Protein AF-A0A954NHC8-F1 (afdb_monomer_lite)

Secondary structure (DSSP, 8-state):
-------SSSSTTTSHHHHHHHHHHHHHHHHHHHHHHHHHHHHHHHHHHS------STTTTSBS-TT---GGG--EEEEEEEETTTTEEEEEEEEE-TTS-EEEGGGTTEEP--HHHHHHHHHHHTT-B--SEEE--GGGHHHHT-B-TTT--TT-SSBPEEEEEE-GGG-EEEEEEEEEEPP--BTB---GGGGGEEEEEETT---EEEEE--------GGGTS--BSS---GGGEEEEEEEEEEEETTTTEEEEEEEEEEEE-TTTT-EEETT---TTEEE-HHHHHHHHHHHHTPBP-EEEEPPTTB-TTS-B-TTT--SHHHHHHHHHHHHHHTEEEEE-SSSSSEEEEESEEEEEEEETTSEEEEEEEEEEEEE-HHHHHT---SS------------------------S---PPPPEEEEEEEEEEEE-GGGG-SPPPPPPPPPPPGGGS-TT--S---PPPSSS----HHHHHHHHHHHHHHHHHHHHHHHHHHHHHHHHHHHHHHHHHHHHHHHTTEEEEEEHHHHHHH---TTTTEEE----TTS---PPPPPS-PPPPPS---PPPPPPPPPPPPPPP---------PPP--PPPP-

Foldseek 3Di:
DDDDDDPPDPPPVPPVVVVVVVVVVVVVVVVVVVVVVVVVVVVVVVVVPPDPPPPPQPQAFHAQFPPLADLVQFFKKKKWDQDLVVLDIFIWMWGQDPVRFIATVLFVRHTFPVVVQSVVQSVQRHRWGFHHWDDQDLVCQLVQLQADSVPDDSPGHRDWMWMWTAGPPRHTRAIKTWTDQDDDDPPPPPDVQSRQWTWMDGPPGSIIGITGGDHDDDSAPPNGHPFQLPQDDLQFFFKKWWWFWAAPPVVRDTPDTDIWIWGADPPPRAIATPPPPDPQKDFPRVLVSLLSVLNRRFTFLAKDWQDQQAFLQRFGDCVQPVDPVSVVVNQVVCVVLQKHFDDDPVDPGTDIAGNGTWMWTQTLLQKIKIKHWHDKDWDPSSCQHRNDPPDDPPPPDDDDDDDDDDDDDDDDDDDPDDPDDDIFMKIKIAMHMDGHLVSNPDQQDQFDQDDQDVLQVDPPDDQDDQDDDPPDDGDGPVNVSVVSVVVNVVSRVVNVVSNVVNVVSVVSSVVSVVVNVVVCVNRVTIITMTGPVSVVSNSDDPPVRMDGDDDDPPDPPPDDPDDPDDDDDDPPDDDDDDDDDDDDDDDDDDDDDDDDDDDDDDDDDDDD

Radius of gyration: 46.98 Å; chains: 1; bounding box: 116×118×175 Å

Structure (mmCIF, N/CA/C/O backbone):
data_AF-A0A954NHC8-F1
#
_entry.id   AF-A0A954NHC8-F1
#
loop_
_atom_site.group_PDB
_atom_site.id
_atom_site.type_symbol
_atom_site.label_atom_id
_atom_site.label_alt_id
_atom_site.label_comp_id
_atom_site.label_asym_id
_atom_site.label_entity_id
_atom_site.label_seq_id
_atom_site.pdbx_PDB_ins_code
_atom_site.Cartn_x
_atom_site.Cartn_y
_atom_site.Cartn_z
_atom_site.occupancy
_atom_site.B_iso_or_equiv
_atom_site.auth_seq_id
_atom_site.auth_comp_id
_atom_site.auth_asym_id
_atom_site.auth_atom_id
_atom_site.pdbx_PDB_model_num
ATOM 1 N N . MET A 1 1 ? -84.389 74.158 99.800 1.00 37.34 1 MET A N 1
ATOM 2 C CA . MET A 1 1 ? -84.888 72.803 100.110 1.00 37.34 1 MET A CA 1
ATOM 3 C C . MET A 1 1 ? -84.805 71.976 98.839 1.00 37.34 1 MET A C 1
ATOM 5 O O . MET A 1 1 ? -85.291 72.443 97.824 1.00 37.34 1 MET A O 1
ATOM 9 N N . SER A 1 2 ? -84.111 70.839 98.935 1.00 38.06 2 SER A N 1
ATOM 10 C CA . SER A 1 2 ? -84.146 69.634 98.082 1.00 38.06 2 SER A CA 1
ATOM 11 C C . SER A 1 2 ? -84.071 69.815 96.558 1.00 38.06 2 SER A C 1
ATOM 13 O O . SER A 1 2 ? -85.005 70.286 95.930 1.00 38.06 2 SER A O 1
ATOM 15 N N . SER A 1 3 ? -82.925 69.607 95.908 1.00 37.69 3 SER A N 1
ATOM 16 C CA . SER A 1 3 ? -82.269 68.322 95.597 1.00 37.69 3 SER A CA 1
ATOM 17 C C . SER A 1 3 ? -83.050 67.397 94.650 1.00 37.69 3 SER A C 1
ATOM 19 O O . SER A 1 3 ? -84.182 67.004 94.896 1.00 37.69 3 SER A O 1
ATOM 21 N N . SER A 1 4 ? -82.309 66.966 93.626 1.00 45.09 4 SER A N 1
ATOM 22 C CA . SER A 1 4 ? -82.499 65.769 92.806 1.00 45.09 4 SER A CA 1
ATOM 23 C C . SER A 1 4 ? -83.543 65.806 91.687 1.00 45.09 4 SER A C 1
ATOM 25 O O . SER A 1 4 ? -84.743 65.847 91.923 1.00 45.09 4 SER A O 1
ATOM 27 N N . THR A 1 5 ? -83.034 65.655 90.458 1.00 46.38 5 THR A N 1
ATOM 28 C CA . THR A 1 5 ? -83.561 64.857 89.325 1.00 46.38 5 THR A CA 1
ATOM 29 C C . THR A 1 5 ? -83.423 65.605 88.000 1.00 46.38 5 THR A C 1
ATOM 31 O O . THR A 1 5 ? -84.383 66.114 87.442 1.00 46.38 5 THR A O 1
ATOM 34 N N . SER A 1 6 ? -82.209 65.631 87.453 1.00 43.56 6 SER A N 1
ATOM 35 C CA . SER A 1 6 ? -82.028 65.352 86.019 1.00 43.56 6 SER A CA 1
ATOM 36 C C . SER A 1 6 ? -80.585 64.927 85.743 1.00 43.56 6 SER A C 1
ATOM 38 O O . SER A 1 6 ? -79.893 65.401 84.847 1.00 43.56 6 SER A O 1
ATOM 40 N N . SER A 1 7 ? -80.131 63.989 86.570 1.00 52.59 7 SER A N 1
ATOM 41 C CA . SER A 1 7 ? -78.902 63.210 86.451 1.00 52.59 7 SER A CA 1
ATOM 42 C C . SER A 1 7 ? -79.085 61.988 85.537 1.00 52.59 7 SER A C 1
ATOM 44 O O . SER A 1 7 ? -78.497 60.946 85.800 1.00 52.59 7 SER A O 1
ATOM 46 N N . HIS A 1 8 ? -79.927 62.047 84.492 1.00 52.38 8 HIS A N 1
ATOM 47 C CA . HIS A 1 8 ? -80.319 60.808 83.798 1.00 52.38 8 HIS A CA 1
ATOM 48 C C . HIS A 1 8 ? -80.282 60.769 82.270 1.00 52.38 8 HIS A C 1
ATOM 50 O O . HIS A 1 8 ? -80.492 59.691 81.715 1.00 52.38 8 HIS A O 1
ATOM 56 N N . ILE A 1 9 ? -79.925 61.850 81.565 1.00 51.41 9 ILE A N 1
ATOM 57 C CA . ILE A 1 9 ? -79.969 61.826 80.084 1.00 51.41 9 ILE A CA 1
ATOM 58 C C . ILE A 1 9 ? -78.600 62.024 79.407 1.00 51.41 9 ILE A C 1
ATOM 60 O O . ILE A 1 9 ? -78.417 61.583 78.272 1.00 51.41 9 ILE A O 1
ATOM 64 N N . ARG A 1 10 ? -77.577 62.559 80.093 1.00 49.06 10 ARG A N 1
ATOM 65 C CA . ARG A 1 10 ? -76.245 62.772 79.479 1.00 49.06 10 ARG A CA 1
ATOM 66 C C . ARG A 1 10 ? -75.204 61.666 79.700 1.00 49.06 10 ARG A C 1
ATOM 68 O O . ARG A 1 10 ? -74.264 61.594 78.918 1.00 49.06 10 ARG A O 1
ATOM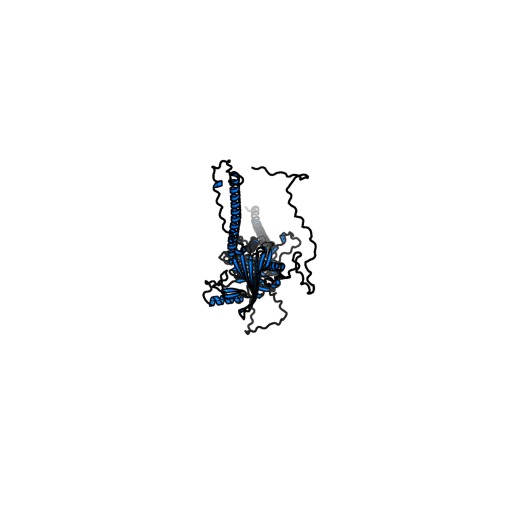 75 N N . GLU A 1 11 ? -75.400 60.727 80.628 1.00 50.69 11 GLU A N 1
ATOM 76 C CA . GLU A 1 11 ? -74.432 59.629 80.854 1.00 50.69 11 GLU A CA 1
ATOM 77 C C . GLU A 1 11 ? -74.728 58.320 80.100 1.00 50.69 11 GLU A C 1
ATOM 79 O O . GLU A 1 11 ? -73.858 57.453 79.989 1.00 50.69 11 GLU A O 1
ATOM 84 N N . ARG A 1 12 ? -75.915 58.156 79.496 1.00 50.16 12 ARG A N 1
ATOM 85 C CA . ARG A 1 12 ? -76.247 56.917 78.759 1.00 50.16 12 ARG A CA 1
ATOM 86 C C . ARG A 1 12 ? -75.692 56.843 77.332 1.00 50.16 12 ARG A C 1
ATOM 88 O O . ARG A 1 12 ? -75.663 55.752 76.772 1.00 50.16 12 ARG A O 1
ATOM 95 N N . ARG A 1 13 ? -75.193 57.941 76.747 1.00 49.06 13 ARG A N 1
ATOM 96 C CA . ARG A 1 13 ? -74.625 57.935 75.379 1.00 49.06 13 ARG A CA 1
ATOM 97 C C . ARG A 1 13 ? -73.119 57.653 75.295 1.00 49.06 13 ARG A C 1
ATOM 99 O O . ARG A 1 13 ? -72.638 57.353 74.209 1.00 49.06 13 ARG A O 1
ATOM 106 N N . GLN A 1 14 ? -72.375 57.679 76.404 1.00 51.34 14 GLN A N 1
ATOM 107 C CA . GLN A 1 14 ? -70.928 57.397 76.382 1.00 51.34 14 GLN A CA 1
ATOM 108 C C . GLN A 1 14 ? -70.548 55.966 76.802 1.00 51.34 14 GLN A C 1
ATOM 110 O O . GLN A 1 14 ? -69.460 55.505 76.458 1.00 51.34 14 GLN A O 1
ATOM 115 N N . ARG A 1 15 ? -71.436 55.206 77.461 1.00 49.47 15 ARG A N 1
ATOM 116 C CA . ARG A 1 15 ? -71.139 53.811 77.857 1.00 49.47 15 ARG A CA 1
ATOM 117 C C . ARG A 1 15 ? -71.433 52.756 76.782 1.00 49.47 15 ARG A C 1
ATOM 119 O O . ARG A 1 15 ? -70.833 51.685 76.826 1.00 49.47 15 ARG A O 1
ATOM 126 N N . THR A 1 16 ? -72.260 53.044 75.777 1.00 48.34 16 THR A N 1
ATOM 127 C CA . THR A 1 16 ? -72.585 52.083 74.701 1.00 48.34 16 THR A CA 1
ATOM 128 C C . THR A 1 16 ? -71.582 52.062 73.543 1.00 48.34 16 THR A C 1
ATOM 130 O O . THR A 1 16 ? -71.514 51.063 72.834 1.00 48.34 16 THR A O 1
ATOM 133 N N . ARG A 1 17 ? -70.712 53.073 73.389 1.00 48.38 17 ARG A N 1
ATOM 134 C CA . ARG A 1 17 ? -69.646 53.048 72.362 1.00 48.38 17 ARG A CA 1
ATOM 135 C C . ARG A 1 17 ? -68.405 52.233 72.752 1.00 48.38 17 ARG A C 1
ATOM 137 O O . ARG A 1 17 ? -67.728 51.716 71.873 1.00 48.38 17 ARG A O 1
ATOM 144 N N . ARG A 1 18 ? -68.111 52.052 74.047 1.00 49.41 18 ARG A N 1
ATOM 145 C CA . ARG A 1 18 ? -66.900 51.325 74.495 1.00 49.41 18 ARG A CA 1
ATOM 146 C C . ARG A 1 18 ? -67.056 49.801 74.608 1.00 49.41 18 ARG A C 1
ATOM 148 O O . ARG A 1 18 ? -66.046 49.107 74.566 1.00 49.41 18 ARG A O 1
ATOM 155 N N . ARG A 1 19 ? -68.279 49.259 74.708 1.00 48.56 19 ARG A N 1
ATOM 156 C CA . ARG A 1 19 ? -68.509 47.794 74.726 1.00 48.56 19 ARG A CA 1
ATOM 157 C C . ARG A 1 19 ? -68.685 47.174 73.332 1.00 48.56 19 ARG A C 1
ATOM 159 O O . ARG A 1 19 ? -68.250 46.047 73.137 1.00 48.56 19 ARG A O 1
ATOM 166 N N . SER A 1 20 ? -69.212 47.922 72.358 1.00 51.16 20 SER A N 1
ATOM 167 C CA . SER A 1 20 ? -69.320 47.467 70.959 1.00 51.16 20 SER A CA 1
ATOM 168 C C . SER A 1 20 ? -67.970 47.418 70.235 1.00 51.16 20 SER A C 1
ATOM 170 O O . SER A 1 20 ? -67.785 46.564 69.378 1.00 51.16 20 SER A O 1
ATOM 172 N N . GLY A 1 21 ? -67.016 48.286 70.595 1.00 50.78 21 GLY A N 1
ATOM 173 C CA . GLY A 1 21 ? -65.701 48.332 69.948 1.00 50.78 21 GLY A CA 1
ATOM 174 C C . GLY A 1 21 ? -64.816 47.125 70.261 1.00 50.78 21 GLY A C 1
ATOM 175 O O . GLY A 1 21 ? -64.111 46.662 69.379 1.00 50.78 21 GLY A O 1
ATOM 176 N N . ARG A 1 22 ? -64.878 46.574 71.484 1.00 53.69 22 ARG A N 1
ATOM 177 C CA . ARG A 1 22 ? -64.059 45.413 71.872 1.00 53.69 22 ARG A CA 1
ATOM 178 C C . ARG A 1 22 ? -64.551 44.107 71.250 1.00 53.69 22 ARG A C 1
ATOM 180 O O . ARG A 1 22 ? -63.720 43.376 70.743 1.00 53.69 22 ARG A O 1
ATOM 187 N N . GLN A 1 23 ? -65.861 43.843 71.219 1.00 54.53 23 GLN A N 1
ATOM 188 C CA . GLN A 1 23 ? -66.373 42.629 70.566 1.00 54.53 23 GLN A CA 1
ATOM 189 C C . GLN A 1 23 ? -66.317 42.702 69.036 1.00 54.53 23 GLN A C 1
ATOM 191 O O . GLN A 1 23 ? -66.002 41.696 68.410 1.00 54.53 23 GLN A O 1
ATOM 196 N N . ALA A 1 24 ? -66.514 43.885 68.438 1.00 55.59 24 ALA A N 1
ATOM 197 C CA . ALA A 1 24 ? -66.270 44.067 67.009 1.00 55.59 24 ALA A CA 1
ATOM 198 C C . ALA A 1 24 ? -64.783 43.875 66.663 1.00 55.59 24 ALA A C 1
ATOM 200 O O . ALA A 1 24 ? -64.489 43.163 65.714 1.00 55.59 24 ALA A O 1
ATOM 201 N N . LEU A 1 25 ? -63.841 44.402 67.464 1.00 57.31 25 LEU A N 1
ATOM 202 C CA . LEU A 1 25 ? -62.409 44.158 67.234 1.00 57.31 25 LEU A CA 1
ATOM 203 C C . LEU A 1 25 ? -62.047 42.674 67.347 1.00 57.31 25 LEU A C 1
ATOM 205 O O . LEU A 1 25 ? -61.279 42.187 66.529 1.00 57.31 25 LEU A O 1
ATOM 209 N N . THR A 1 26 ? -62.580 41.947 68.335 1.00 60.59 26 THR A N 1
ATOM 210 C CA . THR A 1 26 ? -62.260 40.520 68.501 1.00 60.59 26 THR A CA 1
ATOM 211 C C . THR A 1 26 ? -62.792 39.686 67.336 1.00 60.59 26 THR A C 1
ATOM 213 O O . THR A 1 26 ? -62.069 38.833 66.837 1.00 60.59 26 THR A O 1
ATOM 216 N N . VAL A 1 27 ? -64.004 39.965 66.843 1.00 63.25 27 VAL A N 1
ATOM 217 C CA . VAL A 1 27 ? -64.567 39.259 65.677 1.00 63.25 27 VAL A CA 1
ATOM 218 C C . VAL A 1 27 ? -63.807 39.610 64.394 1.00 63.25 27 VAL A C 1
ATOM 220 O O . VAL A 1 27 ? -63.484 38.712 63.622 1.00 63.25 27 VAL A O 1
ATOM 223 N N . THR A 1 28 ? -63.437 40.877 64.186 1.00 66.50 28 THR A N 1
ATOM 224 C CA . THR A 1 28 ? -62.644 41.285 63.014 1.00 66.50 28 THR A CA 1
ATOM 225 C C . THR A 1 28 ? -61.232 40.695 63.039 1.00 66.50 28 THR A C 1
ATOM 227 O O . THR A 1 28 ? -60.740 40.270 61.999 1.00 66.50 28 THR A O 1
ATOM 230 N N . VAL A 1 29 ? -60.590 40.601 64.210 1.00 67.81 29 VAL A N 1
ATOM 231 C CA . VAL A 1 29 ? -59.265 39.970 64.352 1.00 67.81 29 VAL A CA 1
ATOM 232 C C . VAL A 1 29 ? -59.347 38.461 64.122 1.00 67.81 29 VAL A C 1
ATOM 234 O O . VAL A 1 29 ? -58.509 37.920 63.409 1.00 67.81 29 VAL A O 1
ATOM 237 N N . VAL A 1 30 ? -60.369 37.779 64.649 1.00 71.12 30 VAL A N 1
ATOM 238 C CA . VAL A 1 30 ? -60.559 36.338 64.408 1.00 71.12 30 VAL A CA 1
ATOM 239 C C . VAL A 1 30 ? -60.823 36.060 62.926 1.00 71.12 30 VAL A C 1
ATOM 241 O O . VAL A 1 30 ? -60.196 35.169 62.363 1.00 71.12 30 VAL A O 1
ATOM 244 N N . MET A 1 31 ? -61.667 36.853 62.260 1.00 70.94 31 MET A N 1
ATOM 245 C CA . MET A 1 31 ? -61.917 36.700 60.821 1.00 70.94 31 MET A CA 1
ATOM 246 C C . MET A 1 31 ? -60.678 37.020 59.974 1.00 70.94 31 MET A C 1
ATOM 248 O O . MET A 1 31 ? -60.440 36.345 58.977 1.00 70.94 31 MET A O 1
ATOM 252 N N . ALA A 1 32 ? -59.853 37.990 60.382 1.00 67.50 32 ALA A N 1
ATOM 253 C CA . ALA A 1 32 ? -58.586 38.284 59.712 1.00 67.50 32 ALA A CA 1
ATOM 254 C C . ALA A 1 32 ? -57.576 37.134 59.861 1.00 67.50 32 ALA A C 1
ATOM 256 O O . ALA A 1 32 ? -56.933 36.761 58.886 1.00 67.50 32 ALA A O 1
ATOM 257 N N . VAL A 1 33 ? -57.474 36.523 61.047 1.00 73.25 33 VAL A N 1
ATOM 258 C CA . VAL A 1 33 ? -56.610 35.351 61.269 1.00 73.25 33 VAL A CA 1
ATOM 259 C C . VAL A 1 33 ? -57.101 34.153 60.458 1.00 73.25 33 VAL A C 1
ATOM 261 O O . VAL A 1 33 ? -56.300 33.510 59.791 1.00 73.25 33 VAL A O 1
ATOM 264 N N . VAL A 1 34 ? -58.411 33.891 60.435 1.00 76.81 34 VAL A N 1
ATOM 265 C CA . VAL A 1 34 ? -58.991 32.814 59.615 1.00 76.81 34 VAL A CA 1
ATOM 266 C C . VAL A 1 34 ? -58.748 33.062 58.126 1.00 76.81 34 VAL A C 1
ATOM 268 O O . VAL A 1 34 ? -58.402 32.124 57.416 1.00 76.81 34 VAL A O 1
ATOM 271 N N . ALA A 1 35 ? -58.854 34.306 57.651 1.00 72.75 35 ALA A N 1
ATOM 272 C CA . ALA A 1 35 ? -58.548 34.651 56.265 1.00 72.75 35 ALA A CA 1
ATOM 273 C C . ALA A 1 35 ? -57.062 34.443 55.929 1.00 72.75 35 ALA A C 1
ATOM 275 O O . ALA A 1 35 ? -56.751 33.905 54.872 1.00 72.75 35 ALA A O 1
ATOM 276 N N . VAL A 1 36 ? -56.142 34.798 56.832 1.00 77.19 36 VAL A N 1
ATOM 277 C CA . VAL A 1 36 ? -54.700 34.554 56.647 1.00 77.19 36 VAL A CA 1
ATOM 278 C C . VAL A 1 36 ? -54.381 33.059 56.681 1.00 77.19 36 VAL A C 1
ATOM 280 O O . VAL A 1 36 ? -53.604 32.587 55.856 1.00 77.19 36 VAL A O 1
ATOM 283 N N . CYS A 1 37 ? -55.010 32.288 57.570 1.00 76.81 37 CYS A N 1
ATOM 284 C CA . CYS A 1 37 ? -54.866 30.834 57.595 1.00 76.81 37 CYS A CA 1
ATOM 285 C C . CYS A 1 37 ? -55.443 30.188 56.332 1.00 76.81 37 CYS A C 1
ATOM 287 O O . CYS A 1 37 ? -54.809 29.305 55.769 1.00 76.81 37 CYS A O 1
ATOM 289 N N . ALA A 1 38 ? -56.599 30.647 55.849 1.00 73.81 38 ALA A N 1
ATOM 290 C CA . ALA A 1 38 ? -57.187 30.165 54.604 1.00 73.81 38 ALA A CA 1
ATOM 291 C C . ALA A 1 38 ? -56.290 30.489 53.403 1.00 73.81 38 ALA A C 1
ATOM 293 O O . ALA A 1 38 ? -56.047 29.602 52.593 1.00 73.81 38 ALA A O 1
ATOM 294 N N . LEU A 1 39 ? -55.725 31.702 53.340 1.00 78.81 39 LEU A N 1
ATOM 295 C CA . LEU A 1 39 ? -54.758 32.095 52.311 1.00 78.81 39 LEU A CA 1
ATOM 296 C C . LEU A 1 39 ? -53.461 31.282 52.391 1.00 78.81 39 LEU A C 1
ATOM 298 O O . LEU A 1 39 ? -52.928 30.879 51.361 1.00 78.81 39 LEU A O 1
ATOM 302 N N . GLY A 1 40 ? -52.977 30.995 53.602 1.00 77.19 40 GLY A N 1
ATOM 303 C CA . GLY A 1 40 ? -51.812 30.142 53.831 1.00 77.19 40 GLY A CA 1
ATOM 304 C C . GLY A 1 40 ? -52.057 28.693 53.413 1.00 77.19 40 GLY A C 1
ATOM 305 O O . GLY A 1 40 ? -51.195 28.089 52.784 1.00 77.19 40 GLY A O 1
ATOM 306 N N . ILE A 1 41 ? -53.248 28.153 53.686 1.00 79.19 41 ILE A N 1
ATOM 307 C CA . ILE A 1 41 ? -53.651 26.809 53.254 1.00 79.19 41 ILE A CA 1
ATOM 308 C C . ILE A 1 41 ? -53.815 26.768 51.734 1.00 79.19 41 ILE A C 1
ATOM 310 O O . ILE A 1 41 ? -53.324 25.835 51.111 1.00 79.19 41 ILE A O 1
ATOM 314 N N . THR A 1 42 ? -54.432 27.775 51.107 1.00 71.88 42 THR A N 1
ATOM 315 C CA . THR A 1 42 ? -54.515 27.833 49.640 1.00 71.88 42 THR A CA 1
ATOM 316 C C . THR A 1 42 ? -53.143 27.991 49.004 1.00 71.88 42 THR A C 1
ATOM 318 O O . THR A 1 42 ? -52.879 27.314 48.026 1.00 71.88 42 THR A O 1
ATOM 321 N N . ALA A 1 43 ? -52.241 28.794 49.576 1.00 75.19 43 ALA A N 1
ATOM 322 C CA . ALA A 1 43 ? -50.874 28.923 49.079 1.00 75.19 43 ALA A CA 1
ATOM 323 C C . ALA A 1 43 ? -50.089 27.615 49.240 1.00 75.19 43 ALA A C 1
ATOM 325 O O . ALA A 1 43 ? -49.389 27.216 48.319 1.00 75.19 43 ALA A O 1
ATOM 326 N N . ALA A 1 44 ? -50.241 26.913 50.366 1.00 76.94 44 ALA A N 1
ATOM 327 C CA . ALA A 1 44 ? -49.623 25.608 50.587 1.00 76.94 44 ALA A CA 1
ATOM 328 C C . ALA A 1 44 ? -50.189 24.533 49.646 1.00 76.94 44 ALA A C 1
ATOM 330 O O . ALA A 1 44 ? -49.436 23.705 49.144 1.00 76.94 44 ALA A O 1
ATOM 331 N N . ILE A 1 45 ? -51.495 24.564 49.363 1.00 79.94 45 ILE A N 1
ATOM 332 C CA . ILE A 1 45 ? -52.130 23.688 48.374 1.00 79.94 45 ILE A CA 1
ATOM 333 C C . ILE A 1 45 ? -51.652 24.043 46.962 1.00 79.94 45 ILE A C 1
ATOM 335 O O . ILE A 1 45 ? -51.368 23.131 46.202 1.00 79.94 45 ILE A O 1
ATOM 339 N N . GLU A 1 46 ? -51.513 25.323 46.614 1.00 71.62 46 GLU A N 1
ATOM 340 C CA . GLU A 1 46 ? -51.002 25.775 45.312 1.00 71.62 46 GLU A CA 1
ATOM 341 C C . GLU A 1 46 ? -49.534 25.360 45.124 1.00 71.62 46 GLU A C 1
ATOM 343 O O . GLU A 1 46 ? -49.183 24.781 44.103 1.00 71.62 46 GLU A O 1
ATOM 348 N N . LEU A 1 47 ? -48.691 25.558 46.144 1.00 70.12 47 LEU A N 1
ATOM 349 C CA . LEU A 1 47 ? -47.292 25.114 46.171 1.00 70.12 47 LEU A CA 1
ATOM 350 C C . LEU A 1 47 ? -47.170 23.585 46.124 1.00 70.12 47 LEU A C 1
ATOM 352 O O . LEU A 1 47 ? -46.275 23.068 45.470 1.00 70.12 47 LEU A O 1
ATOM 356 N N . SER A 1 48 ? -48.081 22.855 46.771 1.00 70.88 48 SER A N 1
ATOM 357 C CA . SER A 1 48 ? -48.098 21.386 46.753 1.00 70.88 48 SER A CA 1
ATOM 358 C C . SER A 1 48 ? -48.762 20.797 45.500 1.00 70.88 48 SER A C 1
ATOM 360 O O . SER A 1 48 ? -48.615 19.601 45.253 1.00 70.88 48 SER A O 1
ATOM 362 N N . ARG A 1 49 ? -49.516 21.599 44.735 1.00 63.69 49 ARG A N 1
ATOM 363 C CA . ARG A 1 49 ? -50.160 21.230 43.460 1.00 63.69 49 ARG A CA 1
ATOM 364 C C . ARG A 1 49 ? -49.416 21.747 42.238 1.00 63.69 49 ARG A C 1
ATOM 366 O O . ARG A 1 49 ? -49.835 21.432 41.126 1.00 63.69 49 ARG A O 1
ATOM 373 N N . GLN A 1 50 ? -48.318 22.482 42.415 1.00 56.88 50 GLN A N 1
ATOM 374 C CA . GLN A 1 50 ? -47.316 22.596 41.366 1.00 56.88 50 GLN A CA 1
ATOM 375 C C . GLN A 1 50 ? -46.799 21.181 41.109 1.00 56.88 50 GLN A C 1
ATOM 377 O O . GLN A 1 50 ? -45.924 20.679 41.810 1.00 56.88 50 GLN A O 1
ATOM 382 N N . THR A 1 51 ? -47.405 20.512 40.124 1.00 50.28 51 THR A N 1
ATOM 383 C CA . THR A 1 51 ? -46.828 19.345 39.461 1.00 50.28 51 THR A CA 1
ATOM 384 C C . THR A 1 51 ? -45.350 19.642 39.260 1.00 50.28 51 THR A C 1
ATOM 386 O O . THR A 1 51 ? -45.062 20.747 38.775 1.00 50.28 51 THR A O 1
ATOM 389 N N . PRO A 1 52 ? -44.424 18.735 39.632 1.00 49.31 52 PRO A N 1
ATOM 390 C CA . PRO A 1 52 ? -43.028 18.926 39.279 1.00 49.31 52 PRO A CA 1
ATOM 391 C C . PRO A 1 52 ? -43.022 19.266 37.793 1.00 49.31 52 PRO A C 1
ATOM 393 O O . PRO A 1 52 ? -43.618 18.537 36.995 1.00 49.31 52 PRO A O 1
ATOM 396 N N . LYS A 1 53 ? -42.489 20.445 37.444 1.00 46.97 53 LYS A N 1
ATOM 397 C CA . LYS A 1 53 ? -42.245 20.779 36.043 1.00 46.97 53 LYS A CA 1
ATOM 398 C C . LYS A 1 53 ? -41.529 19.557 35.491 1.00 46.97 53 LYS A C 1
ATOM 400 O O . LYS A 1 53 ? -40.492 19.194 36.036 1.00 46.97 53 LYS A O 1
ATOM 405 N N . ILE A 1 54 ? -42.139 18.886 34.515 1.00 49.50 54 ILE A N 1
ATOM 406 C CA . ILE A 1 54 ? -41.470 17.835 33.758 1.00 49.50 54 ILE A CA 1
ATOM 407 C C . ILE A 1 54 ? -40.192 18.515 33.284 1.00 49.50 54 ILE A C 1
ATOM 409 O O . ILE A 1 54 ? -40.286 19.487 32.530 1.00 49.50 54 ILE A O 1
ATOM 413 N N . GLU A 1 55 ? -39.047 18.121 33.847 1.00 46.78 55 GLU A N 1
ATOM 414 C CA . GLU A 1 55 ? -37.763 18.622 33.384 1.00 46.78 55 GLU A CA 1
ATOM 415 C C . GLU A 1 55 ? -37.757 18.433 31.874 1.00 46.78 55 GLU A C 1
ATOM 417 O O . GLU A 1 55 ? -38.108 17.365 31.362 1.00 46.78 55 GLU A O 1
ATOM 422 N N . GLU A 1 56 ? -37.536 19.561 31.209 1.00 47.34 56 GLU A N 1
ATOM 423 C CA . GLU A 1 56 ? -37.605 19.776 29.775 1.00 47.34 56 GLU A CA 1
ATOM 424 C C . GLU A 1 56 ? -37.148 18.547 28.998 1.00 47.34 56 GLU A C 1
ATOM 426 O O . GLU A 1 56 ? -36.112 17.989 29.335 1.00 47.34 56 GLU A O 1
ATOM 431 N N . PHE A 1 57 ? -37.908 18.170 27.961 1.00 55.00 57 PHE A N 1
ATOM 432 C CA . PHE A 1 57 ? -37.514 17.308 26.837 1.00 55.00 57 PHE A CA 1
ATOM 433 C C . PHE A 1 57 ? -35.987 17.131 26.753 1.00 55.00 57 PHE A C 1
ATOM 435 O O . PHE A 1 57 ? -35.310 17.970 26.157 1.00 55.00 57 PHE A O 1
ATOM 442 N N . GLY A 1 58 ? -35.453 16.116 27.446 1.00 62.28 58 GLY A N 1
ATOM 443 C CA . GLY A 1 58 ? -34.056 16.126 27.888 1.00 62.28 58 GLY A CA 1
ATOM 444 C C . GLY A 1 58 ? -33.114 16.418 26.737 1.00 62.28 58 GLY A C 1
ATOM 445 O O . GLY A 1 58 ? -33.238 15.782 25.713 1.00 62.28 58 GLY A O 1
ATOM 446 N N . ARG A 1 59 ? -32.285 17.460 26.860 1.00 79.56 59 ARG A N 1
ATOM 447 C CA . ARG A 1 59 ? -31.241 17.919 25.913 1.00 79.56 59 ARG A CA 1
ATOM 448 C C . ARG A 1 59 ? -31.556 17.838 24.398 1.00 79.56 59 ARG A C 1
ATOM 450 O O . ARG A 1 59 ? -30.635 17.972 23.595 1.00 79.56 59 ARG A O 1
ATOM 457 N N . VAL A 1 60 ? -32.819 17.696 23.992 1.00 84.25 60 VAL A N 1
ATOM 458 C CA . VAL A 1 60 ? -33.245 17.557 22.597 1.00 84.25 60 VAL A CA 1
ATOM 459 C C . VAL A 1 60 ? -32.914 18.854 21.865 1.00 84.25 60 VAL A C 1
ATOM 461 O O . VAL A 1 60 ? -33.143 19.950 22.376 1.00 84.25 60 VAL A O 1
ATOM 464 N N . GLY A 1 61 ? -32.343 18.731 20.673 1.00 82.81 61 GLY A N 1
ATOM 465 C CA . GLY A 1 61 ? -31.861 19.838 19.855 1.00 82.81 61 GLY A CA 1
ATOM 466 C C . GLY A 1 61 ? -30.497 20.395 20.271 1.00 82.81 61 GLY A C 1
ATOM 467 O O . GLY A 1 61 ? -29.993 21.280 19.586 1.00 82.81 61 GLY A O 1
ATOM 468 N N . LYS A 1 62 ? -29.880 19.902 21.357 1.00 89.75 62 LYS A N 1
ATOM 469 C CA . LYS A 1 62 ? -28.503 20.266 21.734 1.00 89.75 62 LYS A CA 1
ATOM 470 C C . LYS A 1 62 ? -27.490 19.343 21.063 1.00 89.75 62 LYS A C 1
ATOM 472 O O . LYS A 1 62 ? -27.774 18.170 20.829 1.00 89.75 62 LYS A O 1
ATOM 477 N N . GLU A 1 63 ? -26.291 19.849 20.814 1.00 90.69 63 GLU A N 1
ATOM 478 C CA . GLU A 1 63 ? -25.177 19.062 20.278 1.00 90.69 63 GLU A CA 1
ATOM 479 C C . GLU A 1 63 ? -24.671 18.039 21.290 1.00 90.69 63 GLU A C 1
ATOM 481 O O . GLU A 1 63 ? -24.554 18.354 22.477 1.00 90.69 63 GLU A O 1
ATOM 486 N N . PHE A 1 64 ? -24.363 16.825 20.830 1.00 89.12 64 PHE A N 1
ATOM 487 C CA . PHE A 1 64 ? -23.773 15.765 21.644 1.00 89.12 64 PHE A CA 1
ATOM 488 C C . PHE A 1 64 ? -22.483 16.228 22.329 1.00 89.12 64 PHE A C 1
ATOM 490 O O . PHE A 1 64 ? -22.372 16.056 23.545 1.00 89.12 64 PHE A O 1
ATOM 497 N N . PHE A 1 65 ? -21.602 16.891 21.572 1.00 91.06 65 PHE A N 1
ATOM 498 C CA . PHE A 1 65 ? -20.270 17.334 21.992 1.00 91.06 65 PHE A CA 1
ATOM 499 C C . PHE A 1 65 ? -20.038 18.808 21.605 1.00 91.06 65 PHE A C 1
ATOM 501 O O . PHE A 1 65 ? -19.397 19.080 20.593 1.00 91.06 65 PHE A O 1
ATOM 508 N N . PRO A 1 66 ? -20.560 19.776 22.381 1.00 88.50 66 PRO A N 1
ATOM 509 C CA . PRO A 1 66 ? -20.470 21.202 22.041 1.00 88.50 66 PRO A CA 1
ATOM 510 C C . PRO A 1 66 ? -19.036 21.759 22.082 1.00 88.50 66 PRO A C 1
ATOM 512 O O . PRO A 1 66 ? -18.751 22.784 21.468 1.00 88.50 66 PRO A O 1
ATOM 515 N N . ASP A 1 67 ? -18.130 21.095 22.803 1.00 86.06 67 ASP A N 1
ATOM 516 C CA . ASP A 1 67 ? -16.727 21.506 22.922 1.00 86.06 67 ASP A CA 1
ATOM 517 C C . ASP A 1 67 ? -15.880 21.063 21.708 1.00 86.06 67 ASP A C 1
ATOM 519 O O . ASP A 1 67 ? -14.803 21.616 21.447 1.00 86.06 67 ASP A O 1
ATOM 523 N N . PHE A 1 68 ? -16.384 20.110 20.912 1.00 85.88 68 PHE A N 1
ATOM 524 C CA . PHE A 1 68 ? -15.715 19.583 19.725 1.00 85.88 68 PHE A CA 1
ATOM 525 C C . PHE A 1 68 ? -16.172 20.308 18.449 1.00 85.88 68 PHE A C 1
ATOM 527 O O . PHE A 1 68 ? -17.059 19.865 17.723 1.00 85.88 68 PHE A O 1
ATOM 534 N N . VAL A 1 69 ? -15.543 21.456 18.183 1.00 84.06 69 VAL A N 1
ATOM 535 C CA . VAL A 1 69 ? -15.880 22.344 17.047 1.00 84.06 69 VAL A CA 1
ATOM 536 C C . VAL A 1 69 ? -14.880 22.234 15.885 1.00 84.06 69 VAL A C 1
ATOM 538 O O . VAL A 1 69 ? -15.173 22.653 14.768 1.00 84.06 69 VAL A O 1
ATOM 541 N N . ASP A 1 70 ? -13.689 21.682 16.132 1.00 83.12 70 ASP A N 1
ATOM 542 C CA . ASP A 1 70 ? -12.583 21.646 15.168 1.00 83.12 70 ASP A CA 1
ATOM 543 C C . ASP A 1 70 ? -12.105 20.201 14.935 1.00 83.12 70 ASP A C 1
ATOM 545 O O . ASP A 1 70 ? -11.526 19.609 15.854 1.00 83.12 70 ASP A O 1
ATOM 549 N N . PRO A 1 71 ? -12.290 19.638 13.722 1.00 80.81 71 PRO A N 1
ATOM 550 C CA . PRO A 1 71 ? -11.897 18.262 13.416 1.00 80.81 71 PRO A CA 1
ATOM 551 C C . PRO A 1 71 ? -10.384 18.059 13.468 1.00 80.81 71 PRO A C 1
ATOM 553 O O . PRO A 1 71 ? -9.926 16.946 13.701 1.00 80.81 71 PRO A O 1
ATOM 556 N N . THR A 1 72 ? -9.595 19.120 13.275 1.00 83.69 72 THR A N 1
ATOM 557 C CA . THR A 1 72 ? -8.128 19.029 13.229 1.00 83.69 72 THR A CA 1
ATOM 558 C C . THR A 1 72 ? -7.500 18.815 14.604 1.00 83.69 72 THR A C 1
ATOM 560 O O . THR A 1 72 ? -6.320 18.482 14.697 1.00 83.69 72 THR A O 1
ATOM 563 N N . LYS A 1 73 ? -8.283 18.975 15.680 1.00 86.88 73 LYS A N 1
ATOM 564 C CA . LYS A 1 73 ? -7.842 18.663 17.043 1.00 86.88 73 LYS A CA 1
ATOM 565 C C . LYS A 1 73 ? -7.771 17.165 17.313 1.00 86.88 73 LYS A C 1
ATOM 567 O O . LYS A 1 73 ? -7.063 16.776 18.237 1.00 86.88 73 LYS A O 1
ATOM 572 N N . ALA A 1 74 ? -8.497 16.350 16.546 1.00 87.62 74 ALA A N 1
ATOM 573 C CA . ALA A 1 74 ? -8.462 14.905 16.695 1.00 87.62 74 ALA A CA 1
ATOM 574 C C . ALA A 1 74 ? -7.124 14.359 16.178 1.00 87.62 74 ALA A C 1
ATOM 576 O O . ALA A 1 74 ? -6.752 14.580 15.026 1.00 87.62 74 ALA A O 1
ATOM 577 N N . SER A 1 75 ? -6.420 13.627 17.037 1.00 90.75 75 SER A N 1
ATOM 578 C CA . SER A 1 75 ? -5.175 12.923 16.716 1.00 90.75 75 SER A CA 1
ATOM 579 C C . SER A 1 75 ? -5.284 11.412 16.898 1.00 90.75 75 SER A C 1
ATOM 581 O O . SER A 1 75 ? -4.322 10.708 16.616 1.00 90.75 75 SER A O 1
ATOM 583 N N . ALA A 1 76 ? -6.429 10.893 17.339 1.00 92.25 76 ALA A N 1
ATOM 584 C CA . ALA A 1 76 ? -6.719 9.467 17.321 1.00 92.25 76 ALA A CA 1
ATOM 585 C C . ALA A 1 76 ? -8.210 9.199 17.078 1.00 92.25 76 ALA A C 1
ATOM 587 O O . ALA A 1 76 ? -9.071 9.980 17.492 1.00 92.25 76 ALA A O 1
ATOM 588 N N . LEU A 1 77 ? -8.498 8.083 16.413 1.00 92.19 77 LEU A N 1
ATOM 589 C CA . LEU A 1 77 ? -9.832 7.523 16.228 1.00 92.19 77 LEU A CA 1
ATOM 590 C C . LEU A 1 77 ? -9.787 6.049 16.627 1.00 92.19 77 LEU A C 1
ATOM 592 O O . LEU A 1 77 ? -9.012 5.280 16.064 1.00 92.19 77 LEU A O 1
ATOM 596 N N . LYS A 1 78 ? -10.658 5.668 17.557 1.00 93.75 78 LYS A N 1
ATOM 597 C CA . LYS A 1 78 ? -10.869 4.294 18.005 1.00 93.75 78 LYS A CA 1
ATOM 598 C C . LYS A 1 78 ? -12.291 3.869 17.657 1.00 93.75 78 LYS A C 1
ATOM 600 O O . LYS A 1 78 ? -13.243 4.614 17.897 1.00 93.75 78 LYS A O 1
ATOM 605 N N . VAL A 1 79 ? -12.429 2.681 17.086 1.00 93.12 79 VAL A N 1
ATOM 606 C CA . VAL A 1 79 ? -13.706 2.061 16.735 1.00 93.12 79 VAL A CA 1
ATOM 607 C C . VAL A 1 79 ? -13.775 0.700 17.413 1.00 93.12 79 VAL A C 1
ATOM 609 O O . VAL A 1 79 ? -12.880 -0.127 17.248 1.00 93.12 79 VAL A O 1
ATOM 612 N N . GLU A 1 80 ? -14.845 0.467 18.165 1.00 93.31 80 GLU A N 1
ATOM 613 C CA . GLU A 1 80 ? -15.113 -0.813 18.819 1.00 93.31 80 GLU A CA 1
ATOM 614 C C . GLU A 1 80 ? -16.433 -1.376 18.304 1.00 93.31 80 GLU A C 1
ATOM 616 O O . GLU A 1 80 ? -17.474 -0.711 18.332 1.00 93.31 80 GLU A O 1
ATOM 621 N N . VAL A 1 81 ? -16.380 -2.611 17.818 1.00 91.00 81 VAL A N 1
ATOM 622 C CA . VAL A 1 81 ? -17.527 -3.336 17.278 1.00 91.00 81 VAL A CA 1
ATOM 623 C C . VAL A 1 81 ? -17.546 -4.720 17.901 1.00 91.00 81 VAL A C 1
ATOM 625 O O . VAL A 1 81 ? -16.507 -5.364 18.034 1.00 91.00 81 VAL A O 1
ATOM 628 N N . TYR A 1 82 ? -18.731 -5.178 18.281 1.00 89.06 82 TYR A N 1
ATOM 629 C CA . TYR A 1 82 ? -18.946 -6.556 18.690 1.00 89.06 82 TYR A CA 1
ATOM 630 C C . TYR A 1 82 ? -19.623 -7.319 17.554 1.00 89.06 82 TYR A C 1
ATOM 632 O O . TYR A 1 82 ? -20.673 -6.900 17.063 1.00 89.06 82 TYR A O 1
ATOM 640 N N . ASP A 1 83 ? -19.013 -8.415 17.117 1.00 83.31 83 ASP A N 1
ATOM 641 C CA . ASP A 1 83 ? -19.602 -9.312 16.131 1.00 83.31 83 ASP A CA 1
ATOM 642 C C . ASP A 1 83 ? -20.457 -10.359 16.860 1.00 83.31 83 ASP A C 1
ATOM 644 O O . ASP A 1 83 ? -19.926 -11.298 17.451 1.00 83.31 83 ASP A O 1
ATOM 648 N N . GLU A 1 84 ? -21.786 -10.194 16.823 1.00 76.75 84 GLU A N 1
ATOM 649 C CA . GLU A 1 84 ? -22.747 -11.118 17.451 1.00 76.75 84 GLU A CA 1
ATOM 650 C C . GLU A 1 84 ? -22.695 -12.536 16.846 1.00 76.75 84 GLU A C 1
ATOM 652 O O . GLU A 1 84 ? -23.064 -13.496 17.517 1.00 76.75 84 GLU A O 1
ATOM 657 N N . GLN A 1 85 ? -22.231 -12.695 15.598 1.00 76.50 85 GLN A N 1
ATOM 658 C CA . GLN A 1 85 ? -22.134 -14.008 14.947 1.00 76.50 85 GLN A CA 1
ATOM 659 C C . GLN A 1 85 ? -20.882 -14.758 15.390 1.00 76.50 85 GLN A C 1
ATOM 661 O O . GLN A 1 85 ? -20.925 -15.966 15.605 1.00 76.50 85 GLN A O 1
ATOM 666 N N . ARG A 1 86 ? -19.765 -14.038 15.526 1.00 76.19 86 ARG A N 1
ATOM 667 C CA . ARG A 1 86 ? -18.475 -14.608 15.944 1.00 76.19 86 ARG A CA 1
ATOM 668 C C . ARG A 1 86 ? -18.252 -14.564 17.454 1.00 76.19 86 ARG A C 1
ATOM 670 O O . ARG A 1 86 ? -17.246 -15.086 17.924 1.00 76.19 86 ARG A O 1
ATOM 677 N N . LEU A 1 87 ? -19.147 -13.906 18.195 1.00 82.00 87 LEU A N 1
ATOM 678 C CA . LEU A 1 87 ? -19.014 -13.596 19.621 1.00 82.00 87 LEU A CA 1
ATOM 679 C C . LEU A 1 87 ? -17.660 -12.939 19.966 1.00 82.00 87 LEU A C 1
ATOM 681 O O . LEU A 1 87 ? -17.123 -13.125 21.060 1.00 82.00 87 LEU A O 1
ATOM 685 N N . LYS A 1 88 ? -17.101 -12.163 19.025 1.00 82.62 88 LYS A N 1
ATOM 686 C CA . LYS A 1 88 ? -15.751 -11.580 19.097 1.00 82.62 88 LYS A CA 1
ATOM 687 C C . LYS A 1 88 ? -15.837 -10.057 19.136 1.00 82.62 88 LYS A C 1
ATOM 689 O O . LYS A 1 88 ? -16.559 -9.437 18.355 1.00 82.62 88 LYS A O 1
ATOM 694 N N . LYS A 1 89 ? -15.066 -9.451 20.038 1.00 86.25 89 LYS A N 1
ATOM 695 C CA . LYS A 1 89 ? -14.886 -7.999 20.106 1.00 86.25 89 LYS A CA 1
ATOM 696 C C . LYS A 1 89 ? -13.745 -7.583 19.177 1.00 86.25 89 LYS A C 1
ATOM 698 O O . LYS A 1 89 ? -12.626 -8.070 19.321 1.00 86.25 89 LYS A O 1
ATOM 703 N N . SER A 1 90 ? -14.020 -6.655 18.270 1.00 87.25 90 SER A N 1
ATOM 704 C CA . SER A 1 90 ? -13.039 -6.048 17.372 1.00 87.25 90 SER A CA 1
ATOM 705 C C . SER A 1 90 ? -12.787 -4.605 17.789 1.00 87.25 90 SER A C 1
ATOM 707 O O . SER A 1 90 ? -13.712 -3.796 17.868 1.00 87.25 90 SER A O 1
ATOM 709 N N . VAL A 1 91 ? -11.523 -4.284 18.051 1.00 91.06 91 VAL A N 1
ATOM 710 C CA . VAL A 1 91 ? -11.064 -2.934 18.387 1.00 91.06 91 VAL A CA 1
ATOM 711 C C . VAL A 1 91 ? -10.078 -2.505 17.314 1.00 91.06 91 VAL A C 1
ATOM 713 O O . VAL A 1 91 ? -9.109 -3.212 17.055 1.00 91.06 91 VAL A O 1
ATOM 716 N N . PHE A 1 92 ? -10.329 -1.357 16.695 1.00 92.25 92 PHE A N 1
ATOM 717 C CA . PHE A 1 92 ? -9.454 -0.791 15.678 1.00 92.25 92 PHE A CA 1
ATOM 718 C C . PHE A 1 92 ? -9.127 0.658 16.020 1.00 92.25 92 PHE A C 1
ATOM 720 O O . PHE A 1 92 ? -10.020 1.437 16.354 1.00 92.25 92 PHE A O 1
ATOM 727 N N . GLU A 1 93 ? -7.851 1.023 15.940 1.00 93.00 93 GLU A N 1
ATOM 728 C CA . GLU A 1 93 ? -7.368 2.351 16.306 1.00 93.00 93 GLU A CA 1
ATOM 729 C C . GLU A 1 93 ? -6.445 2.913 15.225 1.00 93.00 93 GLU A C 1
ATOM 731 O O . GLU A 1 93 ? -5.567 2.222 14.710 1.00 93.00 93 GLU A O 1
ATOM 736 N N . VAL A 1 94 ? -6.617 4.197 14.918 1.00 93.56 94 VAL A N 1
ATOM 737 C CA . VAL A 1 94 ? -5.671 4.991 14.132 1.00 93.56 94 VAL A CA 1
ATOM 738 C C . VAL A 1 94 ? -5.213 6.182 14.955 1.00 93.56 94 VAL A C 1
ATOM 740 O O . VAL A 1 94 ? -6.033 6.897 15.529 1.00 93.56 94 VAL A O 1
ATOM 743 N N . LYS A 1 95 ? -3.900 6.415 15.004 1.00 93.44 95 LYS A N 1
ATOM 744 C CA . LYS A 1 95 ? -3.282 7.461 15.828 1.00 93.44 95 LYS A CA 1
ATOM 745 C C . LYS A 1 95 ? -2.261 8.259 15.029 1.00 93.44 95 LYS A C 1
ATOM 747 O O . LYS A 1 95 ? -1.504 7.708 14.234 1.00 93.44 95 LYS A O 1
ATOM 752 N N . GLN A 1 96 ? -2.231 9.568 15.238 1.00 92.56 96 GLN A N 1
ATOM 753 C CA . GLN A 1 96 ? -1.236 10.465 14.673 1.00 92.56 96 GLN A CA 1
ATOM 754 C C . GLN A 1 96 ? 0.011 10.483 15.562 1.00 92.56 96 GLN A C 1
ATOM 756 O O . GLN A 1 96 ? -0.065 10.752 16.759 1.00 92.56 96 GLN A O 1
ATOM 761 N N . GLN A 1 97 ? 1.168 10.205 14.971 1.00 90.19 97 GLN A N 1
ATOM 762 C CA . GLN A 1 97 ? 2.470 10.302 15.625 1.00 90.19 97 GLN A CA 1
ATOM 763 C C . GLN A 1 97 ? 2.973 11.753 15.683 1.00 90.19 97 GLN A C 1
ATOM 765 O O . GLN A 1 97 ? 2.506 12.625 14.949 1.00 90.19 97 GLN A O 1
ATOM 770 N N . ASP A 1 98 ? 4.010 11.999 16.488 1.00 86.25 98 ASP A N 1
ATOM 771 C CA . ASP A 1 98 ? 4.636 13.323 16.655 1.00 86.25 98 ASP A CA 1
ATOM 772 C C . ASP A 1 98 ? 5.173 13.927 15.345 1.00 86.25 98 ASP A C 1
ATOM 774 O O . ASP A 1 98 ? 5.260 15.144 15.190 1.00 86.25 98 ASP A O 1
ATOM 778 N N . ASN A 1 99 ? 5.523 13.075 14.378 1.00 85.12 99 ASN A N 1
ATOM 779 C CA . ASN A 1 99 ? 5.960 13.470 13.036 1.00 85.12 99 ASN A CA 1
ATOM 780 C C . ASN A 1 99 ? 4.791 13.880 12.108 1.00 85.12 99 ASN A C 1
ATOM 782 O O . ASN A 1 99 ? 5.026 14.191 10.941 1.00 85.12 99 ASN A O 1
ATOM 786 N N . GLY A 1 100 ? 3.547 13.852 12.601 1.00 85.56 100 GLY A N 1
ATOM 787 C CA . GLY A 1 100 ? 2.323 14.158 11.861 1.00 85.56 100 GLY A CA 1
ATOM 788 C C . GLY A 1 100 ? 1.745 12.994 11.044 1.00 85.56 100 GLY A C 1
ATOM 789 O O . GLY A 1 100 ? 0.690 13.166 10.431 1.00 85.56 100 GLY A O 1
ATOM 790 N N . ARG A 1 101 ? 2.395 11.821 11.026 1.00 89.12 101 ARG A N 1
ATOM 791 C CA . ARG A 1 101 ? 1.961 10.630 10.279 1.00 89.12 101 ARG A CA 1
ATOM 792 C C . ARG A 1 101 ? 0.882 9.869 11.042 1.00 89.12 101 ARG A C 1
ATOM 794 O O . ARG A 1 101 ? 1.044 9.589 12.224 1.00 89.12 101 ARG A O 1
ATOM 801 N N . TRP A 1 102 ? -0.182 9.490 10.345 1.00 92.31 102 TRP A N 1
ATOM 802 C CA . TRP A 1 102 ? -1.204 8.587 10.868 1.00 92.31 102 TRP A CA 1
ATOM 803 C C . TRP A 1 102 ? -0.749 7.140 10.726 1.00 92.31 102 TRP A C 1
ATOM 805 O O . TRP A 1 102 ? -0.269 6.747 9.663 1.00 92.31 102 TRP A O 1
ATOM 815 N N . VAL A 1 103 ? -0.882 6.370 11.800 1.00 94.00 103 VAL A N 1
ATOM 816 C CA . VAL A 1 103 ? -0.478 4.966 11.868 1.00 94.00 103 VAL A CA 1
ATOM 817 C C . VAL A 1 103 ? -1.560 4.118 12.522 1.00 94.00 103 VAL A C 1
ATOM 819 O O . VAL A 1 103 ? -2.404 4.640 13.251 1.00 94.00 103 VAL A O 1
ATOM 822 N N . ILE A 1 104 ? -1.499 2.814 12.277 1.00 94.31 104 ILE A N 1
ATOM 823 C CA . ILE A 1 104 ? -2.363 1.796 12.874 1.00 94.31 104 ILE A CA 1
ATOM 824 C C . ILE A 1 104 ? -1.546 1.064 13.952 1.00 94.31 104 ILE A C 1
ATOM 826 O O . ILE A 1 104 ? -0.694 0.239 13.605 1.00 94.31 104 ILE A O 1
ATOM 830 N N . PRO A 1 105 ? -1.727 1.365 15.255 1.00 93.00 105 PRO A N 1
ATOM 831 C CA . PRO A 1 105 ? -0.899 0.785 16.313 1.00 93.00 105 PRO A CA 1
ATOM 832 C C . PRO A 1 105 ? -0.985 -0.742 16.387 1.00 93.00 105 PRO A C 1
ATOM 834 O O . PRO A 1 105 ? 0.039 -1.393 16.587 1.00 93.00 105 PRO A O 1
ATOM 837 N N . SER A 1 106 ? -2.171 -1.313 16.148 1.00 91.25 106 SER A N 1
ATOM 838 C CA . SER A 1 106 ? -2.391 -2.766 16.117 1.00 91.25 106 SER A CA 1
ATOM 839 C C . SER A 1 106 ? -1.606 -3.478 15.012 1.00 91.25 106 SER A C 1
ATOM 841 O O . SER A 1 106 ? -1.318 -4.661 15.144 1.00 91.25 106 SER A O 1
ATOM 843 N N . HIS A 1 107 ? -1.196 -2.760 13.963 1.00 93.25 107 HIS A N 1
ATOM 844 C CA . HIS A 1 107 ? -0.494 -3.302 12.796 1.00 93.25 107 HIS A CA 1
ATOM 845 C C . HIS A 1 107 ? 0.933 -2.759 12.732 1.00 93.25 107 HIS A C 1
ATOM 847 O O . HIS A 1 107 ? 1.374 -2.230 11.717 1.00 93.25 107 HIS A O 1
ATOM 853 N N . TYR A 1 108 ? 1.662 -2.838 13.848 1.00 92.00 108 TYR A N 1
ATOM 854 C CA . TYR A 1 108 ? 3.066 -2.412 13.953 1.00 92.00 108 TYR A CA 1
ATOM 855 C C . TYR A 1 108 ? 3.318 -0.937 13.603 1.00 92.00 108 TYR A C 1
ATOM 857 O O . TYR A 1 108 ? 4.420 -0.573 13.187 1.00 92.00 108 TYR A O 1
ATOM 865 N N . ASN A 1 109 ? 2.320 -0.071 13.795 1.00 92.69 109 ASN A N 1
ATOM 866 C CA . ASN A 1 109 ? 2.337 1.319 13.336 1.00 92.69 109 ASN A CA 1
ATOM 867 C C . ASN A 1 109 ? 2.430 1.460 11.803 1.00 92.69 109 ASN A C 1
ATOM 869 O O . ASN A 1 109 ? 3.087 2.382 11.306 1.00 92.69 109 ASN A O 1
ATOM 873 N N . TYR A 1 110 ? 1.774 0.570 11.051 1.00 93.00 110 TYR A N 1
ATOM 874 C CA . TYR A 1 110 ? 1.652 0.698 9.598 1.00 93.00 110 TYR A CA 1
ATOM 875 C C . TYR A 1 110 ? 0.987 2.037 9.225 1.00 93.00 110 TYR A C 1
ATOM 877 O O . TYR A 1 110 ? 0.027 2.437 9.893 1.00 93.00 110 TYR A O 1
ATOM 885 N N . PRO A 1 111 ? 1.502 2.775 8.222 1.00 92.25 111 PRO A N 1
ATOM 886 C CA . PRO A 1 111 ? 0.948 4.067 7.828 1.00 92.25 111 PRO A CA 1
ATOM 887 C C . PRO A 1 111 ? -0.490 3.953 7.307 1.00 92.25 111 PRO A C 1
ATOM 889 O O . PRO A 1 111 ? -0.832 3.028 6.582 1.00 92.25 111 PRO A O 1
ATOM 892 N N . VAL A 1 112 ? -1.328 4.926 7.661 1.00 92.06 112 VAL A N 1
ATOM 893 C CA . VAL A 1 112 ? -2.702 5.042 7.153 1.00 92.06 112 VAL A CA 1
ATOM 894 C C . VAL A 1 112 ? -2.697 5.790 5.823 1.00 92.06 112 VAL A C 1
ATOM 896 O O . VAL A 1 112 ? -2.260 6.944 5.764 1.00 92.06 112 VAL A O 1
ATOM 899 N N . ASP A 1 113 ? -3.290 5.184 4.798 1.00 86.75 113 ASP A N 1
ATOM 900 C CA . ASP A 1 113 ? -3.462 5.796 3.473 1.00 86.75 113 ASP A CA 1
ATOM 901 C C . ASP A 1 113 ? -4.883 6.370 3.284 1.00 86.75 113 ASP A C 1
ATOM 903 O O . ASP A 1 113 ? -5.128 7.225 2.431 1.00 86.75 113 ASP A O 1
ATOM 907 N N . ALA A 1 114 ? -5.836 6.002 4.150 1.00 83.12 114 ALA A N 1
ATOM 908 C CA . ALA A 1 114 ? -7.229 6.452 4.097 1.00 83.12 114 ALA A CA 1
ATOM 909 C C . ALA A 1 114 ? -7.491 7.806 4.801 1.00 83.12 114 ALA A C 1
ATOM 911 O O . ALA A 1 114 ? -8.464 7.968 5.546 1.00 83.12 114 ALA A O 1
ATOM 912 N N . GLN A 1 115 ? -6.664 8.826 4.548 1.00 79.88 115 GLN A N 1
ATOM 913 C CA . GLN A 1 115 ? -6.809 10.152 5.185 1.00 79.88 115 GLN A CA 1
ATOM 914 C C . GLN A 1 115 ? -8.177 10.801 4.916 1.00 79.88 115 GLN A C 1
ATOM 916 O O . GLN A 1 115 ? -8.750 11.459 5.786 1.00 79.88 115 GLN A O 1
ATOM 921 N N . GLN A 1 116 ? -8.743 10.582 3.724 1.00 82.81 116 GLN A N 1
ATOM 922 C CA . GLN A 1 116 ? -10.078 11.082 3.391 1.00 82.81 116 GLN A CA 1
ATOM 923 C C . GLN A 1 116 ? -11.174 10.436 4.246 1.00 82.81 116 GLN A C 1
ATOM 925 O O . GLN A 1 116 ? -12.098 11.134 4.659 1.00 82.81 116 GLN A O 1
ATOM 930 N N . ARG A 1 117 ? -11.079 9.125 4.519 1.00 85.69 117 ARG A N 1
ATOM 931 C CA . ARG A 1 117 ? -12.033 8.398 5.375 1.00 85.69 117 ARG A CA 1
ATOM 932 C C . ARG A 1 117 ? -12.018 8.996 6.776 1.00 85.69 117 ARG A C 1
ATOM 934 O O . ARG A 1 117 ? -13.068 9.376 7.283 1.00 85.69 117 ARG A O 1
ATOM 941 N N . LEU A 1 118 ? -10.827 9.177 7.347 1.00 82.50 118 LEU A N 1
ATOM 942 C CA . LEU A 1 118 ? -10.654 9.802 8.656 1.00 82.50 118 LEU A CA 1
ATOM 943 C C . LEU A 1 118 ? -11.262 11.215 8.710 1.00 82.50 118 LEU A C 1
ATOM 945 O O . LEU A 1 118 ? -12.033 11.522 9.618 1.00 82.50 118 LEU A O 1
ATOM 949 N N . GLY A 1 119 ? -10.973 12.053 7.708 1.00 82.44 119 GLY A N 1
ATOM 950 C CA . GLY A 1 119 ? -11.518 13.410 7.622 1.00 82.44 119 GLY A CA 1
ATOM 951 C C . GLY A 1 119 ? -13.046 13.449 7.505 1.00 82.44 119 GLY A C 1
ATOM 952 O O . GLY A 1 119 ? -13.690 14.282 8.150 1.00 82.44 119 GLY A O 1
ATOM 953 N N . ARG A 1 120 ? -13.648 12.531 6.733 1.00 83.56 120 ARG A N 1
ATOM 954 C CA . ARG A 1 120 ? -15.112 12.393 6.629 1.00 83.56 120 ARG A CA 1
ATOM 955 C C . ARG A 1 120 ? -15.724 11.941 7.952 1.00 83.56 120 ARG A C 1
ATOM 957 O O . ARG A 1 120 ? -16.676 12.568 8.402 1.00 83.56 120 ARG A O 1
ATOM 964 N N . THR A 1 121 ? -15.143 10.931 8.600 1.00 81.81 121 THR A N 1
ATOM 965 C CA . THR A 1 121 ? -15.584 10.436 9.912 1.00 81.81 121 THR A CA 1
ATOM 966 C C . THR A 1 121 ? -15.555 11.539 10.967 1.00 81.81 121 THR A C 1
ATOM 968 O O . THR A 1 121 ? -16.563 11.762 11.633 1.00 81.81 121 THR A O 1
ATOM 971 N N . ALA A 1 122 ? -14.453 12.289 11.070 1.00 79.62 122 ALA A N 1
ATOM 972 C CA . ALA A 1 122 ? -14.346 13.414 11.998 1.00 79.62 122 ALA A CA 1
ATOM 973 C C . ALA A 1 122 ? -15.365 14.526 11.688 1.00 79.62 122 ALA A C 1
ATOM 975 O O . ALA A 1 122 ? -15.970 15.080 12.599 1.00 79.62 122 ALA A O 1
ATOM 976 N N . SER A 1 123 ? -15.606 14.826 10.408 1.00 83.38 123 SER A N 1
ATOM 977 C CA . SER A 1 123 ? -16.576 15.854 10.002 1.00 83.38 123 SER A CA 1
ATOM 978 C C . SER A 1 123 ? -18.029 15.442 10.256 1.00 83.38 123 SER A C 1
ATOM 980 O O . SER A 1 123 ? -18.849 16.293 10.584 1.00 83.38 123 SER A O 1
ATOM 982 N N . ALA A 1 124 ? -18.356 14.152 10.126 1.00 83.31 124 ALA A N 1
ATOM 983 C CA . ALA A 1 124 ? -19.715 13.629 10.290 1.00 83.31 124 ALA A CA 1
ATOM 984 C C . ALA A 1 124 ? -20.225 13.691 11.737 1.00 83.31 124 ALA A C 1
ATOM 986 O O . ALA A 1 124 ? -21.433 13.723 11.969 1.00 83.31 124 ALA A O 1
ATOM 987 N N . VAL A 1 125 ? -19.311 13.697 12.709 1.00 82.50 125 VAL A N 1
ATOM 988 C CA . VAL A 1 125 ? -19.645 13.713 14.140 1.00 82.50 125 VAL A CA 1
ATOM 989 C C . VAL A 1 125 ? -19.597 15.114 14.761 1.00 82.50 125 VAL A C 1
ATOM 991 O O . VAL A 1 125 ? -20.103 15.316 15.866 1.00 82.50 125 VAL A O 1
ATOM 994 N N . ILE A 1 126 ? -19.039 16.101 14.054 1.00 84.19 126 ILE A N 1
ATOM 995 C CA . ILE A 1 126 ? -19.044 17.505 14.487 1.00 84.19 126 ILE A CA 1
ATOM 996 C C . ILE A 1 126 ? -20.440 18.094 14.336 1.00 84.19 126 ILE A C 1
ATOM 998 O O . ILE A 1 126 ? -21.102 17.922 13.314 1.00 84.19 126 ILE A O 1
ATOM 1002 N N . GLY A 1 127 ? -20.890 18.818 15.363 1.00 83.06 127 GLY A N 1
ATOM 1003 C CA . GLY A 1 127 ? -22.223 19.421 15.373 1.00 83.06 127 GLY A CA 1
ATOM 1004 C C . GLY A 1 127 ? -23.354 18.388 15.392 1.00 83.06 127 GLY A C 1
ATOM 1005 O O . GLY A 1 127 ? -24.497 18.718 15.070 1.00 83.06 127 GLY A O 1
ATOM 1006 N N . LEU A 1 128 ? -23.060 17.133 15.758 1.00 89.50 128 LEU A N 1
ATOM 1007 C CA . LEU A 1 128 ? -24.066 16.083 15.858 1.00 89.50 128 LEU A CA 1
ATOM 1008 C C . LEU A 1 128 ? -25.116 16.488 16.894 1.00 89.50 128 LEU A C 1
ATOM 1010 O O . LEU A 1 128 ? -24.809 16.674 18.072 1.00 89.50 128 LEU A O 1
ATOM 1014 N N . THR A 1 129 ? -26.369 16.623 16.466 1.00 90.06 129 THR A N 1
ATOM 1015 C CA . THR A 1 129 ? -27.462 17.071 17.335 1.00 90.06 129 THR A CA 1
ATOM 1016 C C . THR A 1 129 ? -28.241 15.895 17.910 1.00 90.06 129 THR A C 1
ATOM 1018 O O . THR A 1 129 ? -28.482 14.877 17.252 1.00 90.06 129 THR A O 1
ATOM 1021 N N . ARG A 1 130 ? -28.662 16.043 19.167 1.00 91.31 130 ARG A N 1
ATOM 1022 C CA . ARG A 1 130 ? -29.610 15.142 19.820 1.00 91.31 130 ARG A CA 1
ATOM 1023 C C . ARG A 1 130 ? -30.988 15.361 19.200 1.00 91.31 130 ARG A C 1
ATOM 1025 O O . ARG A 1 130 ? -31.588 16.413 19.405 1.00 91.31 130 ARG A O 1
ATOM 1032 N N . GLY A 1 131 ? -31.491 14.398 18.432 1.00 88.81 131 GLY A N 1
ATOM 1033 C CA . GLY A 1 131 ? -32.862 14.428 17.924 1.00 88.81 131 GLY A CA 1
ATOM 1034 C C . GLY A 1 131 ? -33.862 13.997 18.996 1.00 88.81 131 GLY A C 1
ATOM 1035 O O . GLY A 1 131 ? -33.754 14.380 20.160 1.00 88.81 131 GLY A O 1
ATOM 1036 N N . ALA A 1 132 ? -34.864 13.203 18.619 1.00 86.81 132 ALA A N 1
ATOM 1037 C CA . ALA A 1 132 ? -35.884 12.754 19.562 1.00 86.81 132 ALA A CA 1
ATOM 1038 C C . ALA A 1 132 ? -35.285 11.831 20.639 1.00 86.81 132 ALA A C 1
ATOM 1040 O O . ALA A 1 132 ? -34.645 10.834 20.309 1.00 86.81 132 ALA A O 1
ATOM 1041 N N . MET A 1 133 ? -35.516 12.148 21.917 1.00 90.06 133 MET A N 1
ATOM 1042 C CA . MET A 1 133 ? -35.193 11.252 23.032 1.00 90.06 133 MET A CA 1
ATOM 1043 C C . MET A 1 133 ? -36.124 10.039 23.004 1.00 90.06 133 MET A C 1
ATOM 1045 O O . MET A 1 133 ? -37.346 10.186 22.934 1.00 90.06 133 MET A O 1
ATOM 1049 N N . VAL A 1 134 ? -35.537 8.852 23.099 1.00 90.44 134 VAL A N 1
ATOM 1050 C CA . VAL A 1 134 ? -36.242 7.570 23.020 1.00 90.44 134 VAL A CA 1
ATOM 1051 C C . VAL A 1 134 ? -36.420 6.956 24.403 1.00 90.44 134 VAL A C 1
ATOM 1053 O O . VAL A 1 134 ? -37.511 6.513 24.752 1.00 90.44 134 VAL A O 1
ATOM 1056 N N . THR A 1 135 ? -35.358 6.951 25.206 1.00 90.56 135 THR A N 1
ATOM 1057 C CA . THR A 1 135 ? -35.375 6.449 26.582 1.00 90.56 135 THR A CA 1
ATOM 1058 C C . THR A 1 135 ? -34.328 7.169 27.430 1.00 90.56 135 THR A C 1
ATOM 1060 O O . THR A 1 135 ? -33.441 7.843 26.910 1.00 90.56 135 THR A O 1
ATOM 1063 N N . ARG A 1 136 ? -34.468 7.032 28.747 1.00 91.19 136 ARG A N 1
ATOM 1064 C CA . ARG A 1 136 ? -33.549 7.528 29.781 1.00 91.19 136 ARG A CA 1
ATOM 1065 C C . ARG A 1 136 ? -33.062 6.410 30.708 1.00 91.19 136 ARG A C 1
ATOM 1067 O O . ARG A 1 136 ? -32.506 6.700 31.758 1.00 91.19 136 ARG A O 1
ATOM 1074 N N . TRP A 1 137 ? -33.397 5.162 30.384 1.00 90.69 137 TRP A N 1
ATOM 1075 C CA . TRP A 1 137 ? -33.183 4.010 31.250 1.00 90.69 137 TRP A CA 1
ATOM 1076 C C . TRP A 1 137 ? -32.149 3.084 30.626 1.00 90.69 137 TRP A C 1
ATOM 1078 O O . TRP A 1 137 ? -32.319 2.642 29.490 1.00 90.69 137 TRP A O 1
ATOM 1088 N N . GLU A 1 138 ? -31.129 2.741 31.405 1.00 91.81 138 GLU A N 1
ATOM 1089 C CA . GLU A 1 138 ? -30.091 1.776 31.028 1.00 91.81 138 GLU A CA 1
ATOM 1090 C C . GLU A 1 138 ? -30.678 0.409 30.643 1.00 91.81 138 GLU A C 1
ATOM 1092 O O . GLU A 1 138 ? -30.271 -0.203 29.660 1.00 91.81 138 GLU A O 1
ATOM 1097 N N . SER A 1 139 ? -31.740 -0.026 31.331 1.00 91.38 139 SER A N 1
ATOM 1098 C CA . SER A 1 139 ? -32.426 -1.298 31.055 1.00 91.38 139 SER A CA 1
ATOM 1099 C C . SER A 1 139 ? -32.979 -1.425 29.631 1.00 91.38 139 SER A C 1
ATOM 1101 O O . SER A 1 139 ? -33.276 -2.531 29.187 1.00 91.38 139 SER A O 1
ATOM 1103 N N . ASP A 1 140 ? -33.156 -0.308 28.922 1.00 93.12 140 ASP A N 1
ATOM 1104 C CA . ASP A 1 140 ? -33.664 -0.291 27.553 1.00 93.12 140 ASP A CA 1
ATOM 1105 C C . ASP A 1 140 ? -32.542 -0.305 26.494 1.00 93.12 140 ASP A C 1
ATOM 1107 O O . ASP A 1 140 ? -32.840 -0.369 25.298 1.00 93.12 140 ASP A O 1
ATOM 1111 N N . HIS A 1 141 ? -31.261 -0.233 26.881 1.00 94.69 141 HIS A N 1
ATOM 1112 C CA . HIS A 1 141 ? -30.139 -0.089 25.941 1.00 94.69 141 HIS A CA 1
ATOM 1113 C C . HIS A 1 141 ? -30.058 -1.233 24.922 1.00 94.69 141 HIS A C 1
ATOM 1115 O O . HIS A 1 141 ? -29.936 -0.962 23.725 1.00 94.69 141 HIS A O 1
ATOM 1121 N N . GLY A 1 142 ? -30.233 -2.488 25.350 1.00 92.50 142 GLY A N 1
ATOM 1122 C CA . GLY A 1 142 ? -30.205 -3.652 24.447 1.00 92.50 142 GLY A CA 1
ATOM 1123 C C . GLY A 1 142 ? -31.303 -3.624 23.379 1.00 92.50 142 GLY A C 1
ATOM 1124 O O . GLY A 1 142 ? -31.091 -3.964 22.211 1.00 92.50 142 GLY A O 1
ATOM 1125 N N . ARG A 1 143 ? -32.481 -3.079 23.716 1.00 92.44 143 ARG A N 1
ATOM 1126 C CA . ARG A 1 143 ? -33.583 -2.929 22.754 1.00 92.44 143 ARG A CA 1
ATOM 1127 C C . ARG A 1 143 ? -33.195 -2.024 21.581 1.00 92.44 143 ARG A C 1
ATOM 1129 O O . ARG A 1 143 ? -33.562 -2.321 20.444 1.00 92.44 143 ARG A O 1
ATOM 1136 N N . TYR A 1 144 ? -32.456 -0.950 21.850 1.00 93.12 144 TYR A N 1
ATOM 1137 C CA . TYR A 1 144 ? -32.036 0.031 20.841 1.00 93.12 144 TYR A CA 1
ATOM 1138 C C . TYR A 1 144 ? -30.648 -0.246 20.254 1.00 93.12 144 TYR A C 1
ATOM 1140 O O . TYR A 1 144 ? -30.233 0.433 19.313 1.00 93.12 144 TYR A O 1
ATOM 1148 N N . GLY A 1 145 ? -29.955 -1.271 20.747 1.00 93.44 145 GLY A N 1
ATOM 1149 C CA . GLY A 1 145 ? -28.634 -1.639 20.258 1.00 93.44 145 GLY A CA 1
ATOM 1150 C C . GLY A 1 145 ? -27.517 -0.740 20.780 1.00 93.44 145 GLY A C 1
ATOM 1151 O O . GLY A 1 145 ? -26.562 -0.526 20.057 1.00 93.44 145 GLY A O 1
ATOM 1152 N N . VAL A 1 146 ? -27.666 -0.105 21.944 1.00 95.19 146 VAL A N 1
ATOM 1153 C CA . VAL A 1 146 ? -26.706 0.896 22.455 1.00 95.19 146 VAL A CA 1
ATOM 1154 C C . VAL A 1 146 ? -25.990 0.438 23.728 1.00 95.19 146 VAL A C 1
ATOM 1156 O O . VAL A 1 146 ? -25.510 1.271 24.502 1.00 95.19 146 VAL A O 1
ATOM 1159 N N . ILE A 1 147 ? -25.930 -0.876 23.968 1.00 94.94 147 ILE A N 1
ATOM 1160 C CA . ILE A 1 147 ? -25.062 -1.434 25.014 1.00 94.94 147 ILE A CA 1
ATOM 1161 C C . ILE A 1 147 ? -23.609 -1.132 24.632 1.00 94.94 147 ILE A C 1
ATOM 1163 O O . ILE A 1 147 ? -23.250 -1.172 23.456 1.00 94.94 147 ILE A O 1
ATOM 1167 N N . ASP A 1 148 ? -22.790 -0.762 25.611 1.00 94.25 148 ASP A N 1
ATOM 1168 C CA . ASP A 1 148 ? -21.391 -0.419 25.370 1.00 94.25 148 ASP A CA 1
ATOM 1169 C C . ASP A 1 148 ? -20.581 -1.680 25.022 1.00 94.25 148 ASP A C 1
ATOM 1171 O O . ASP A 1 148 ? -20.518 -2.590 25.849 1.00 94.25 148 ASP A O 1
ATOM 1175 N N . PRO A 1 149 ? -19.941 -1.760 23.841 1.00 92.19 149 PRO A N 1
ATOM 1176 C CA . PRO A 1 149 ? -19.105 -2.903 23.478 1.00 92.19 149 PRO A CA 1
ATOM 1177 C C . PRO A 1 149 ? -17.877 -3.073 24.384 1.00 92.19 149 PRO A C 1
ATOM 1179 O O . PRO A 1 149 ? -17.248 -4.130 24.356 1.00 92.19 149 PRO A O 1
ATOM 1182 N N . GLU A 1 150 ? -17.497 -2.061 25.171 1.00 90.31 150 GLU A N 1
ATOM 1183 C CA . GLU A 1 150 ? -16.401 -2.182 26.131 1.00 90.31 150 GLU A CA 1
ATOM 1184 C C . GLU A 1 150 ? -16.764 -3.019 27.356 1.00 90.31 150 GLU A C 1
ATOM 1186 O O . GLU A 1 150 ? -15.931 -3.795 27.824 1.00 90.31 150 GLU A O 1
ATOM 1191 N N . THR A 1 151 ? -17.997 -2.890 27.846 1.00 89.81 151 THR A N 1
ATOM 1192 C CA . THR A 1 151 ? -18.471 -3.551 29.071 1.00 89.81 151 THR A CA 1
ATOM 1193 C C . THR A 1 151 ? -19.439 -4.701 28.808 1.00 89.81 151 THR A C 1
ATOM 1195 O O . THR A 1 151 ? -19.778 -5.425 29.745 1.00 89.81 151 THR A O 1
ATOM 1198 N N . ALA A 1 152 ? -19.870 -4.875 27.556 1.00 87.69 152 ALA A N 1
ATOM 1199 C CA . ALA A 1 152 ? -20.765 -5.942 27.144 1.00 87.69 152 ALA A CA 1
ATOM 1200 C C . ALA A 1 152 ? -20.177 -7.332 27.405 1.00 87.69 152 ALA A C 1
ATOM 1202 O O . ALA A 1 152 ? -18.983 -7.582 27.216 1.00 87.69 152 ALA A O 1
ATOM 1203 N N . VAL A 1 153 ? -21.054 -8.262 27.770 1.00 86.81 153 VAL A N 1
ATOM 1204 C CA . VAL A 1 153 ? -20.740 -9.690 27.842 1.00 86.81 153 VAL A CA 1
ATOM 1205 C C . VAL A 1 153 ? -21.295 -10.426 26.617 1.00 86.81 153 VAL A C 1
ATOM 1207 O O . VAL A 1 153 ? -22.269 -9.968 26.024 1.00 86.81 153 VAL A O 1
ATOM 1210 N N . PRO A 1 154 ? -20.754 -11.603 26.244 1.00 82.00 154 PRO A N 1
ATOM 1211 C CA . PRO A 1 154 ? -21.211 -12.337 25.057 1.00 82.00 154 PRO A CA 1
ATOM 1212 C C . PRO A 1 154 ? -22.693 -12.735 25.035 1.00 82.00 154 PRO A C 1
ATOM 1214 O O . PRO A 1 154 ? -23.218 -13.111 23.993 1.00 82.00 154 PRO A O 1
ATOM 1217 N N . THR A 1 155 ? -23.372 -12.693 26.183 1.00 83.75 155 THR A N 1
ATOM 1218 C CA . THR A 1 155 ? -24.810 -12.972 26.299 1.00 83.75 155 THR A CA 1
ATOM 1219 C C . THR A 1 155 ? -25.694 -11.745 26.078 1.00 83.75 155 THR A C 1
ATOM 1221 O O . THR A 1 155 ? -26.916 -11.888 26.073 1.00 83.75 155 THR A O 1
ATOM 1224 N N . ASP A 1 156 ? -25.112 -10.549 25.969 1.00 87.25 156 ASP A N 1
ATOM 1225 C CA . ASP A 1 156 ? -25.868 -9.314 25.797 1.00 87.25 156 ASP A CA 1
ATOM 1226 C C . ASP A 1 156 ? -26.364 -9.180 24.356 1.00 87.25 156 ASP A C 1
ATOM 1228 O O . ASP A 1 156 ? -25.597 -9.233 23.398 1.00 87.25 156 ASP A O 1
ATOM 1232 N N . GLU A 1 157 ? -27.667 -8.958 24.200 1.00 88.19 157 GLU A N 1
ATOM 1233 C CA . GLU A 1 157 ? -28.278 -8.691 22.899 1.00 88.19 157 GLU A CA 1
ATOM 1234 C C . GLU A 1 157 ? -28.357 -7.182 22.636 1.00 88.19 157 GLU A C 1
ATOM 1236 O O . GLU A 1 157 ? -28.834 -6.410 23.476 1.00 88.19 157 GLU A O 1
ATOM 1241 N N . GLY A 1 158 ? -27.976 -6.749 21.429 1.00 89.19 158 GLY A N 1
ATOM 1242 C CA . GLY A 1 158 ? -28.021 -5.336 21.057 1.00 89.19 158 GLY A CA 1
ATOM 1243 C C . GLY A 1 158 ? -26.817 -4.546 21.563 1.00 89.19 158 GLY A C 1
ATOM 1244 O O . GLY A 1 158 ? -26.968 -3.452 22.122 1.00 89.19 158 GLY A O 1
ATOM 1245 N N . ILE A 1 159 ? -25.627 -5.090 21.329 1.00 93.00 159 ILE A N 1
ATOM 1246 C CA . ILE A 1 159 ? -24.367 -4.387 21.551 1.00 93.00 159 ILE A CA 1
ATOM 1247 C C . ILE A 1 159 ? -24.181 -3.331 20.458 1.00 93.00 159 ILE A C 1
ATOM 1249 O O . ILE A 1 159 ? -24.411 -3.573 19.272 1.00 93.00 159 ILE A O 1
ATOM 1253 N N . GLY A 1 160 ? -23.836 -2.117 20.876 1.00 91.69 160 GLY A N 1
ATOM 1254 C CA . GLY A 1 160 ? -23.627 -0.985 19.987 1.00 91.69 160 GLY A CA 1
ATOM 1255 C C . GLY A 1 160 ? -22.229 -0.949 19.388 1.00 91.69 160 GLY A C 1
ATOM 1256 O O . GLY A 1 160 ? -21.325 -1.686 19.772 1.00 91.69 160 GLY A O 1
ATOM 1257 N N . ARG A 1 161 ? -22.044 -0.030 18.442 1.00 93.31 161 ARG A N 1
ATOM 1258 C CA . ARG A 1 161 ? -20.738 0.321 17.877 1.00 93.31 161 ARG A CA 1
ATOM 1259 C C . ARG A 1 161 ? -20.247 1.587 18.554 1.00 93.31 161 ARG A C 1
ATOM 1261 O O . ARG A 1 161 ? -20.941 2.602 18.497 1.00 93.31 161 ARG A O 1
ATOM 1268 N N . ARG A 1 162 ? -19.078 1.551 19.182 1.00 94.44 162 ARG A N 1
ATOM 1269 C CA . ARG A 1 162 ? -18.520 2.708 19.887 1.00 94.44 162 ARG A CA 1
ATOM 1270 C C . ARG A 1 162 ? -17.457 3.388 19.044 1.00 94.44 162 ARG A C 1
ATOM 1272 O O . ARG A 1 162 ? -16.642 2.730 18.402 1.00 94.44 162 ARG A O 1
ATOM 1279 N N . ILE A 1 163 ? -17.501 4.711 19.035 1.00 93.00 163 ILE A N 1
ATOM 1280 C CA . ILE A 1 163 ? -16.553 5.570 18.340 1.00 93.00 163 ILE A CA 1
ATOM 1281 C C . ILE A 1 163 ? -15.991 6.534 19.362 1.00 93.00 163 ILE A C 1
ATOM 1283 O O . ILE A 1 163 ? -16.744 7.286 19.984 1.00 93.00 163 ILE A O 1
ATOM 1287 N N . THR A 1 164 ? -14.672 6.572 19.459 1.00 93.19 164 THR A N 1
ATOM 1288 C CA . THR A 1 164 ? -13.974 7.513 20.322 1.00 93.19 164 THR A CA 1
ATOM 1289 C C . THR A 1 164 ? -12.990 8.318 19.485 1.00 93.19 164 THR A C 1
ATOM 1291 O O . THR A 1 164 ? -12.151 7.748 18.787 1.00 93.19 164 THR A O 1
ATOM 1294 N N . LEU A 1 165 ? -13.089 9.647 19.535 1.00 91.81 165 LEU A N 1
ATOM 1295 C CA . LEU A 1 165 ? -12.058 10.543 19.011 1.00 91.81 165 LEU A CA 1
ATOM 1296 C C . LEU A 1 165 ? -11.295 11.141 20.181 1.00 91.81 165 LEU A C 1
ATOM 1298 O O . LEU A 1 165 ? -11.898 11.737 21.078 1.00 91.81 165 LEU A O 1
ATOM 1302 N N . ALA A 1 166 ? -9.974 11.027 20.133 1.00 92.00 166 ALA A N 1
ATOM 1303 C CA . ALA A 1 166 ? -9.095 11.648 21.107 1.00 92.00 166 ALA A CA 1
ATOM 1304 C C . ALA A 1 166 ? -8.199 12.702 20.451 1.00 92.00 166 ALA A C 1
ATOM 1306 O O . ALA A 1 166 ? -7.809 12.596 19.283 1.00 92.00 166 ALA A O 1
ATOM 1307 N N . GLY A 1 167 ? -7.914 13.754 21.206 1.00 90.00 167 GLY A N 1
ATOM 1308 C CA . GLY A 1 167 ? -6.967 14.796 20.866 1.00 90.00 167 GLY A CA 1
ATOM 1309 C C . GLY A 1 167 ? -5.562 14.463 21.348 1.00 90.00 167 GLY A C 1
ATOM 1310 O O . GLY A 1 167 ? -5.211 13.307 21.606 1.00 90.00 167 GLY A O 1
ATOM 1311 N N . LYS A 1 168 ? -4.735 15.503 21.457 1.00 86.12 168 LYS A N 1
ATOM 1312 C CA . LYS A 1 168 ? -3.383 15.372 22.006 1.00 86.12 168 LYS A CA 1
ATOM 1313 C C . LYS A 1 168 ? -3.455 14.924 23.465 1.00 86.12 168 LYS A C 1
ATOM 1315 O O . LYS A 1 168 ? -4.407 15.253 24.161 1.00 86.12 168 LYS A O 1
ATOM 1320 N N . GLU A 1 169 ? -2.433 14.195 23.912 1.00 84.94 169 GLU A N 1
ATOM 1321 C CA . GLU A 1 169 ? -2.354 13.665 25.287 1.00 84.94 169 GLU A CA 1
ATOM 1322 C C . GLU A 1 169 ? -3.542 12.753 25.664 1.00 84.94 169 GLU A C 1
ATOM 1324 O O . GLU A 1 169 ? -3.902 12.652 26.833 1.00 84.94 169 GLU A O 1
ATOM 1329 N N . ASP A 1 170 ? -4.142 12.089 24.665 1.00 84.62 170 ASP A N 1
ATOM 1330 C CA . ASP A 1 170 ? -5.279 11.170 24.811 1.00 84.62 170 ASP A CA 1
ATOM 1331 C C . ASP A 1 170 ? -6.534 11.824 25.447 1.00 84.62 170 ASP A C 1
ATOM 1333 O O . ASP A 1 170 ? -7.375 11.154 26.049 1.00 84.62 170 ASP A O 1
ATOM 1337 N N . GLU A 1 171 ? -6.700 13.146 25.284 1.00 90.88 171 GLU A N 1
ATOM 1338 C CA . GLU A 1 171 ? -7.911 13.876 25.684 1.00 90.88 171 GLU A CA 1
ATOM 1339 C C . GLU A 1 171 ? -9.124 13.390 24.876 1.00 90.88 171 GLU A C 1
ATOM 1341 O O . GLU A 1 171 ? -9.171 13.560 23.660 1.00 90.88 171 GLU A O 1
ATOM 1346 N N . VAL A 1 172 ? -10.136 12.822 25.534 1.00 92.62 172 VAL A N 1
ATOM 1347 C CA . VAL A 1 172 ? -11.359 12.360 24.858 1.00 92.62 172 VAL A CA 1
ATOM 1348 C C . VAL A 1 172 ? -12.186 13.562 24.399 1.00 92.62 172 VAL A C 1
ATOM 1350 O O . VAL A 1 172 ? -12.788 14.265 25.209 1.00 92.62 172 VAL A O 1
ATOM 1353 N N . LEU A 1 173 ? -12.236 13.782 23.085 1.00 91.19 173 LEU A N 1
ATOM 1354 C CA . LEU A 1 173 ? -13.014 14.858 22.462 1.00 91.19 173 LEU A CA 1
ATOM 1355 C C . LEU A 1 173 ? -14.453 14.420 22.175 1.00 91.19 173 LEU A C 1
ATOM 1357 O O . LEU A 1 173 ? -15.378 15.232 22.206 1.00 91.19 173 LEU A O 1
ATOM 1361 N N . LEU A 1 174 ? -14.634 13.135 21.869 1.00 92.12 174 LEU A N 1
ATOM 1362 C CA . LEU A 1 174 ? -15.912 12.548 21.497 1.00 92.12 174 LEU A CA 1
ATOM 1363 C C . LEU A 1 174 ? -15.944 11.072 21.879 1.00 92.12 174 LEU A C 1
ATOM 1365 O O . LEU A 1 174 ? -14.990 10.353 21.597 1.00 92.12 174 LEU A O 1
ATOM 1369 N N . ASP A 1 175 ? -17.060 10.624 22.451 1.00 94.44 175 ASP A N 1
ATOM 1370 C CA . ASP A 1 175 ? -17.296 9.217 22.774 1.00 94.44 175 ASP A CA 1
ATOM 1371 C C . ASP A 1 175 ? -18.776 8.849 22.591 1.00 94.44 175 ASP A C 1
ATOM 1373 O O . ASP A 1 175 ? -19.638 9.183 23.415 1.00 94.44 175 ASP A O 1
ATOM 1377 N N . LEU A 1 176 ? -19.082 8.231 21.452 1.00 94.69 176 LEU A N 1
ATOM 1378 C CA . LEU A 1 176 ? -20.439 7.986 20.976 1.00 94.69 176 LEU A CA 1
ATOM 1379 C C . LEU A 1 176 ? -20.670 6.491 20.757 1.00 94.69 176 LEU A C 1
ATOM 1381 O O . LEU A 1 176 ? -19.916 5.838 20.039 1.00 94.69 176 LEU A O 1
ATOM 1385 N N . ILE A 1 177 ? -21.772 5.975 21.295 1.00 95.56 177 ILE A N 1
ATOM 1386 C CA . ILE A 1 177 ? -22.257 4.621 21.029 1.00 95.56 177 ILE A CA 1
ATOM 1387 C C . ILE A 1 177 ? -23.421 4.712 20.048 1.00 95.56 177 ILE A C 1
ATOM 1389 O O . ILE A 1 177 ? -24.436 5.358 20.319 1.00 95.56 177 ILE A O 1
ATOM 1393 N N . VAL A 1 178 ? -23.261 4.057 18.903 1.00 94.50 178 VAL A N 1
ATOM 1394 C CA . VAL A 1 178 ? -24.205 4.006 17.788 1.00 94.50 178 VAL A CA 1
ATOM 1395 C C . VAL A 1 178 ? -24.857 2.632 17.755 1.00 94.50 178 VAL A C 1
ATOM 1397 O O . VAL A 1 178 ? -24.187 1.619 17.567 1.00 94.50 178 VAL A O 1
ATOM 1400 N N . GLY A 1 179 ? -26.175 2.606 17.898 1.00 93.44 179 GLY A N 1
ATOM 1401 C CA . GLY A 1 179 ? -26.963 1.387 17.891 1.00 93.44 179 GLY A CA 1
ATOM 1402 C C . GLY A 1 179 ? -27.658 1.089 16.577 1.00 93.44 179 GLY A C 1
ATOM 1403 O O . GLY A 1 179 ? -27.157 1.389 15.488 1.00 93.44 179 GLY A O 1
ATOM 1404 N N . LYS A 1 180 ? -28.826 0.447 16.689 1.00 91.44 180 LYS A N 1
ATOM 1405 C CA . LYS A 1 180 ? -29.610 -0.023 15.543 1.00 91.44 180 LYS A CA 1
ATOM 1406 C C . LYS A 1 180 ? -30.070 1.160 14.687 1.00 91.44 180 LYS A C 1
ATOM 1408 O O . LYS A 1 180 ? -30.346 2.257 15.180 1.00 91.44 180 LYS A O 1
ATOM 1413 N N . ARG A 1 181 ? -30.174 0.917 13.383 1.00 90.00 181 ARG A N 1
ATOM 1414 C CA . ARG A 1 181 ? -30.787 1.859 12.443 1.00 90.00 181 ARG A CA 1
ATOM 1415 C C . ARG A 1 181 ? -32.276 1.986 12.760 1.00 90.00 181 ARG A C 1
ATOM 1417 O O . ARG A 1 181 ? -32.932 0.985 13.044 1.00 90.00 181 ARG A O 1
ATOM 1424 N N . VAL A 1 182 ? -32.809 3.203 12.713 1.00 88.81 182 VAL A N 1
ATOM 1425 C CA . VAL A 1 182 ? -34.226 3.452 12.992 1.00 88.81 182 VAL A CA 1
ATOM 1426 C C . VAL A 1 182 ? -35.062 2.979 11.807 1.00 88.81 182 VAL A C 1
ATOM 1428 O O . VAL A 1 182 ? -34.891 3.442 10.680 1.00 88.81 182 VAL A O 1
ATOM 1431 N N . GLU A 1 183 ? -35.987 2.056 12.058 1.00 80.38 183 GLU A N 1
ATOM 1432 C CA . GLU A 1 183 ? -36.945 1.628 11.042 1.00 80.38 183 GLU A CA 1
ATOM 1433 C C . GLU A 1 183 ? -37.960 2.746 10.735 1.00 80.38 183 GLU A C 1
ATOM 1435 O O . GLU A 1 183 ? -38.444 3.422 11.654 1.00 80.38 183 GLU A O 1
ATOM 1440 N N . PRO A 1 184 ? -38.334 2.947 9.459 1.00 65.44 184 PRO A N 1
ATOM 1441 C CA . PRO A 1 184 ? -39.333 3.939 9.085 1.00 65.44 184 PRO A CA 1
ATOM 1442 C C . PRO A 1 184 ? -40.707 3.563 9.662 1.00 65.44 184 PRO A C 1
ATOM 1444 O O . PRO A 1 184 ? -41.338 2.596 9.240 1.00 65.44 184 PRO A O 1
ATOM 1447 N N . GLN A 1 185 ? -41.190 4.345 10.631 1.00 58.84 185 GLN A N 1
ATOM 1448 C CA . GLN A 1 185 ? -42.503 4.136 11.249 1.00 58.84 185 GLN A CA 1
ATOM 1449 C C . GLN A 1 185 ? -43.642 4.812 10.462 1.00 58.84 185 GLN A C 1
ATOM 1451 O O . GLN A 1 185 ? -43.447 5.897 9.900 1.00 58.84 185 GLN A O 1
ATOM 1456 N N . PRO A 1 186 ? -44.866 4.241 10.471 1.00 48.50 186 PRO A N 1
ATOM 1457 C CA . PRO A 1 186 ? -46.036 4.873 9.865 1.00 48.50 186 PRO A CA 1
ATOM 1458 C C . PRO A 1 186 ? -46.336 6.223 10.539 1.00 48.50 186 PRO A C 1
ATOM 1460 O O . PRO A 1 186 ? -46.678 6.266 11.719 1.00 48.50 186 PRO A O 1
ATOM 1463 N N . GLY A 1 187 ? -46.217 7.327 9.794 1.00 54.59 187 GLY A N 1
ATOM 1464 C CA . GLY A 1 187 ? -46.454 8.692 10.292 1.00 54.59 187 GLY A CA 1
ATOM 1465 C C . GLY A 1 187 ? -45.201 9.563 10.451 1.00 54.59 187 GLY A C 1
ATOM 1466 O O . GLY A 1 187 ? -45.340 10.764 10.675 1.00 54.59 187 GLY A O 1
ATOM 1467 N N . MET A 1 188 ? -43.996 9.008 10.280 1.00 54.69 188 MET A N 1
ATOM 1468 C CA . MET A 1 188 ? -42.776 9.796 10.055 1.00 54.69 188 MET A CA 1
ATOM 1469 C C . MET A 1 188 ? -42.710 10.251 8.588 1.00 54.69 188 MET A C 1
ATOM 1471 O O . MET A 1 188 ? -43.129 9.495 7.708 1.00 54.69 188 MET A O 1
ATOM 1475 N N . PRO A 1 189 ? -42.194 11.457 8.279 1.00 51.38 189 PRO A N 1
ATOM 1476 C CA . PRO A 1 189 ? -41.946 11.850 6.899 1.00 51.38 189 PRO A CA 1
ATOM 1477 C C . PRO A 1 189 ? -40.909 10.895 6.290 1.00 51.38 189 PRO A C 1
ATOM 1479 O O . PRO A 1 189 ? -39.718 10.978 6.578 1.00 51.38 189 PRO A O 1
ATOM 1482 N N . THR A 1 190 ? -41.372 9.959 5.464 1.00 49.81 190 THR A N 1
ATOM 1483 C CA . THR A 1 190 ? -40.534 9.095 4.630 1.00 49.81 190 THR A CA 1
ATOM 1484 C C . THR A 1 190 ? -40.067 9.908 3.430 1.00 49.81 190 THR A C 1
ATOM 1486 O O . THR A 1 190 ? -40.715 9.929 2.385 1.00 49.81 190 THR A O 1
ATOM 1489 N N . SER A 1 191 ? -38.974 10.638 3.613 1.00 51.97 191 SER A N 1
ATOM 1490 C CA . SER A 1 191 ? -38.149 11.141 2.517 1.00 51.97 191 SER A CA 1
ATOM 1491 C C . SER A 1 191 ? -36.941 10.209 2.392 1.00 51.97 191 SER A C 1
ATOM 1493 O O . SER A 1 191 ? -36.565 9.575 3.377 1.00 51.97 191 SER A O 1
ATOM 1495 N N . GLU A 1 192 ? -36.263 10.169 1.243 1.00 50.72 192 GLU A N 1
ATOM 1496 C CA . GLU A 1 192 ? -34.935 9.528 1.099 1.00 50.72 192 GLU A CA 1
ATOM 1497 C C . GLU A 1 192 ? -33.935 9.997 2.188 1.00 50.72 192 GLU A C 1
ATOM 1499 O O . GLU A 1 192 ? -32.955 9.331 2.500 1.00 50.72 192 GLU A O 1
ATOM 1504 N N . THR A 1 193 ? -34.241 11.125 2.835 1.00 49.56 193 THR A N 1
ATOM 1505 C CA . THR A 1 193 ? -33.531 11.771 3.943 1.00 49.56 193 THR A CA 1
ATOM 1506 C C . THR A 1 193 ? -33.591 11.036 5.299 1.00 49.56 193 THR A C 1
ATOM 1508 O O . THR A 1 193 ? -32.748 11.309 6.148 1.00 49.56 193 THR A O 1
ATOM 1511 N N . THR A 1 194 ? -34.541 10.125 5.547 1.00 53.12 194 THR A N 1
ATOM 1512 C CA . THR A 1 194 ? -34.656 9.372 6.826 1.00 53.12 194 THR A CA 1
ATOM 1513 C C . THR A 1 194 ? -33.794 8.103 6.849 1.00 53.12 194 THR A C 1
ATOM 1515 O O . THR A 1 194 ? -33.785 7.363 7.828 1.00 53.12 194 THR A O 1
ATOM 1518 N N . ALA A 1 195 ? -33.061 7.829 5.763 1.00 61.44 195 ALA A N 1
ATOM 1519 C CA . ALA A 1 195 ? -32.257 6.625 5.618 1.00 61.44 195 ALA A CA 1
ATOM 1520 C C . ALA A 1 195 ? -31.126 6.525 6.660 1.00 61.44 195 ALA A C 1
ATOM 1522 O O . ALA A 1 195 ? -30.785 5.416 7.048 1.00 61.44 195 ALA A O 1
ATOM 1523 N N . ASN A 1 196 ? -30.572 7.629 7.156 1.00 78.12 196 ASN A N 1
ATOM 1524 C CA . ASN A 1 196 ? -29.368 7.601 8.000 1.00 78.12 196 ASN A CA 1
ATOM 1525 C C . ASN A 1 196 ? -29.643 7.955 9.469 1.00 78.12 196 ASN A C 1
ATOM 1527 O O . ASN A 1 196 ? -28.782 8.516 10.142 1.00 78.12 196 ASN A O 1
ATOM 1531 N N . ASP A 1 197 ? -30.843 7.655 9.967 1.00 88.56 197 ASP A N 1
ATOM 1532 C CA . ASP A 1 197 ? -31.194 7.879 11.368 1.00 88.56 197 ASP A CA 1
ATOM 1533 C C . ASP A 1 197 ? -30.847 6.627 12.206 1.00 88.56 197 ASP A C 1
ATOM 1535 O O . ASP A 1 197 ? -31.280 5.510 11.907 1.00 88.56 197 ASP A O 1
ATOM 1539 N N . TYR A 1 198 ? -30.061 6.816 13.267 1.00 91.75 198 TYR A N 1
ATOM 1540 C CA . TYR A 1 198 ? -29.605 5.771 14.189 1.00 91.75 198 TYR A CA 1
ATOM 1541 C C . TYR A 1 198 ? -29.970 6.125 15.630 1.00 91.75 198 TYR A C 1
ATOM 1543 O O . TYR A 1 198 ? -30.060 7.302 15.993 1.00 91.75 198 TYR A O 1
ATOM 1551 N N . TYR A 1 199 ? -30.146 5.105 16.470 1.00 93.75 199 TYR A N 1
ATOM 1552 C CA . TYR A 1 199 ? -30.132 5.302 17.918 1.00 93.75 199 TYR A CA 1
ATOM 1553 C C . TYR A 1 199 ? -28.700 5.576 18.368 1.00 93.75 199 TYR A C 1
ATOM 1555 O O . TYR A 1 199 ? -27.793 4.835 18.005 1.00 93.75 199 TYR A O 1
ATOM 1563 N N . ALA A 1 200 ? -28.482 6.629 19.147 1.00 94.81 200 ALA A N 1
ATOM 1564 C CA . ALA A 1 200 ? -27.163 6.964 19.656 1.00 94.81 200 ALA A CA 1
ATOM 1565 C C . ALA A 1 200 ? -27.232 7.543 21.069 1.00 94.81 200 ALA A C 1
ATOM 1567 O O . ALA A 1 200 ? -28.196 8.223 21.440 1.00 94.81 200 ALA A O 1
ATOM 1568 N N . ARG A 1 201 ? -26.179 7.295 21.844 1.00 94.69 201 ARG A N 1
ATOM 1569 C CA . ARG A 1 201 ? -25.961 7.886 23.167 1.00 94.69 201 ARG A CA 1
ATOM 1570 C C . ARG A 1 201 ? -24.482 8.179 23.368 1.00 94.69 201 ARG A C 1
ATOM 1572 O O . ARG A 1 201 ? -23.640 7.607 22.678 1.00 94.69 201 ARG A O 1
ATOM 1579 N N . ARG A 1 202 ? -24.162 9.043 24.326 1.00 94.56 202 ARG A N 1
ATOM 1580 C CA . ARG A 1 202 ? -22.781 9.121 24.812 1.00 94.56 202 ARG A CA 1
ATOM 1581 C C . ARG A 1 202 ? -22.490 7.933 25.714 1.00 94.56 202 ARG A C 1
ATOM 1583 O O . ARG A 1 202 ? -23.405 7.444 26.374 1.00 94.56 202 ARG A O 1
ATOM 1590 N N . ALA A 1 203 ? -21.236 7.498 25.764 1.00 92.88 203 ALA A N 1
ATOM 1591 C CA . ALA A 1 203 ? -20.840 6.397 26.639 1.00 92.88 203 ALA A CA 1
ATOM 1592 C C . ALA A 1 203 ? -21.118 6.697 28.126 1.00 92.88 203 ALA A C 1
ATOM 1594 O O . ALA A 1 203 ? -21.545 5.807 28.858 1.00 92.88 203 ALA A O 1
ATOM 1595 N N . ASP A 1 204 ? -20.986 7.962 28.537 1.00 91.88 204 ASP A N 1
ATOM 1596 C CA . ASP A 1 204 ? -21.190 8.457 29.905 1.00 91.88 204 ASP A CA 1
ATOM 1597 C C . ASP A 1 204 ? -22.638 8.873 30.244 1.00 91.88 204 ASP A C 1
ATOM 1599 O O . ASP A 1 204 ? -22.896 9.361 31.345 1.00 91.88 204 ASP A O 1
ATOM 1603 N N . GLU A 1 205 ? -23.589 8.712 29.315 1.00 92.25 205 GLU A N 1
ATOM 1604 C CA . GLU A 1 205 ? -24.998 9.091 29.491 1.00 92.25 205 GLU A CA 1
ATOM 1605 C C . GLU A 1 205 ? -25.932 7.890 29.239 1.00 92.25 205 GLU A C 1
ATOM 1607 O O . GLU A 1 205 ? -25.761 7.142 28.274 1.00 92.25 205 GLU A O 1
ATOM 1612 N N . ASP A 1 206 ? -26.983 7.754 30.058 1.00 92.88 206 ASP A N 1
ATOM 1613 C CA . ASP A 1 206 ? -28.012 6.709 29.887 1.00 92.88 206 ASP A CA 1
ATOM 1614 C C . ASP A 1 206 ? -29.081 7.081 28.849 1.00 92.88 206 ASP A C 1
ATOM 1616 O O . ASP A 1 206 ? -29.832 6.228 28.368 1.00 92.88 206 ASP A O 1
ATOM 1620 N N . GLU A 1 207 ? -29.187 8.371 28.530 1.00 93.44 207 GLU A N 1
ATOM 1621 C CA . GLU A 1 207 ? -30.191 8.922 27.626 1.00 93.44 207 GLU A CA 1
ATOM 1622 C C . GLU A 1 207 ? -29.886 8.561 26.168 1.00 93.44 207 GLU A C 1
ATOM 1624 O O . GLU A 1 207 ? -28.814 8.859 25.641 1.00 93.44 207 GLU A O 1
ATOM 1629 N N . VAL A 1 208 ? -30.872 7.977 25.486 1.00 94.38 208 VAL A N 1
ATOM 1630 C CA . VAL A 1 208 ? -30.753 7.545 24.089 1.00 94.38 208 VAL A CA 1
ATOM 1631 C C . VAL A 1 208 ? -31.561 8.467 23.195 1.00 94.38 208 VAL A C 1
ATOM 1633 O O . VAL A 1 208 ? -32.739 8.735 23.452 1.00 94.38 208 VAL A O 1
ATOM 1636 N N . TYR A 1 209 ? -30.945 8.902 22.104 1.00 94.00 209 TYR A N 1
ATOM 1637 C CA . TYR A 1 209 ? -31.532 9.819 21.140 1.00 94.00 209 TYR A CA 1
ATOM 1638 C C . TYR A 1 209 ? -31.526 9.211 19.742 1.00 94.00 209 TYR A C 1
ATOM 1640 O O . TYR A 1 209 ? -30.697 8.366 19.419 1.00 94.00 209 TYR A O 1
ATOM 1648 N N . ILE A 1 210 ? -32.432 9.675 18.889 1.00 91.56 210 ILE A N 1
ATOM 1649 C CA . ILE A 1 210 ? -32.323 9.471 17.445 1.00 91.56 210 ILE A CA 1
ATOM 1650 C C . ILE A 1 210 ? -31.423 10.569 16.898 1.00 91.56 210 ILE A C 1
ATOM 1652 O O . ILE A 1 210 ? -31.669 11.750 17.150 1.00 91.56 210 ILE A O 1
ATOM 1656 N N . THR A 1 211 ? -30.396 10.202 16.146 1.00 90.69 211 THR A N 1
ATOM 1657 C CA . THR A 1 211 ? -29.537 11.165 15.462 1.00 90.69 211 THR A CA 1
ATOM 1658 C C . THR A 1 211 ? -29.270 10.722 14.038 1.00 90.69 211 THR A C 1
ATOM 1660 O O . THR A 1 211 ? -29.278 9.529 13.731 1.00 90.69 211 THR A O 1
ATOM 1663 N N . ARG A 1 212 ? -29.054 11.698 13.161 1.00 88.00 212 ARG A N 1
ATOM 1664 C CA . ARG A 1 212 ? -28.660 11.423 11.789 1.00 88.00 212 ARG A CA 1
ATOM 1665 C C . ARG A 1 212 ? -27.154 11.318 11.736 1.00 88.00 212 ARG A C 1
ATOM 1667 O O . ARG A 1 212 ? -26.473 12.282 12.069 1.00 88.00 212 ARG A O 1
ATOM 1674 N N . LEU A 1 213 ? -26.660 10.178 11.283 1.00 86.06 213 LEU A N 1
ATOM 1675 C CA . LEU A 1 213 ? -25.237 9.904 11.237 1.00 86.06 213 LEU A CA 1
ATOM 1676 C C . LEU A 1 213 ? -24.878 9.290 9.889 1.00 86.06 213 LEU A C 1
ATOM 1678 O O . LEU A 1 213 ? -25.382 8.230 9.525 1.00 86.06 213 LEU A O 1
ATOM 1682 N N . ASP A 1 214 ? -24.013 9.980 9.153 1.00 82.88 214 ASP A N 1
ATOM 1683 C CA . ASP A 1 214 ? -23.459 9.514 7.884 1.00 82.88 214 ASP A CA 1
ATOM 1684 C C . ASP A 1 214 ? -21.982 9.177 8.092 1.00 82.88 214 ASP A C 1
ATOM 1686 O O . ASP A 1 214 ? -21.097 10.003 7.879 1.00 82.88 214 ASP A O 1
ATOM 1690 N N . ILE A 1 215 ? -21.735 7.987 8.641 1.00 78.06 215 ILE A N 1
ATOM 1691 C CA . ILE A 1 215 ? -20.403 7.530 9.030 1.00 78.06 215 ILE A CA 1
ATOM 1692 C C . ILE A 1 215 ? -20.145 6.123 8.504 1.00 78.06 215 ILE A C 1
ATOM 1694 O O . ILE A 1 215 ? -20.992 5.234 8.610 1.00 78.06 215 ILE A O 1
ATOM 1698 N N . ASP A 1 216 ? -18.945 5.923 7.973 1.00 77.44 216 ASP A N 1
ATOM 1699 C CA . ASP A 1 216 ? -18.450 4.621 7.543 1.00 77.44 216 ASP A CA 1
ATOM 1700 C C . ASP A 1 216 ? -17.471 4.089 8.602 1.00 77.44 216 ASP A C 1
ATOM 1702 O O . ASP A 1 216 ? -16.279 4.415 8.610 1.00 77.44 216 ASP A O 1
ATOM 1706 N N . LEU A 1 217 ? -18.016 3.328 9.556 1.00 82.00 217 LEU A N 1
ATOM 1707 C CA . LEU A 1 217 ? -17.246 2.668 10.609 1.00 82.00 217 LEU A CA 1
ATOM 1708 C C . LEU A 1 217 ? -16.748 1.324 10.108 1.00 82.00 217 LEU A C 1
ATOM 1710 O O . LEU A 1 217 ? -17.549 0.416 9.890 1.00 82.00 217 LEU A O 1
ATOM 1714 N N . SER A 1 218 ? -15.429 1.193 10.016 1.00 86.38 218 SER A N 1
ATOM 1715 C CA . SER A 1 218 ? -14.787 -0.075 9.716 1.00 86.38 218 SER A CA 1
ATOM 1716 C C . SER A 1 218 ? -13.691 -0.389 10.722 1.00 86.38 218 SER A C 1
ATOM 1718 O O . SER A 1 218 ? -12.881 0.474 11.065 1.00 86.38 218 SER A O 1
ATOM 1720 N N . THR A 1 219 ? -13.674 -1.644 11.158 1.00 89.19 219 THR A N 1
ATOM 1721 C CA . THR A 1 219 ? -12.599 -2.257 11.944 1.00 89.19 219 THR A CA 1
ATOM 1722 C C . THR A 1 219 ? -11.674 -3.120 11.087 1.00 89.19 219 THR A C 1
ATOM 1724 O O . THR A 1 219 ? -10.793 -3.770 11.636 1.00 89.19 219 THR A O 1
ATOM 1727 N N . ARG A 1 220 ? -11.886 -3.170 9.764 1.00 89.06 220 ARG A N 1
ATOM 1728 C CA . ARG A 1 220 ? -11.072 -3.968 8.840 1.00 89.06 220 ARG A CA 1
ATOM 1729 C C . ARG A 1 220 ? -9.848 -3.182 8.419 1.00 89.06 220 ARG A C 1
ATOM 1731 O O . ARG A 1 220 ? -9.985 -2.051 7.954 1.00 89.06 220 ARG A O 1
ATOM 1738 N N . PHE A 1 221 ? -8.677 -3.795 8.514 1.00 90.69 221 PHE A N 1
ATOM 1739 C CA . PHE A 1 221 ? -7.410 -3.172 8.145 1.00 90.69 221 PHE A CA 1
ATOM 1740 C C . PHE A 1 221 ? -7.402 -2.630 6.709 1.00 90.69 221 PHE A C 1
ATOM 1742 O O . PHE A 1 221 ? -7.002 -1.487 6.481 1.00 90.69 221 PHE A O 1
ATOM 1749 N N . SER A 1 222 ? -7.930 -3.410 5.762 1.00 91.50 222 SER A N 1
ATOM 1750 C CA . SER A 1 222 ? -7.994 -3.080 4.333 1.00 91.50 222 SER A CA 1
ATOM 1751 C C . SER A 1 222 ? -8.706 -1.758 4.028 1.00 91.50 222 SER A C 1
ATOM 1753 O O . SER A 1 222 ? -8.386 -1.096 3.049 1.00 91.50 222 SER A O 1
ATOM 1755 N N . ASP A 1 223 ? -9.656 -1.337 4.869 1.00 91.06 223 ASP A N 1
ATOM 1756 C CA . ASP A 1 223 ? -10.419 -0.101 4.655 1.00 91.06 223 ASP A CA 1
ATOM 1757 C C . ASP A 1 223 ? -9.620 1.171 5.019 1.00 91.06 223 ASP A C 1
ATOM 1759 O O . ASP A 1 223 ? -10.075 2.290 4.742 1.00 91.06 223 ASP A O 1
ATOM 1763 N N . TRP A 1 224 ? -8.444 1.007 5.643 1.00 91.44 224 TRP A N 1
ATOM 1764 C CA . TRP A 1 224 ? -7.588 2.085 6.154 1.00 91.44 224 TRP A CA 1
ATOM 1765 C C . TRP A 1 224 ? -6.251 2.245 5.417 1.00 91.44 224 TRP A C 1
ATOM 1767 O O . TRP A 1 224 ? -5.566 3.256 5.614 1.00 91.44 224 TRP A O 1
ATOM 1777 N N . ILE A 1 225 ? -5.892 1.297 4.553 1.00 92.44 225 ILE A N 1
ATOM 1778 C CA . ILE A 1 225 ? -4.629 1.275 3.803 1.00 92.44 225 ILE A CA 1
ATOM 1779 C C . ILE A 1 225 ? -4.873 1.261 2.294 1.00 92.44 225 ILE A C 1
ATOM 1781 O O . ILE A 1 225 ? -5.986 0.986 1.847 1.00 92.44 225 ILE A O 1
ATOM 1785 N N . ASN A 1 226 ? -3.835 1.527 1.498 1.00 92.00 226 ASN A N 1
ATOM 1786 C CA . ASN A 1 226 ? -3.879 1.186 0.083 1.00 92.00 226 ASN A CA 1
ATOM 1787 C C . ASN A 1 226 ? -3.625 -0.318 -0.089 1.00 92.00 226 ASN A C 1
ATOM 1789 O O . ASN A 1 226 ? -2.506 -0.793 0.134 1.00 92.00 226 ASN A O 1
ATOM 1793 N N . THR A 1 227 ? -4.667 -1.055 -0.476 1.00 93.50 227 THR A N 1
ATOM 1794 C CA . THR A 1 227 ? -4.598 -2.505 -0.676 1.00 93.50 227 THR A CA 1
ATOM 1795 C C . THR A 1 227 ? -3.952 -2.897 -1.998 1.00 93.50 227 THR A C 1
ATOM 1797 O O . THR A 1 227 ? -3.391 -3.982 -2.056 1.00 93.50 227 THR A O 1
ATOM 1800 N N . ASP A 1 228 ? -3.991 -2.054 -3.034 1.00 94.56 228 ASP A N 1
ATOM 1801 C CA . ASP A 1 228 ? -3.340 -2.341 -4.321 1.00 94.56 228 ASP A CA 1
ATOM 1802 C C . ASP A 1 228 ? -1.825 -2.349 -4.129 1.00 94.56 228 ASP A C 1
ATOM 1804 O O . ASP A 1 228 ? -1.222 -1.292 -3.920 1.00 94.56 228 ASP A O 1
ATOM 1808 N N . LEU A 1 229 ? -1.211 -3.536 -4.157 1.00 93.62 229 LEU A N 1
ATOM 1809 C CA . LEU A 1 229 ? 0.188 -3.713 -3.789 1.00 93.62 229 LEU A CA 1
ATOM 1810 C C . LEU A 1 229 ? 1.124 -2.903 -4.684 1.00 93.62 229 LEU A C 1
ATOM 1812 O O . LEU A 1 229 ? 2.045 -2.305 -4.144 1.00 93.62 229 LEU A O 1
ATOM 1816 N N . LEU A 1 230 ? 0.917 -2.877 -6.005 1.00 93.31 230 LEU A N 1
ATOM 1817 C CA . LEU A 1 230 ? 1.888 -2.330 -6.964 1.00 93.31 230 LEU A CA 1
ATOM 1818 C C . LEU A 1 230 ? 1.497 -0.958 -7.531 1.00 93.31 230 LEU A C 1
ATOM 1820 O O . LEU A 1 230 ? 2.382 -0.233 -7.989 1.00 93.31 230 LEU A O 1
ATOM 1824 N N . GLU A 1 231 ? 0.216 -0.578 -7.484 1.00 93.25 231 GLU A N 1
ATOM 1825 C CA . GLU A 1 231 ? -0.309 0.671 -8.067 1.00 93.25 231 GLU A CA 1
ATOM 1826 C C . GLU A 1 231 ? 0.024 0.830 -9.561 1.00 93.25 231 GLU A C 1
ATOM 1828 O O . GLU A 1 231 ? 0.341 1.923 -10.046 1.00 93.25 231 GLU A O 1
ATOM 1833 N N . ILE A 1 232 ? -0.006 -0.275 -10.304 1.00 95.00 232 ILE A N 1
ATOM 1834 C CA . ILE A 1 232 ? 0.242 -0.304 -11.750 1.00 95.00 232 ILE A CA 1
ATOM 1835 C C . ILE A 1 232 ? -0.983 -0.836 -12.478 1.00 95.00 232 ILE A C 1
ATOM 1837 O O . ILE A 1 232 ? -1.738 -1.644 -11.944 1.00 95.00 232 ILE A O 1
ATOM 1841 N N . THR A 1 233 ? -1.160 -0.409 -13.722 1.00 94.94 233 THR A N 1
ATOM 1842 C CA . THR A 1 233 ? -2.253 -0.891 -14.568 1.00 94.94 233 THR A CA 1
ATOM 1843 C C . THR A 1 233 ? -1.762 -1.968 -15.543 1.00 94.94 233 THR A C 1
ATOM 1845 O O . THR A 1 233 ? -0.571 -1.997 -15.869 1.00 94.94 233 THR A O 1
ATOM 1848 N N . PRO A 1 234 ? -2.635 -2.869 -16.036 1.00 94.38 234 PRO A N 1
ATOM 1849 C CA . PRO A 1 234 ? -2.247 -3.892 -17.011 1.00 94.38 234 PRO A CA 1
ATOM 1850 C C . PRO A 1 234 ? -1.568 -3.318 -18.258 1.00 94.38 234 PRO A C 1
ATOM 1852 O O . PRO A 1 234 ? -0.678 -3.940 -18.838 1.00 94.38 234 PRO A O 1
ATOM 1855 N N . GLU A 1 235 ? -1.984 -2.127 -18.692 1.00 92.69 235 GLU A N 1
ATOM 1856 C CA . GLU A 1 235 ? -1.410 -1.447 -19.844 1.00 92.69 235 GLU A CA 1
ATOM 1857 C C . GLU A 1 235 ? 0.025 -0.964 -19.624 1.00 92.69 235 GLU A C 1
ATOM 1859 O O . GLU A 1 235 ? 0.770 -0.907 -20.605 1.00 92.69 235 GLU A O 1
ATOM 1864 N N . ASP A 1 236 ? 0.416 -0.688 -18.376 1.00 93.25 236 ASP A N 1
ATOM 1865 C CA . ASP A 1 236 ? 1.775 -0.282 -18.019 1.00 93.25 236 ASP A CA 1
ATOM 1866 C C . ASP A 1 236 ? 2.764 -1.446 -18.109 1.00 93.25 236 ASP A C 1
ATOM 1868 O O . ASP A 1 236 ? 3.962 -1.208 -18.255 1.00 93.25 236 ASP A O 1
ATOM 1872 N N . VAL A 1 237 ? 2.295 -2.695 -18.017 1.00 95.69 237 VAL A N 1
ATOM 1873 C CA . VAL A 1 237 ? 3.157 -3.881 -18.042 1.00 95.69 237 VAL A CA 1
ATOM 1874 C C . VAL A 1 237 ? 3.588 -4.182 -19.479 1.00 95.69 237 VAL A C 1
ATOM 1876 O O . V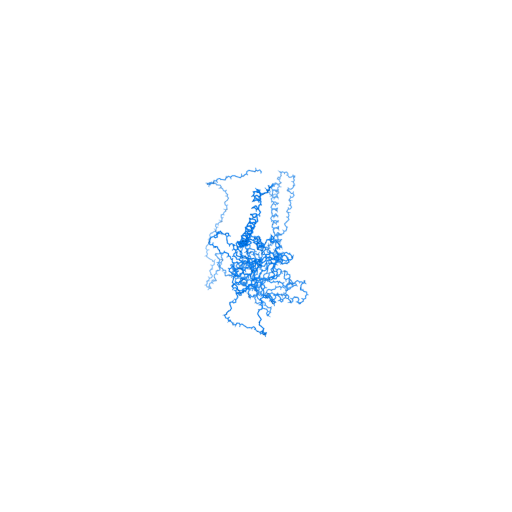AL A 1 237 ? 2.762 -4.409 -20.373 1.00 95.69 237 VAL A O 1
ATOM 1879 N N . ILE A 1 238 ? 4.903 -4.181 -19.698 1.00 95.44 238 ILE A N 1
ATOM 1880 C CA . ILE A 1 238 ? 5.523 -4.413 -21.012 1.00 95.44 238 ILE A CA 1
ATOM 1881 C C . ILE A 1 238 ? 6.498 -5.591 -21.018 1.00 95.44 238 ILE A C 1
ATOM 1883 O O . ILE A 1 238 ? 6.800 -6.121 -22.083 1.00 95.44 238 ILE A O 1
ATOM 1887 N N . ASP A 1 239 ? 6.964 -6.005 -19.845 1.00 95.62 239 ASP A N 1
ATOM 1888 C CA . ASP A 1 239 ? 7.975 -7.037 -19.660 1.00 95.62 239 ASP A CA 1
ATOM 1889 C C . ASP A 1 239 ? 7.627 -7.854 -18.415 1.00 95.62 239 ASP A C 1
ATOM 1891 O O . ASP A 1 239 ? 7.176 -7.304 -17.403 1.00 95.62 239 ASP A O 1
ATOM 1895 N N . LEU A 1 240 ? 7.775 -9.169 -18.504 1.00 95.75 240 LEU A N 1
ATOM 1896 C CA . LEU A 1 240 ? 7.441 -10.087 -17.432 1.00 95.75 240 LEU A CA 1
ATOM 1897 C C . LEU A 1 240 ? 8.408 -11.270 -17.442 1.00 95.75 240 LEU A C 1
ATOM 1899 O O . LEU A 1 240 ? 8.515 -11.988 -18.429 1.00 95.75 240 LEU A O 1
ATOM 1903 N N . THR A 1 241 ? 9.058 -11.535 -16.317 1.00 95.00 241 THR A N 1
ATOM 1904 C CA . THR A 1 241 ? 9.894 -12.723 -16.134 1.00 95.00 241 THR A CA 1
ATOM 1905 C C . THR A 1 241 ? 9.357 -13.567 -14.989 1.00 95.00 241 THR A C 1
ATOM 1907 O O . THR A 1 241 ? 9.431 -13.156 -13.831 1.00 95.00 241 THR A O 1
ATOM 1910 N N . VAL A 1 242 ? 8.849 -14.757 -15.303 1.00 93.31 242 VAL A N 1
ATOM 1911 C CA . VAL A 1 242 ? 8.422 -15.761 -14.320 1.00 93.31 242 VAL A CA 1
ATOM 1912 C C . VAL A 1 242 ? 9.587 -16.715 -14.082 1.00 93.31 242 VAL A C 1
ATOM 1914 O O . VAL A 1 242 ? 10.073 -17.337 -15.026 1.00 93.31 242 VAL A O 1
ATOM 1917 N N . ASN A 1 243 ? 10.054 -16.819 -12.844 1.00 90.88 243 ASN A N 1
ATOM 1918 C CA . ASN A 1 243 ? 11.109 -17.749 -12.460 1.00 90.88 243 ASN A CA 1
ATOM 1919 C C . ASN A 1 243 ? 10.540 -18.724 -11.423 1.00 90.88 243 ASN A C 1
ATOM 1921 O O . ASN A 1 243 ? 10.504 -18.427 -10.225 1.00 90.88 243 ASN A O 1
ATOM 1925 N N . ASP A 1 244 ? 10.053 -19.861 -11.919 1.00 87.00 244 ASP A N 1
ATOM 1926 C CA . ASP A 1 244 ? 9.421 -20.899 -11.111 1.00 87.00 244 ASP A CA 1
ATOM 1927 C C . ASP A 1 244 ? 10.488 -21.849 -10.565 1.00 87.00 244 ASP A C 1
ATOM 1929 O O . ASP A 1 244 ? 11.077 -22.658 -11.294 1.00 87.00 244 ASP A O 1
ATOM 1933 N N . TYR A 1 245 ? 10.779 -21.704 -9.272 1.00 86.81 245 TYR A N 1
ATOM 1934 C CA . TYR A 1 245 ? 11.692 -22.582 -8.565 1.00 86.81 245 TYR A CA 1
ATOM 1935 C C . TYR A 1 245 ? 11.282 -22.815 -7.118 1.00 86.81 245 TYR A C 1
ATOM 1937 O O . TYR A 1 245 ? 10.809 -21.923 -6.423 1.00 86.81 245 TYR A O 1
ATOM 1945 N N . GLU A 1 246 ? 11.598 -24.010 -6.628 1.00 84.81 246 GLU A N 1
ATOM 1946 C CA . GLU A 1 246 ? 11.453 -24.378 -5.221 1.00 84.81 246 GLU A CA 1
ATOM 1947 C C . GLU A 1 246 ? 12.827 -24.744 -4.648 1.00 84.81 246 GLU A C 1
ATOM 1949 O O . GLU A 1 246 ? 13.589 -25.519 -5.246 1.00 84.81 246 GLU A O 1
ATOM 1954 N N . ILE A 1 247 ? 13.158 -24.211 -3.472 1.00 81.50 247 ILE A N 1
ATOM 1955 C CA . ILE A 1 247 ? 14.391 -24.562 -2.760 1.00 81.50 247 ILE A CA 1
ATOM 1956 C C . ILE A 1 247 ? 14.111 -25.681 -1.751 1.00 81.50 247 ILE A C 1
ATOM 1958 O O . ILE A 1 247 ? 13.389 -25.494 -0.778 1.00 81.50 247 ILE A O 1
ATOM 1962 N N . ASP A 1 248 ? 14.770 -26.835 -1.921 1.00 78.06 248 ASP A N 1
ATOM 1963 C CA . ASP A 1 248 ? 14.842 -27.876 -0.889 1.00 78.06 248 ASP A CA 1
ATOM 1964 C C . ASP A 1 248 ? 15.592 -27.309 0.325 1.00 78.06 248 ASP A C 1
ATOM 1966 O O . ASP A 1 248 ? 16.816 -27.144 0.289 1.00 78.06 248 ASP A O 1
ATOM 1970 N N . GLU A 1 249 ? 14.864 -26.990 1.395 1.00 75.25 249 GLU A N 1
ATOM 1971 C CA . GLU A 1 249 ? 15.435 -26.405 2.609 1.00 75.25 249 GLU A CA 1
ATOM 1972 C C . GLU A 1 249 ? 16.438 -27.333 3.307 1.00 75.25 249 GLU A C 1
ATOM 1974 O O . GLU A 1 249 ? 17.452 -26.859 3.829 1.00 75.25 249 GLU A O 1
ATOM 1979 N N . GLU A 1 250 ? 16.199 -28.649 3.286 1.00 74.38 250 GLU A N 1
ATOM 1980 C CA . GLU A 1 250 ? 17.051 -29.633 3.961 1.00 74.38 250 GLU A CA 1
ATOM 1981 C C . GLU A 1 250 ? 18.396 -29.786 3.250 1.00 74.38 250 GLU A C 1
ATOM 1983 O O . GLU A 1 250 ? 19.440 -29.965 3.885 1.00 74.38 250 GLU A O 1
ATOM 1988 N N . ARG A 1 251 ? 18.381 -29.731 1.914 1.00 69.31 251 ARG A N 1
ATOM 1989 C CA . ARG A 1 251 ? 19.571 -29.958 1.078 1.00 69.31 251 ARG A CA 1
ATOM 1990 C C . ARG A 1 251 ? 20.179 -28.683 0.503 1.00 69.31 251 ARG A C 1
ATOM 1992 O O . ARG A 1 251 ? 21.261 -28.763 -0.079 1.00 69.31 251 ARG A O 1
ATOM 1999 N N . ALA A 1 252 ? 19.510 -27.541 0.662 1.00 68.00 252 ALA A N 1
ATOM 2000 C CA . ALA A 1 252 ? 19.846 -26.253 0.057 1.00 68.00 252 ALA A CA 1
ATOM 2001 C C . ALA A 1 252 ? 20.067 -26.343 -1.468 1.00 68.00 252 ALA A C 1
ATOM 2003 O O . ALA A 1 252 ? 21.040 -25.800 -1.993 1.00 68.00 252 ALA A O 1
ATOM 2004 N N . ARG A 1 253 ? 19.195 -27.073 -2.176 1.00 72.25 253 ARG A N 1
ATOM 2005 C CA . ARG A 1 253 ? 19.261 -27.253 -3.639 1.00 72.25 253 ARG A CA 1
ATOM 2006 C C . ARG A 1 253 ? 17.965 -26.796 -4.299 1.00 72.25 253 ARG A C 1
ATOM 2008 O O . ARG A 1 253 ? 16.893 -27.092 -3.788 1.00 72.25 253 ARG A O 1
ATOM 2015 N N . LEU A 1 254 ? 18.082 -26.140 -5.450 1.00 75.25 254 LEU A N 1
ATOM 2016 C CA . LEU A 1 254 ? 16.958 -25.826 -6.336 1.00 75.25 254 LEU A CA 1
ATOM 2017 C C . LEU A 1 254 ? 16.410 -27.131 -6.937 1.00 75.25 254 LEU A C 1
ATOM 2019 O O . LEU A 1 254 ? 17.192 -27.927 -7.466 1.00 75.25 254 LEU A O 1
ATOM 2023 N N . LYS A 1 255 ? 15.103 -27.381 -6.805 1.00 69.00 255 LYS A N 1
ATOM 2024 C CA . LYS A 1 255 ? 14.443 -28.599 -7.313 1.00 69.00 255 LYS A CA 1
ATOM 2025 C C . LYS A 1 255 ? 14.017 -28.476 -8.775 1.00 69.00 255 LYS A C 1
ATOM 2027 O O . LYS A 1 255 ? 14.135 -29.448 -9.515 1.00 69.00 255 LYS A O 1
ATOM 2032 N N . VAL A 1 256 ? 13.545 -27.302 -9.171 1.00 67.00 256 VAL A N 1
ATOM 2033 C CA . VAL A 1 256 ? 13.062 -26.944 -10.512 1.00 67.00 256 VAL A CA 1
ATOM 2034 C C . VAL A 1 256 ? 13.449 -25.482 -10.716 1.00 67.00 256 VAL A C 1
ATOM 2036 O O . VAL A 1 256 ? 13.508 -24.756 -9.731 1.00 67.00 256 VAL A O 1
ATOM 2039 N N . ALA A 1 257 ? 13.824 -25.084 -11.925 1.00 72.12 257 ALA A N 1
ATOM 2040 C CA . ALA A 1 257 ? 14.066 -23.688 -12.269 1.00 72.12 257 ALA A CA 1
ATOM 2041 C C . ALA A 1 257 ? 13.710 -23.520 -13.744 1.00 72.12 257 ALA A C 1
ATOM 2043 O O . ALA A 1 257 ? 14.552 -23.765 -14.610 1.00 72.12 257 ALA A O 1
ATOM 2044 N N . ASP A 1 258 ? 12.459 -23.155 -14.006 1.00 80.81 258 ASP A N 1
ATOM 2045 C CA . ASP A 1 258 ? 11.997 -22.805 -15.344 1.00 80.81 258 ASP A CA 1
ATOM 2046 C C . ASP A 1 258 ? 11.860 -21.283 -15.424 1.00 80.81 258 ASP A C 1
ATOM 2048 O O . ASP A 1 258 ? 11.040 -20.666 -14.743 1.00 80.81 258 ASP A O 1
ATOM 2052 N N . LEU A 1 259 ? 12.696 -20.667 -16.261 1.00 88.81 259 LEU A N 1
ATOM 2053 C CA . LEU A 1 259 ? 12.664 -19.233 -16.524 1.00 88.81 259 LEU A CA 1
ATOM 2054 C C . LEU A 1 259 ? 11.792 -18.975 -17.750 1.00 88.81 259 LEU A C 1
ATOM 2056 O O . LEU A 1 259 ? 12.044 -19.545 -18.809 1.00 88.81 259 LEU A O 1
ATOM 2060 N N . SER A 1 260 ? 10.793 -18.110 -17.630 1.00 91.94 260 SER A N 1
ATOM 2061 C CA . SER A 1 260 ? 9.928 -17.692 -18.736 1.00 91.94 260 SER A CA 1
ATOM 2062 C C . SER A 1 260 ? 9.962 -16.177 -18.863 1.00 91.94 260 SER A C 1
ATOM 2064 O O . SER A 1 260 ? 9.437 -15.479 -18.000 1.00 91.94 260 SER A O 1
ATOM 2066 N N . HIS A 1 261 ? 10.579 -15.674 -19.932 1.00 94.62 261 HIS A N 1
ATOM 2067 C CA . HIS A 1 261 ? 10.695 -14.243 -20.203 1.00 94.62 261 HIS A CA 1
ATOM 2068 C C . HIS A 1 261 ? 9.733 -13.830 -21.322 1.00 94.62 261 HIS A C 1
ATOM 2070 O O . HIS A 1 261 ? 9.842 -14.291 -22.459 1.00 94.62 261 HIS A O 1
ATOM 2076 N N . LEU A 1 262 ? 8.749 -13.011 -20.969 1.00 94.19 262 LEU A N 1
ATOM 2077 C CA . LEU A 1 262 ? 7.639 -12.572 -21.799 1.00 94.19 262 LEU A CA 1
ATOM 2078 C C . LEU A 1 262 ? 7.753 -11.068 -22.058 1.00 94.19 262 LEU A C 1
ATOM 2080 O O . LEU A 1 262 ? 7.744 -10.269 -21.126 1.00 94.19 262 LEU A O 1
ATOM 2084 N N . VAL A 1 263 ? 7.773 -10.680 -23.330 1.00 94.31 263 VAL A N 1
ATOM 2085 C CA . VAL A 1 263 ? 7.854 -9.280 -23.759 1.00 94.31 263 VAL A CA 1
ATOM 2086 C C . VAL A 1 263 ? 6.612 -8.921 -24.561 1.00 94.31 263 VAL A C 1
ATOM 2088 O O . VAL A 1 263 ? 6.174 -9.663 -25.447 1.00 94.31 263 VAL A O 1
ATOM 2091 N N . ARG A 1 264 ? 6.022 -7.765 -24.264 1.00 93.50 264 ARG A N 1
ATOM 2092 C CA . ARG A 1 264 ? 4.860 -7.248 -24.983 1.00 93.50 264 ARG A CA 1
ATOM 2093 C C . ARG A 1 264 ? 5.306 -6.470 -26.215 1.00 93.50 264 ARG A C 1
ATOM 2095 O O . ARG A 1 264 ? 6.031 -5.483 -26.122 1.00 93.50 264 ARG A O 1
ATOM 2102 N N . SER A 1 265 ? 4.828 -6.881 -27.386 1.00 87.62 265 SER A N 1
ATOM 2103 C CA . SER A 1 265 ? 5.129 -6.192 -28.642 1.00 87.62 265 SER A CA 1
ATOM 2104 C C . SER A 1 265 ? 4.551 -4.774 -28.656 1.00 87.62 265 SER A C 1
ATOM 2106 O O . SER A 1 265 ? 3.345 -4.586 -28.472 1.00 87.62 265 SER A O 1
ATOM 2108 N N . ALA A 1 266 ? 5.390 -3.785 -28.979 1.00 79.50 266 ALA A N 1
ATOM 2109 C CA . ALA A 1 266 ? 4.954 -2.413 -29.252 1.00 79.50 266 ALA A CA 1
ATOM 2110 C C . ALA A 1 266 ? 3.984 -2.339 -30.449 1.00 79.50 266 ALA A C 1
ATOM 2112 O O . ALA A 1 266 ? 3.093 -1.490 -30.494 1.00 79.50 266 ALA A O 1
ATOM 2113 N N . GLU A 1 267 ? 4.116 -3.265 -31.402 1.00 74.62 267 GLU A N 1
ATOM 2114 C CA . GLU A 1 267 ? 3.215 -3.411 -32.540 1.00 74.62 267 GLU A CA 1
ATOM 2115 C C . GLU A 1 267 ? 2.136 -4.450 -32.207 1.00 74.62 267 GLU A C 1
ATOM 2117 O O . GLU A 1 267 ? 2.380 -5.656 -32.192 1.00 74.62 267 GLU A O 1
ATOM 2122 N N . GLY A 1 268 ? 0.926 -3.980 -31.900 1.00 70.75 268 GLY A N 1
ATOM 2123 C CA . GLY A 1 268 ? -0.245 -4.838 -31.685 1.00 70.75 268 GLY A CA 1
ATOM 2124 C C . GLY A 1 268 ? -0.422 -5.394 -30.268 1.00 70.75 268 GLY A C 1
ATOM 2125 O O . GLY A 1 268 ? -1.427 -6.056 -30.021 1.00 70.75 268 GLY A O 1
ATOM 2126 N N . GLY A 1 269 ? 0.493 -5.119 -29.329 1.00 81.12 269 GLY A N 1
ATOM 2127 C CA . GLY A 1 269 ? 0.302 -5.405 -27.900 1.00 81.12 269 GLY A CA 1
ATOM 2128 C C . GLY A 1 269 ? 0.248 -6.890 -27.532 1.00 81.12 269 GLY A C 1
ATOM 2129 O O . GLY A 1 269 ? -0.269 -7.219 -26.468 1.00 81.12 269 GLY A O 1
ATOM 2130 N N . THR A 1 270 ? 0.733 -7.768 -28.414 1.00 90.88 270 THR A N 1
ATOM 2131 C CA . THR A 1 270 ? 0.743 -9.229 -28.231 1.00 90.88 270 THR A CA 1
ATOM 2132 C C . THR A 1 270 ? 1.970 -9.661 -27.430 1.00 90.88 270 THR A C 1
ATOM 2134 O O . THR A 1 270 ? 3.056 -9.119 -27.637 1.00 90.88 270 THR A O 1
ATOM 2137 N N . TRP A 1 271 ? 1.809 -10.639 -26.540 1.00 93.88 271 TRP A N 1
ATOM 2138 C CA . TRP A 1 271 ? 2.894 -11.190 -25.729 1.00 93.88 271 TRP A CA 1
ATOM 2139 C C . TRP A 1 271 ? 3.721 -12.214 -26.503 1.00 93.88 271 TRP A C 1
ATOM 2141 O O . TRP A 1 271 ? 3.170 -13.104 -27.154 1.00 93.88 271 TRP A O 1
ATOM 2151 N N . LEU A 1 272 ? 5.040 -12.103 -26.404 1.00 92.56 272 LEU A N 1
ATOM 2152 C CA . LEU A 1 272 ? 6.015 -12.990 -27.027 1.00 92.56 272 LEU A CA 1
ATOM 2153 C C . LEU A 1 272 ? 6.870 -13.622 -25.930 1.00 92.56 272 LEU A C 1
ATOM 2155 O O . LEU A 1 272 ? 7.284 -12.923 -25.015 1.00 92.56 272 LEU A O 1
ATOM 2159 N N . LEU A 1 273 ? 7.135 -14.924 -26.024 1.00 92.38 273 LEU A N 1
ATOM 2160 C CA . LEU A 1 273 ? 8.031 -15.634 -25.113 1.00 92.38 273 LEU A CA 1
ATOM 2161 C C . LEU A 1 273 ? 9.408 -15.729 -25.768 1.00 92.38 273 LEU A C 1
ATOM 2163 O O . LEU A 1 273 ? 9.523 -16.231 -26.891 1.00 92.38 273 LEU A O 1
ATOM 2167 N N . GLU A 1 274 ? 10.438 -15.260 -25.075 1.00 89.44 274 GLU A N 1
ATOM 2168 C CA . GLU A 1 274 ? 11.815 -15.436 -25.516 1.00 89.44 274 GLU A CA 1
ATOM 2169 C C . GLU A 1 274 ? 12.251 -16.905 -25.395 1.00 89.44 274 GLU A C 1
ATOM 2171 O O . GLU A 1 274 ? 11.768 -17.671 -24.554 1.00 89.44 274 GLU A O 1
ATOM 2176 N N . GLU A 1 275 ? 13.167 -17.315 -26.275 1.00 85.38 275 GLU A N 1
ATOM 2177 C CA . GLU A 1 275 ? 13.689 -18.690 -26.324 1.00 85.38 275 GLU A CA 1
ATOM 2178 C C . GLU A 1 275 ? 12.595 -19.760 -26.563 1.00 85.38 275 GLU A C 1
ATOM 2180 O O . GLU A 1 275 ? 12.647 -20.874 -26.037 1.00 85.38 275 GLU A O 1
ATOM 2185 N N . LEU A 1 276 ? 11.556 -19.436 -27.347 1.00 85.44 276 LEU A N 1
ATOM 2186 C CA . LEU A 1 276 ? 10.582 -20.425 -27.819 1.00 85.44 276 LEU A CA 1
ATOM 2187 C C . LEU A 1 276 ? 11.116 -21.156 -29.062 1.00 85.44 276 LEU A C 1
ATOM 2189 O O . LEU A 1 276 ? 10.888 -20.732 -30.195 1.00 85.44 276 LEU A O 1
ATOM 2193 N N . ASP A 1 277 ? 11.802 -22.276 -28.837 1.00 78.12 277 ASP A N 1
ATOM 2194 C CA . ASP A 1 277 ? 12.397 -23.094 -29.906 1.00 78.12 277 ASP A CA 1
ATOM 2195 C C . ASP A 1 277 ? 11.403 -24.054 -30.592 1.00 78.12 277 ASP A C 1
ATOM 2197 O O . ASP A 1 277 ? 11.713 -24.620 -31.643 1.00 78.12 277 ASP A O 1
ATOM 2201 N N . ASP A 1 278 ? 10.210 -24.259 -30.021 1.00 82.81 278 ASP A N 1
ATOM 2202 C CA . ASP A 1 278 ? 9.199 -25.173 -30.563 1.00 82.81 278 ASP A CA 1
ATOM 2203 C C . ASP A 1 278 ? 8.288 -24.466 -31.591 1.00 82.81 278 ASP A C 1
ATOM 2205 O O . ASP A 1 278 ? 7.447 -23.641 -31.213 1.00 82.81 278 ASP A O 1
ATOM 2209 N N . PRO A 1 279 ? 8.381 -24.798 -32.895 1.00 80.56 279 PRO A N 1
ATOM 2210 C CA . PRO A 1 279 ? 7.551 -24.184 -33.930 1.00 80.56 279 PRO A CA 1
ATOM 2211 C C . PRO A 1 279 ? 6.073 -24.591 -33.842 1.00 80.56 279 PRO A C 1
ATOM 2213 O O . PRO A 1 279 ? 5.227 -23.931 -34.446 1.00 80.56 279 PRO A O 1
ATOM 2216 N N . SER A 1 280 ? 5.754 -25.666 -33.116 1.00 84.00 280 SER A N 1
ATOM 2217 C CA . SER A 1 280 ? 4.389 -26.154 -32.905 1.00 84.00 280 SER A CA 1
ATOM 2218 C C . SER A 1 280 ? 3.690 -25.504 -31.709 1.00 84.00 280 SER A C 1
ATOM 2220 O O . SER A 1 280 ? 2.492 -25.713 -31.520 1.00 84.00 280 SER A O 1
ATOM 2222 N N . ALA A 1 281 ? 4.403 -24.682 -30.938 1.00 88.19 281 ALA A N 1
ATOM 2223 C CA . ALA A 1 281 ? 3.872 -23.948 -29.801 1.00 88.19 281 ALA A CA 1
ATOM 2224 C C . ALA A 1 281 ? 3.708 -22.449 -30.115 1.00 88.19 281 ALA A C 1
ATOM 2226 O O . ALA A 1 281 ? 4.378 -21.862 -30.978 1.00 88.19 281 ALA A O 1
ATOM 2227 N N . GLN A 1 282 ? 2.778 -21.815 -29.409 1.00 90.75 282 GLN A N 1
ATOM 2228 C CA . GLN A 1 282 ? 2.602 -20.367 -29.363 1.00 90.75 282 GLN A CA 1
ATOM 2229 C C . GLN A 1 282 ? 2.284 -19.929 -27.930 1.00 90.75 282 GLN A C 1
ATOM 2231 O O . GLN A 1 282 ? 1.843 -20.735 -27.112 1.00 90.75 282 GLN A O 1
ATOM 2236 N N . VAL A 1 283 ? 2.498 -18.649 -27.625 1.00 93.44 283 VAL A N 1
ATOM 2237 C CA . VAL A 1 283 ? 2.165 -18.083 -26.312 1.00 93.44 283 VAL A CA 1
ATOM 2238 C C . VAL A 1 283 ? 0.655 -18.062 -26.121 1.00 93.44 283 VAL A C 1
ATOM 2240 O O . VAL A 1 283 ? -0.071 -17.500 -26.945 1.00 93.44 283 VAL A O 1
ATOM 2243 N N . ASN A 1 284 ? 0.197 -18.605 -24.999 1.00 94.25 284 ASN A N 1
ATOM 2244 C CA . ASN A 1 284 ? -1.193 -18.537 -24.587 1.00 94.25 284 ASN A CA 1
ATOM 2245 C C . ASN A 1 284 ? -1.521 -17.124 -24.076 1.00 94.25 284 ASN A C 1
ATOM 2247 O O . ASN A 1 284 ? -1.336 -16.800 -22.902 1.00 94.25 284 ASN A O 1
ATOM 2251 N N . GLN A 1 285 ? -2.027 -16.271 -24.968 1.00 93.69 285 GLN A N 1
ATOM 2252 C CA . GLN A 1 285 ? -2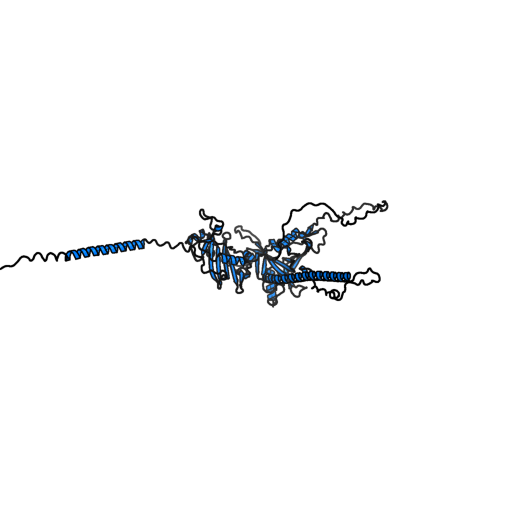.324 -14.867 -24.655 1.00 93.69 285 GLN A CA 1
ATOM 2253 C C . GLN A 1 285 ? -3.343 -14.713 -23.521 1.00 93.69 285 GLN A C 1
ATOM 2255 O O . GLN A 1 285 ? -3.242 -13.782 -22.727 1.00 93.69 285 GLN A O 1
ATOM 2260 N N . ALA A 1 286 ? -4.323 -15.619 -23.437 1.00 93.50 286 ALA A N 1
ATOM 2261 C CA . ALA A 1 286 ? -5.349 -15.563 -22.402 1.00 93.50 286 ALA A CA 1
ATOM 2262 C C . ALA A 1 286 ? -4.746 -15.795 -21.010 1.00 93.50 286 ALA A C 1
ATOM 2264 O O . ALA A 1 286 ? -5.073 -15.058 -20.084 1.00 93.50 286 ALA A O 1
ATOM 2265 N N . ARG A 1 287 ? -3.825 -16.760 -20.885 1.00 94.00 287 ARG A N 1
ATOM 2266 C CA . ARG A 1 287 ? -3.119 -17.047 -19.628 1.00 94.00 287 ARG A CA 1
ATOM 2267 C C . ARG A 1 287 ? -2.172 -15.933 -19.214 1.00 94.00 287 ARG A C 1
ATOM 2269 O O . ARG A 1 287 ? -2.162 -15.560 -18.048 1.00 94.00 287 ARG A O 1
ATOM 2276 N N . VAL A 1 288 ? -1.433 -15.348 -20.158 1.00 94.25 288 VAL A N 1
ATOM 2277 C CA . VAL A 1 288 ? -0.571 -14.196 -19.847 1.00 94.25 288 VAL A CA 1
ATOM 2278 C C . VAL A 1 288 ? -1.408 -12.993 -19.404 1.00 94.25 288 VAL A C 1
ATOM 2280 O O . VAL A 1 288 ? -1.055 -12.326 -18.439 1.00 94.25 288 VAL A O 1
ATOM 2283 N N . MET A 1 289 ? -2.547 -12.736 -20.054 1.00 93.69 289 MET A N 1
ATOM 2284 C CA . MET A 1 289 ? -3.454 -11.656 -19.650 1.00 93.69 289 MET A CA 1
ATOM 2285 C C . MET A 1 289 ? -4.066 -11.905 -18.263 1.00 93.69 289 MET A C 1
ATOM 2287 O O . MET A 1 289 ? -4.202 -10.967 -17.487 1.00 93.69 289 MET A O 1
ATOM 2291 N N . GLU A 1 290 ? -4.433 -13.149 -17.943 1.00 94.38 290 GLU A N 1
ATOM 2292 C CA . GLU A 1 290 ? -4.887 -13.550 -16.605 1.00 94.38 290 GLU A CA 1
ATOM 2293 C C . GLU A 1 290 ? -3.805 -13.277 -15.554 1.00 94.38 290 GLU A C 1
ATOM 2295 O O . GLU A 1 290 ? -4.084 -12.573 -14.588 1.00 94.38 290 GLU A O 1
ATOM 2300 N N . LEU A 1 291 ? -2.561 -13.710 -15.800 1.00 94.69 291 LEU A N 1
ATOM 2301 C CA . LEU A 1 291 ? -1.424 -13.435 -14.918 1.00 94.69 291 LEU A CA 1
ATOM 2302 C C . LEU A 1 291 ? -1.224 -11.929 -14.715 1.00 94.69 291 LEU A C 1
ATOM 2304 O O . LEU A 1 291 ? -1.137 -11.477 -13.576 1.00 94.69 291 LEU A O 1
ATOM 2308 N N . VAL A 1 292 ? -1.183 -11.140 -15.796 1.00 95.50 292 VAL A N 1
ATOM 2309 C CA . VAL A 1 292 ? -1.007 -9.679 -15.716 1.00 95.50 292 VAL A CA 1
ATOM 2310 C C . VAL A 1 292 ? -2.150 -9.037 -14.930 1.00 95.50 292 VAL A C 1
ATOM 2312 O O . VAL A 1 292 ? -1.892 -8.196 -14.076 1.00 95.50 292 VAL A O 1
ATOM 2315 N N . ASN A 1 293 ? -3.398 -9.456 -15.153 1.00 95.50 293 ASN A N 1
ATOM 2316 C CA . ASN A 1 293 ? -4.543 -8.933 -14.411 1.00 95.50 293 ASN A CA 1
ATOM 2317 C C . ASN A 1 293 ? -4.473 -9.275 -12.920 1.00 95.50 293 ASN A C 1
ATOM 2319 O O . ASN A 1 293 ? -4.767 -8.410 -12.097 1.00 95.50 293 ASN A O 1
ATOM 2323 N N . THR A 1 294 ? -4.103 -10.503 -12.554 1.00 96.12 294 THR A N 1
ATOM 2324 C CA . THR A 1 294 ? -3.933 -10.879 -11.143 1.00 96.12 294 THR A CA 1
ATOM 2325 C C . THR A 1 294 ? -2.800 -10.080 -10.511 1.00 96.12 294 THR A C 1
ATOM 2327 O O . THR A 1 294 ? -2.959 -9.528 -9.427 1.00 96.12 294 THR A O 1
ATOM 2330 N N . LEU A 1 295 ? -1.683 -9.934 -11.221 1.00 95.81 295 LEU A N 1
ATOM 2331 C CA . LEU A 1 295 ? -0.523 -9.171 -10.774 1.00 95.81 295 LEU A CA 1
ATOM 2332 C C . LEU A 1 295 ? -0.862 -7.700 -10.495 1.00 95.81 295 LEU A C 1
ATOM 2334 O O . LEU A 1 295 ? -0.441 -7.158 -9.476 1.00 95.81 295 LEU A O 1
ATOM 2338 N N . THR A 1 296 ? -1.614 -7.049 -11.385 1.00 95.62 296 THR A N 1
ATOM 2339 C CA . THR A 1 296 ? -1.989 -5.635 -11.224 1.00 95.62 296 THR A CA 1
ATOM 2340 C C . THR A 1 296 ? -3.132 -5.417 -10.237 1.00 95.62 296 THR A C 1
ATOM 2342 O O . THR A 1 296 ? -3.333 -4.298 -9.794 1.00 95.62 296 THR A O 1
ATOM 2345 N N . ASN A 1 297 ? -3.896 -6.460 -9.895 1.00 95.50 297 ASN A N 1
ATOM 2346 C CA . ASN A 1 297 ? -4.971 -6.396 -8.895 1.00 95.50 297 ASN A CA 1
ATOM 2347 C C . ASN A 1 297 ? -4.575 -7.048 -7.562 1.00 95.50 297 ASN A C 1
ATOM 2349 O O . ASN A 1 297 ? -5.439 -7.345 -6.737 1.00 95.50 297 ASN A O 1
ATOM 2353 N N . LEU A 1 298 ? -3.279 -7.284 -7.356 1.00 95.56 298 LEU A N 1
ATOM 2354 C CA . LEU A 1 298 ? -2.775 -7.990 -6.193 1.00 95.56 298 LEU A CA 1
ATOM 2355 C C . LEU A 1 298 ? -3.053 -7.188 -4.917 1.00 95.56 298 LEU A C 1
ATOM 2357 O O . LEU A 1 298 ? -2.595 -6.051 -4.769 1.00 95.56 298 LEU A O 1
ATOM 2361 N N . SER A 1 299 ? -3.798 -7.791 -3.989 1.00 94.44 299 SER A N 1
ATOM 2362 C CA . SER A 1 299 ? -4.265 -7.112 -2.781 1.00 94.44 299 SER A CA 1
ATOM 2363 C C . SER A 1 299 ? -3.436 -7.470 -1.549 1.00 94.44 299 SER A C 1
ATOM 2365 O O . SER A 1 299 ? -3.162 -8.636 -1.266 1.00 94.44 299 SER A O 1
ATOM 2367 N N . VAL A 1 300 ? -3.106 -6.459 -0.749 1.00 94.06 300 VAL A N 1
ATOM 2368 C CA . VAL A 1 300 ? -2.522 -6.626 0.584 1.00 94.06 300 VAL A CA 1
ATOM 2369 C C . VAL A 1 300 ? -3.602 -7.070 1.566 1.00 94.06 300 VAL A C 1
ATOM 2371 O O . VAL A 1 300 ? -4.551 -6.331 1.827 1.00 94.06 300 VAL A O 1
ATOM 2374 N N . ILE A 1 301 ? -3.416 -8.247 2.162 1.00 93.75 301 ILE A N 1
ATOM 2375 C CA . ILE A 1 301 ? -4.259 -8.772 3.249 1.00 93.75 301 ILE A CA 1
ATOM 2376 C C . ILE A 1 301 ? -3.548 -8.758 4.608 1.00 93.75 301 ILE A C 1
ATOM 2378 O O . ILE A 1 301 ? -4.168 -9.000 5.636 1.00 93.75 301 ILE A O 1
ATOM 2382 N N . GLY A 1 302 ? -2.250 -8.449 4.642 1.00 92.38 302 GLY A N 1
ATOM 2383 C CA . GLY A 1 302 ? -1.497 -8.325 5.887 1.00 92.38 302 GLY A CA 1
ATOM 2384 C C . GLY A 1 302 ? -0.110 -7.726 5.714 1.00 92.38 302 GLY A C 1
ATOM 2385 O O . GLY A 1 302 ? 0.401 -7.607 4.600 1.00 92.38 302 GLY A O 1
ATOM 2386 N N . VAL A 1 303 ? 0.496 -7.323 6.831 1.00 94.19 303 VAL A N 1
ATOM 2387 C CA . VAL A 1 303 ? 1.785 -6.616 6.857 1.00 94.19 303 VAL A CA 1
ATOM 2388 C C . VAL A 1 303 ? 2.670 -7.099 8.004 1.00 94.19 303 VAL A C 1
ATOM 2390 O O . VAL A 1 303 ? 2.195 -7.370 9.108 1.00 94.19 303 VAL A O 1
ATOM 2393 N N . ARG A 1 304 ? 3.982 -7.192 7.771 1.00 91.50 304 ARG A N 1
ATOM 2394 C CA . ARG A 1 304 ? 4.987 -7.441 8.819 1.00 91.50 304 ARG A CA 1
ATOM 2395 C C . ARG A 1 304 ? 6.123 -6.434 8.709 1.00 91.50 304 ARG A C 1
ATOM 2397 O O . ARG A 1 304 ? 6.579 -6.164 7.597 1.00 91.50 304 ARG A O 1
ATOM 2404 N N . PRO A 1 305 ? 6.626 -5.897 9.827 1.00 90.94 305 PRO A N 1
ATOM 2405 C CA . PRO A 1 305 ? 7.785 -5.029 9.790 1.00 90.94 305 PRO A CA 1
ATOM 2406 C C . PRO A 1 305 ? 9.009 -5.835 9.363 1.00 90.94 305 PRO A C 1
ATOM 2408 O O . PRO A 1 305 ? 9.245 -6.951 9.825 1.00 90.94 305 PRO A O 1
ATOM 2411 N N . LYS A 1 306 ? 9.816 -5.244 8.493 1.00 87.12 306 LYS A N 1
ATOM 2412 C CA . LYS A 1 306 ? 11.102 -5.805 8.100 1.00 87.12 306 LYS A CA 1
ATOM 2413 C C . LYS A 1 306 ? 12.119 -5.597 9.219 1.00 87.12 306 LYS A C 1
ATOM 2415 O O . LYS A 1 306 ? 12.259 -4.479 9.724 1.00 87.12 306 LYS A O 1
ATOM 2420 N N . LEU A 1 307 ? 12.887 -6.632 9.574 1.00 84.38 307 LEU A N 1
ATOM 2421 C CA . LEU A 1 307 ? 14.031 -6.419 10.457 1.00 84.38 307 LEU A CA 1
ATOM 2422 C C . LEU A 1 307 ? 15.055 -5.482 9.795 1.00 84.38 307 LEU A C 1
ATOM 2424 O O . LEU A 1 307 ? 15.387 -5.642 8.615 1.00 84.38 307 LEU A O 1
ATOM 2428 N N . PRO A 1 308 ? 15.604 -4.512 10.545 1.00 82.00 308 PRO A N 1
ATOM 2429 C CA . PRO A 1 308 ? 16.627 -3.634 10.011 1.00 82.00 308 PRO A CA 1
ATOM 2430 C C . PRO A 1 308 ? 17.888 -4.447 9.696 1.00 82.00 308 PRO A C 1
ATOM 2432 O O . PRO A 1 308 ? 18.325 -5.276 10.493 1.00 82.00 308 PRO A O 1
ATOM 2435 N N . GLY A 1 309 ? 18.490 -4.209 8.531 1.00 83.00 309 GLY A N 1
ATOM 2436 C CA . GLY A 1 309 ? 19.657 -4.980 8.089 1.00 83.00 309 GLY A CA 1
ATOM 2437 C C . GLY A 1 309 ? 19.787 -5.154 6.584 1.00 83.00 309 GLY A C 1
ATOM 2438 O O . GLY A 1 309 ? 20.875 -5.471 6.115 1.00 83.00 309 GLY A O 1
ATOM 2439 N N . LEU A 1 310 ? 18.723 -4.885 5.829 1.00 84.06 310 LEU A N 1
ATOM 2440 C CA . LEU A 1 310 ? 18.753 -4.803 4.371 1.00 84.06 310 LEU A CA 1
ATOM 2441 C C . LEU A 1 310 ? 18.341 -3.403 3.924 1.00 84.06 310 LEU A C 1
ATOM 2443 O O . LEU A 1 310 ? 17.361 -2.851 4.428 1.00 84.06 310 LEU A O 1
ATOM 2447 N N . ARG A 1 311 ? 19.051 -2.869 2.938 1.00 81.00 311 ARG A N 1
ATOM 2448 C CA . ARG A 1 311 ? 18.658 -1.663 2.206 1.00 81.00 311 ARG A CA 1
ATOM 2449 C C . ARG A 1 311 ? 17.471 -1.957 1.271 1.00 81.00 311 ARG A C 1
ATOM 2451 O O . ARG A 1 311 ? 17.014 -3.102 1.180 1.00 81.00 311 ARG A O 1
ATOM 2458 N N . SER A 1 312 ? 16.948 -0.925 0.603 1.00 75.31 312 SER A N 1
ATOM 2459 C CA . SER A 1 312 ? 15.878 -1.070 -0.401 1.00 75.31 312 SER A CA 1
ATOM 2460 C C . SER A 1 312 ? 16.321 -1.916 -1.600 1.00 75.31 312 SER A C 1
ATOM 2462 O O . SER A 1 312 ? 15.547 -2.722 -2.103 1.00 75.31 312 SER A O 1
ATOM 2464 N N . ASP A 1 313 ? 17.600 -1.840 -1.970 1.00 74.94 313 ASP A N 1
ATOM 2465 C CA . ASP A 1 313 ? 18.227 -2.656 -3.020 1.00 74.94 313 ASP A CA 1
ATOM 2466 C C . ASP A 1 313 ? 18.507 -4.120 -2.609 1.00 74.94 313 ASP A C 1
ATOM 2468 O O . ASP A 1 313 ? 19.075 -4.885 -3.388 1.00 74.94 313 ASP A O 1
ATOM 2472 N N . LEU A 1 314 ? 18.098 -4.524 -1.399 1.00 76.88 314 LEU A N 1
ATOM 2473 C CA . LEU A 1 314 ? 18.353 -5.832 -0.781 1.00 76.88 314 LEU A CA 1
ATOM 2474 C C . LEU A 1 314 ? 19.815 -6.157 -0.490 1.00 76.88 314 LEU A C 1
ATOM 2476 O O . LEU A 1 314 ? 20.132 -7.290 -0.127 1.00 76.88 314 LEU A O 1
ATOM 2480 N N . THR A 1 315 ? 20.700 -5.170 -0.561 1.00 82.88 315 THR A N 1
ATOM 2481 C CA . THR A 1 315 ? 22.052 -5.325 -0.036 1.00 82.88 315 THR A CA 1
ATOM 2482 C C . THR A 1 315 ? 22.047 -5.202 1.483 1.00 82.88 315 THR A C 1
ATOM 2484 O O . THR A 1 315 ? 21.195 -4.542 2.088 1.00 82.88 315 THR A O 1
ATOM 2487 N N . ILE A 1 316 ? 23.018 -5.850 2.124 1.00 86.56 316 ILE A N 1
ATOM 2488 C CA . ILE A 1 316 ? 23.200 -5.744 3.570 1.00 86.56 316 ILE A CA 1
ATOM 2489 C C . ILE A 1 316 ? 23.501 -4.288 3.937 1.00 86.56 316 ILE A C 1
ATOM 2491 O O . ILE A 1 316 ? 24.408 -3.667 3.381 1.00 86.56 316 ILE A O 1
ATOM 2495 N N . ASP A 1 317 ? 22.786 -3.759 4.930 1.00 87.38 317 ASP A N 1
ATOM 2496 C CA . ASP A 1 317 ? 23.100 -2.461 5.509 1.00 87.38 317 ASP A CA 1
ATOM 2497 C C . ASP A 1 317 ? 24.145 -2.608 6.635 1.00 87.38 317 ASP A C 1
ATOM 2499 O O . ASP A 1 317 ? 23.806 -3.048 7.744 1.00 87.38 317 ASP A O 1
ATOM 2503 N N . PRO A 1 318 ? 25.405 -2.176 6.417 1.00 86.38 318 PRO A N 1
ATOM 2504 C CA . PRO A 1 318 ? 26.461 -2.257 7.425 1.00 86.38 318 PRO A CA 1
ATOM 2505 C C . PRO A 1 318 ? 26.188 -1.385 8.661 1.00 86.38 318 PRO A C 1
ATOM 2507 O O . PRO A 1 318 ? 26.884 -1.500 9.672 1.00 86.38 318 PRO A O 1
ATOM 2510 N N . ARG A 1 319 ? 25.188 -0.490 8.624 1.00 88.62 319 ARG A N 1
ATOM 2511 C CA . ARG A 1 319 ? 24.775 0.276 9.810 1.00 88.62 319 ARG A CA 1
ATOM 2512 C C . ARG A 1 319 ? 24.203 -0.628 10.899 1.00 88.62 319 ARG A C 1
ATOM 2514 O O . ARG A 1 319 ? 24.464 -0.352 12.078 1.00 88.62 319 ARG A O 1
ATOM 2521 N N . TYR A 1 320 ? 23.493 -1.681 10.494 1.00 87.81 320 TYR A N 1
ATOM 2522 C CA . TYR A 1 320 ? 22.780 -2.620 11.362 1.00 87.81 320 TYR A CA 1
ATOM 2523 C C . TYR A 1 320 ? 23.480 -3.974 11.457 1.00 87.81 320 TYR A C 1
ATOM 2525 O O . TYR A 1 320 ? 23.595 -4.516 12.551 1.00 87.81 320 TYR A O 1
ATOM 2533 N N . VAL A 1 321 ? 24.000 -4.492 10.343 1.00 88.38 321 VAL A N 1
ATOM 2534 C CA . VAL A 1 321 ? 24.712 -5.772 10.315 1.00 88.38 321 VAL A CA 1
ATOM 2535 C C . VAL A 1 321 ? 26.205 -5.511 10.464 1.00 88.38 321 VAL A C 1
ATOM 2537 O O . VAL A 1 321 ? 26.893 -5.196 9.495 1.00 88.38 321 VAL A O 1
ATOM 2540 N N . ARG A 1 322 ? 26.711 -5.598 11.699 1.00 88.06 322 ARG A N 1
ATOM 2541 C CA . ARG A 1 322 ? 28.131 -5.340 12.007 1.00 88.06 322 ARG A CA 1
ATOM 2542 C C . ARG A 1 322 ? 28.884 -6.600 12.395 1.00 88.06 322 ARG A C 1
ATOM 2544 O O . ARG A 1 322 ? 30.098 -6.667 12.222 1.00 88.06 322 ARG A O 1
ATOM 2551 N N . GLN A 1 323 ? 28.177 -7.568 12.963 1.00 90.81 323 GLN A N 1
ATOM 2552 C CA . GLN A 1 323 ? 28.731 -8.824 13.443 1.00 90.81 323 GLN A CA 1
ATOM 2553 C C . GLN A 1 323 ? 28.054 -10.005 12.755 1.00 90.81 323 GLN A C 1
ATOM 2555 O O . GLN A 1 323 ? 26.919 -9.911 12.289 1.00 90.81 323 GLN A O 1
ATOM 2560 N N . GLN A 1 324 ? 28.725 -11.157 12.777 1.00 88.38 324 GLN A N 1
ATOM 2561 C CA . GLN A 1 324 ? 28.161 -12.407 12.264 1.00 88.38 324 GLN A CA 1
ATOM 2562 C C . GLN A 1 324 ? 26.815 -12.749 12.929 1.00 88.38 324 GLN A C 1
ATOM 2564 O O . GLN A 1 324 ? 25.908 -13.239 12.268 1.00 88.38 324 GLN A O 1
ATOM 2569 N N . GLN A 1 325 ? 26.653 -12.422 14.215 1.00 90.44 325 GLN A N 1
ATOM 2570 C CA . GLN A 1 325 ? 25.402 -12.635 14.947 1.00 90.44 325 GLN A CA 1
ATOM 2571 C C . GLN A 1 325 ? 24.237 -11.797 14.399 1.00 90.44 325 GLN A C 1
ATOM 2573 O O . GLN A 1 325 ? 23.108 -12.281 14.372 1.00 90.44 325 GLN A O 1
ATOM 2578 N N . ASP A 1 326 ? 24.495 -10.566 13.945 1.00 90.12 326 ASP A N 1
ATOM 2579 C CA . ASP A 1 326 ? 23.464 -9.703 13.351 1.00 90.12 326 ASP A CA 1
ATOM 2580 C C . ASP A 1 326 ? 22.990 -10.297 12.021 1.00 90.12 326 ASP A C 1
ATOM 2582 O O . ASP A 1 326 ? 21.789 -10.391 11.766 1.00 90.12 326 ASP A O 1
ATOM 2586 N N . LEU A 1 327 ? 23.941 -10.783 11.212 1.00 88.00 327 L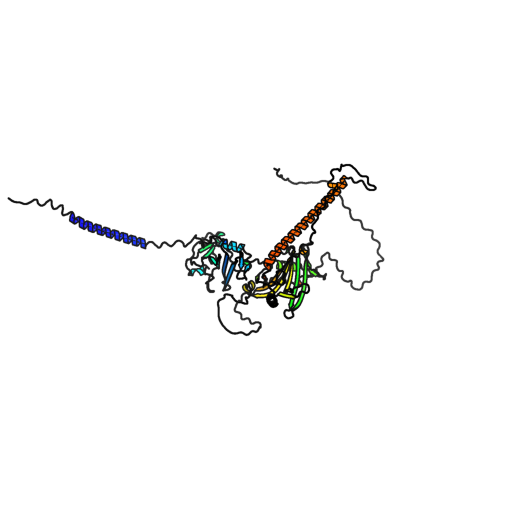EU A N 1
ATOM 2587 C CA . LEU A 1 327 ? 23.657 -11.460 9.950 1.00 88.00 327 LEU A CA 1
ATOM 2588 C C . LEU A 1 327 ? 22.865 -12.754 10.171 1.00 88.00 327 LEU A C 1
ATOM 2590 O O . LEU A 1 327 ? 21.919 -13.030 9.442 1.00 88.00 327 LEU A O 1
ATOM 2594 N N . GLU A 1 328 ? 23.212 -13.539 11.192 1.00 88.94 328 GLU A N 1
ATOM 2595 C CA . GLU A 1 328 ? 22.473 -14.751 11.554 1.00 88.94 328 GLU A CA 1
ATOM 2596 C C . GLU A 1 328 ? 21.045 -14.450 12.027 1.00 88.94 328 GLU A C 1
ATOM 2598 O O . GLU A 1 328 ? 20.129 -15.207 11.711 1.00 88.94 328 GLU A O 1
ATOM 2603 N N . ARG A 1 329 ? 20.831 -13.360 12.778 1.00 89.31 329 ARG A N 1
ATOM 2604 C CA . ARG A 1 329 ? 19.485 -12.928 13.190 1.00 89.31 329 ARG A CA 1
ATOM 2605 C C . ARG A 1 329 ? 18.644 -12.514 11.988 1.00 89.31 329 ARG A C 1
ATOM 2607 O O . ARG A 1 329 ? 17.524 -12.996 11.866 1.00 89.31 329 ARG A O 1
ATOM 2614 N N . LEU A 1 330 ? 19.204 -11.685 11.108 1.00 89.19 330 LEU A N 1
ATOM 2615 C CA . LEU A 1 330 ? 18.556 -11.264 9.866 1.00 89.19 330 LEU A CA 1
ATOM 2616 C C . LEU A 1 330 ? 18.237 -12.466 8.967 1.00 89.19 330 LEU A C 1
ATOM 2618 O O . LEU A 1 330 ? 17.130 -12.586 8.464 1.00 89.19 330 LEU A O 1
ATOM 2622 N N . SER A 1 331 ? 19.184 -13.391 8.808 1.00 88.38 331 SER A N 1
ATOM 2623 C CA . SER A 1 331 ? 19.004 -14.602 8.003 1.00 88.38 331 SER A CA 1
ATOM 2624 C C . SER A 1 331 ? 17.895 -15.509 8.546 1.00 88.38 331 SER A C 1
ATOM 2626 O O . SER A 1 331 ? 17.105 -16.034 7.768 1.00 88.38 331 SER A O 1
ATOM 2628 N N . ARG A 1 332 ? 17.780 -15.665 9.874 1.00 88.69 332 ARG A N 1
ATOM 2629 C CA . ARG A 1 332 ? 16.678 -16.428 10.485 1.00 88.69 332 ARG A CA 1
ATOM 2630 C C . ARG A 1 332 ? 15.316 -15.782 10.248 1.00 88.69 332 ARG A C 1
ATOM 2632 O O . ARG A 1 332 ? 14.370 -16.502 9.966 1.00 88.69 332 ARG A O 1
ATOM 2639 N N . ASP A 1 333 ? 15.225 -14.462 10.367 1.00 87.31 333 ASP A N 1
ATOM 2640 C CA . ASP A 1 333 ? 13.989 -13.716 10.101 1.00 87.31 333 ASP A CA 1
ATOM 2641 C C . ASP A 1 333 ? 13.544 -13.841 8.644 1.00 87.31 333 ASP A C 1
ATOM 2643 O O . ASP A 1 333 ? 12.405 -14.214 8.378 1.00 87.31 333 ASP A O 1
ATOM 2647 N N . LEU A 1 334 ? 14.478 -13.647 7.709 1.00 89.62 334 LEU A N 1
ATOM 2648 C CA . LEU A 1 334 ? 14.236 -13.875 6.286 1.00 89.62 334 LEU A CA 1
ATOM 2649 C C . LEU A 1 334 ? 13.763 -15.309 6.039 1.00 89.62 334 LEU A C 1
ATOM 2651 O O . LEU A 1 334 ? 12.787 -15.522 5.332 1.00 89.62 334 LEU A O 1
ATOM 2655 N N . LEU A 1 335 ? 14.394 -16.302 6.669 1.00 88.88 335 LEU A N 1
ATOM 2656 C CA . LEU A 1 335 ? 14.007 -17.697 6.477 1.00 88.88 335 LEU A CA 1
ATOM 2657 C C . LEU A 1 335 ? 12.586 -17.984 6.986 1.00 88.88 335 LEU A C 1
ATOM 2659 O O . LEU A 1 335 ? 11.870 -18.766 6.363 1.00 88.88 335 LEU A O 1
ATOM 2663 N N . LEU A 1 336 ? 12.157 -17.341 8.080 1.00 87.06 336 LEU A N 1
ATOM 2664 C CA . LEU A 1 336 ? 10.790 -17.461 8.599 1.00 87.06 336 LEU A CA 1
ATOM 2665 C C . LEU A 1 336 ? 9.751 -16.892 7.629 1.00 87.06 336 LEU A C 1
ATOM 2667 O O . LEU A 1 336 ? 8.679 -17.480 7.492 1.00 87.06 336 LEU A O 1
ATOM 2671 N N . SER A 1 337 ? 10.070 -15.795 6.938 1.00 86.75 337 SER A N 1
ATOM 2672 C CA . SER A 1 337 ? 9.213 -15.249 5.882 1.00 86.75 337 SER A CA 1
ATOM 2673 C C . SER A 1 337 ? 9.354 -15.990 4.550 1.00 86.75 337 SER A C 1
ATOM 2675 O O . SER A 1 337 ? 8.518 -15.812 3.674 1.00 86.75 337 SER A O 1
ATOM 2677 N N . GLY A 1 338 ? 10.330 -16.890 4.406 1.00 89.19 338 GLY A N 1
ATOM 2678 C CA . GLY A 1 338 ? 10.547 -17.697 3.204 1.00 89.19 338 GLY A CA 1
ATOM 2679 C C . GLY A 1 338 ? 11.530 -17.096 2.206 1.00 89.19 338 GLY A C 1
ATOM 2680 O O . GLY A 1 338 ? 11.393 -17.285 1.004 1.00 89.19 338 GLY A O 1
ATOM 2681 N N . LEU A 1 339 ? 12.517 -16.362 2.706 1.00 89.50 339 LEU A N 1
ATOM 2682 C CA . LEU A 1 339 ? 13.575 -15.716 1.945 1.00 89.50 339 LEU A CA 1
ATOM 2683 C C . LEU A 1 339 ? 14.937 -16.159 2.480 1.00 89.50 339 LEU A C 1
ATOM 2685 O O . LEU A 1 339 ? 15.109 -16.459 3.662 1.00 89.50 339 LEU A O 1
ATOM 2689 N N . ARG A 1 340 ? 15.956 -16.177 1.625 1.00 87.25 340 ARG A N 1
ATOM 2690 C CA . ARG A 1 340 ? 17.304 -16.588 2.020 1.00 87.25 340 ARG A CA 1
ATOM 2691 C C . ARG A 1 340 ? 18.363 -15.708 1.388 1.00 87.25 340 ARG A C 1
ATOM 2693 O O . ARG A 1 340 ? 18.280 -15.341 0.226 1.00 87.25 340 ARG A O 1
ATOM 2700 N N . LEU A 1 341 ? 19.409 -15.421 2.155 1.00 85.19 341 LEU A N 1
ATOM 2701 C CA . LEU A 1 341 ? 20.626 -14.809 1.634 1.00 85.19 341 LEU A CA 1
ATOM 2702 C C . LEU A 1 341 ? 21.565 -15.902 1.119 1.00 85.19 341 LEU A C 1
ATOM 2704 O O . LEU A 1 341 ? 21.969 -16.794 1.873 1.00 85.19 341 LEU A O 1
ATOM 2708 N N . VAL A 1 342 ? 21.910 -15.827 -0.162 1.00 81.69 342 VAL A N 1
ATOM 2709 C CA . VAL A 1 342 ? 22.842 -16.736 -0.835 1.00 81.69 342 VAL A CA 1
ATOM 2710 C C . VAL A 1 342 ? 24.039 -15.923 -1.334 1.00 81.69 342 VAL A C 1
ATOM 2712 O O . VAL A 1 342 ? 23.842 -14.819 -1.835 1.00 81.69 342 VAL A O 1
ATOM 2715 N N . PRO A 1 343 ? 25.286 -16.409 -1.190 1.00 76.94 343 PRO A N 1
ATOM 2716 C CA . PRO A 1 343 ? 26.440 -15.752 -1.797 1.00 76.94 343 PRO A CA 1
ATOM 2717 C C . PRO A 1 343 ? 26.254 -15.639 -3.311 1.00 76.94 343 PRO A C 1
ATOM 2719 O O . PRO A 1 343 ? 25.986 -16.643 -3.970 1.00 76.94 343 PRO A O 1
ATOM 2722 N N . ASP A 1 344 ? 26.402 -14.436 -3.847 1.00 77.12 344 ASP A N 1
ATOM 2723 C CA . ASP A 1 344 ? 26.340 -14.195 -5.282 1.00 77.12 344 ASP A CA 1
ATOM 2724 C C . ASP A 1 344 ? 27.768 -14.212 -5.851 1.00 77.12 344 ASP A C 1
ATOM 2726 O O . ASP A 1 344 ? 28.613 -13.468 -5.357 1.00 77.12 344 ASP A O 1
ATOM 2730 N N . PRO A 1 345 ? 28.099 -15.069 -6.833 1.00 72.69 345 PRO A N 1
ATOM 2731 C CA . PRO A 1 345 ? 29.413 -15.032 -7.468 1.00 72.69 345 PRO A CA 1
ATOM 2732 C C . PRO A 1 345 ? 29.629 -13.782 -8.336 1.00 72.69 345 PRO A C 1
ATOM 2734 O O . PRO A 1 345 ? 30.780 -13.449 -8.618 1.00 72.69 345 PRO A O 1
ATOM 2737 N N . GLU A 1 346 ? 28.559 -13.109 -8.772 1.00 72.19 346 GLU A N 1
ATOM 2738 C CA . GLU A 1 346 ? 28.621 -11.946 -9.668 1.00 72.19 346 GLU A CA 1
ATOM 2739 C C . GLU A 1 346 ? 28.624 -10.603 -8.922 1.00 72.19 346 GLU A C 1
ATOM 2741 O O . GLU A 1 346 ? 28.964 -9.571 -9.503 1.00 72.19 346 GLU A O 1
ATOM 2746 N N . SER A 1 347 ? 28.295 -10.607 -7.628 1.00 69.75 347 SER A N 1
ATOM 2747 C CA . SER A 1 347 ? 28.203 -9.415 -6.781 1.00 69.75 347 SER A CA 1
ATOM 2748 C C . SER A 1 347 ? 29.072 -9.546 -5.527 1.00 69.75 347 SER A C 1
ATOM 2750 O O . SER A 1 347 ? 29.294 -10.634 -5.009 1.00 69.75 347 SER A O 1
ATOM 2752 N N . ASP A 1 348 ? 29.550 -8.422 -4.986 1.00 64.69 348 ASP A N 1
ATOM 2753 C CA . ASP A 1 348 ? 30.405 -8.371 -3.782 1.00 64.69 348 ASP A CA 1
ATOM 2754 C C . ASP A 1 348 ? 29.611 -8.592 -2.467 1.00 64.69 348 ASP A C 1
ATOM 2756 O O . ASP A 1 348 ? 30.092 -8.330 -1.364 1.00 64.69 348 ASP A O 1
ATOM 2760 N N . GLY A 1 349 ? 28.358 -9.053 -2.561 1.00 68.38 349 GLY A N 1
ATOM 2761 C CA . GLY A 1 349 ? 27.451 -9.253 -1.433 1.00 68.38 349 GLY A CA 1
ATOM 2762 C C . GLY A 1 349 ? 26.441 -10.380 -1.671 1.00 68.38 349 GLY A C 1
ATOM 2763 O O . GLY A 1 349 ? 26.274 -10.846 -2.795 1.00 68.38 349 GLY A O 1
ATOM 2764 N N . PRO A 1 350 ? 25.763 -10.858 -0.614 1.00 75.19 350 PRO A N 1
ATOM 2765 C CA . PRO A 1 350 ? 24.773 -11.911 -0.764 1.00 75.19 350 PRO A CA 1
ATOM 2766 C C . PRO A 1 350 ? 23.530 -11.398 -1.496 1.00 75.19 350 PRO A C 1
ATOM 2768 O O . PRO A 1 350 ? 23.036 -10.307 -1.211 1.00 75.19 350 PRO A O 1
ATOM 2771 N N . LYS A 1 351 ? 23.003 -12.226 -2.394 1.00 82.00 351 LYS A N 1
ATOM 2772 C CA . LYS A 1 351 ? 21.737 -12.020 -3.092 1.00 82.00 351 LYS A CA 1
ATOM 2773 C C . LYS A 1 351 ? 20.597 -12.630 -2.279 1.00 82.00 351 LYS A C 1
ATOM 2775 O O . LYS A 1 351 ? 20.733 -13.719 -1.715 1.00 82.00 351 LYS A O 1
ATOM 2780 N N . LEU A 1 352 ? 19.471 -11.924 -2.223 1.00 85.00 352 LEU A N 1
ATOM 2781 C CA . LEU A 1 352 ? 18.231 -12.473 -1.691 1.00 85.00 352 LEU A CA 1
ATOM 2782 C C . LEU A 1 352 ? 17.601 -13.397 -2.734 1.00 85.00 352 LEU A C 1
ATOM 2784 O O . LEU A 1 352 ? 17.433 -13.000 -3.886 1.00 85.00 352 LEU A O 1
ATOM 2788 N N . ILE A 1 353 ? 17.256 -14.605 -2.313 1.00 86.12 353 ILE A N 1
ATOM 2789 C CA . ILE A 1 353 ? 16.488 -15.560 -3.099 1.00 86.12 353 ILE A CA 1
ATOM 2790 C C . ILE A 1 353 ? 15.215 -15.916 -2.334 1.00 86.12 353 ILE A C 1
ATOM 2792 O O . ILE A 1 353 ? 15.214 -15.984 -1.100 1.00 86.12 353 ILE A O 1
ATOM 2796 N N . SER A 1 354 ? 14.138 -16.110 -3.078 1.00 90.94 354 SER A N 1
ATOM 2797 C CA . SER A 1 354 ? 12.883 -16.647 -2.568 1.00 90.94 354 SER A CA 1
ATOM 2798 C C . SER A 1 354 ? 13.020 -18.144 -2.274 1.00 90.94 354 SER A C 1
ATOM 2800 O O . SER A 1 354 ? 13.969 -18.775 -2.731 1.00 90.94 354 SER A O 1
ATOM 2802 N N . LEU A 1 355 ? 12.129 -18.735 -1.483 1.00 88.00 355 LEU A N 1
ATOM 2803 C CA . LEU A 1 355 ? 12.026 -20.196 -1.405 1.00 88.00 355 LEU A CA 1
ATOM 2804 C C . LEU A 1 355 ? 11.062 -20.767 -2.453 1.00 88.00 355 LEU A C 1
ATOM 2806 O O . LEU A 1 355 ? 11.195 -21.944 -2.781 1.00 88.00 355 LEU A O 1
ATOM 2810 N N . GLU A 1 356 ? 10.133 -19.947 -2.957 1.00 87.69 356 GLU A N 1
ATOM 2811 C CA . GLU A 1 356 ? 8.957 -20.357 -3.743 1.00 87.69 356 GLU A CA 1
ATOM 2812 C C . GLU A 1 356 ? 8.804 -19.494 -5.009 1.00 87.69 356 GLU A C 1
ATOM 2814 O O . GLU A 1 356 ? 7.744 -18.939 -5.291 1.00 87.69 356 GLU A O 1
ATOM 2819 N N . GLY A 1 357 ? 9.899 -19.323 -5.750 1.00 90.06 357 GLY A N 1
ATOM 2820 C CA . GLY A 1 357 ? 9.918 -18.584 -7.011 1.00 90.06 357 GLY A CA 1
ATOM 2821 C C . GLY A 1 357 ? 9.920 -17.060 -6.863 1.00 90.06 357 GLY A C 1
ATOM 2822 O O . GLY A 1 357 ? 9.728 -16.487 -5.783 1.00 90.06 357 GLY A O 1
ATOM 2823 N N . GLU A 1 358 ? 10.178 -16.384 -7.978 1.00 92.88 358 GLU A N 1
ATOM 2824 C CA . GLU A 1 358 ? 10.156 -14.923 -8.084 1.00 92.88 358 GLU A CA 1
ATOM 2825 C C . GLU A 1 358 ? 9.527 -14.481 -9.411 1.00 92.88 358 GLU A C 1
ATOM 2827 O O . GLU A 1 358 ? 9.646 -15.155 -10.435 1.00 92.88 358 GLU A O 1
ATOM 2832 N N . LEU A 1 359 ? 8.865 -13.326 -9.390 1.00 94.88 359 LEU A N 1
ATOM 2833 C CA . LEU A 1 359 ? 8.239 -12.717 -10.559 1.00 94.88 359 LEU A CA 1
ATOM 2834 C C . LEU A 1 359 ? 8.811 -11.319 -10.761 1.00 94.88 359 LEU A C 1
ATOM 2836 O O . LEU A 1 359 ? 8.755 -10.487 -9.858 1.00 94.88 359 LEU A O 1
ATOM 2840 N N . THR A 1 360 ? 9.361 -11.056 -11.941 1.00 95.62 360 THR A N 1
ATOM 2841 C CA . THR A 1 360 ? 9.862 -9.731 -12.316 1.00 95.62 360 THR A CA 1
ATOM 2842 C C . THR A 1 360 ? 8.932 -9.089 -13.333 1.00 95.62 360 THR A C 1
ATOM 2844 O O . THR A 1 360 ? 8.447 -9.759 -14.237 1.00 95.62 360 THR A O 1
ATOM 2847 N N . VAL A 1 361 ? 8.667 -7.798 -13.167 1.00 96.88 361 VAL A N 1
ATOM 2848 C CA . VAL A 1 361 ? 7.672 -7.037 -13.922 1.00 96.88 361 VAL A CA 1
ATOM 2849 C C . VAL A 1 361 ? 8.310 -5.732 -14.365 1.00 96.88 361 VAL A C 1
ATOM 2851 O O . VAL A 1 361 ? 8.608 -4.881 -13.527 1.00 96.88 361 VAL A O 1
ATOM 2854 N N . GLY A 1 362 ? 8.508 -5.550 -15.664 1.00 96.81 362 GLY A N 1
ATOM 2855 C CA . GLY A 1 362 ? 8.950 -4.287 -16.239 1.00 96.81 362 GLY A CA 1
ATOM 2856 C C . GLY A 1 362 ? 7.773 -3.449 -16.730 1.00 96.81 362 GLY A C 1
ATOM 2857 O O . GLY A 1 362 ? 6.878 -3.925 -17.436 1.00 96.81 362 GLY A O 1
ATOM 2858 N N . THR A 1 363 ? 7.785 -2.174 -16.351 1.00 96.06 363 THR A N 1
ATOM 2859 C CA . THR A 1 363 ? 6.751 -1.207 -16.729 1.00 96.06 363 THR A CA 1
ATOM 2860 C C . THR A 1 363 ? 7.232 -0.226 -17.792 1.00 96.06 363 THR A C 1
ATOM 2862 O O . THR A 1 363 ? 8.413 0.118 -17.852 1.00 96.06 363 THR A O 1
ATOM 2865 N N . ALA A 1 364 ? 6.291 0.316 -18.566 1.00 93.38 364 ALA A N 1
ATOM 2866 C CA . ALA A 1 364 ? 6.530 1.385 -19.534 1.00 93.38 364 ALA A CA 1
ATOM 2867 C C . ALA A 1 364 ? 7.095 2.665 -18.893 1.00 93.38 364 ALA A C 1
ATOM 2869 O O . ALA A 1 364 ? 7.716 3.476 -19.571 1.00 93.38 364 ALA A O 1
ATOM 2870 N N . SER A 1 365 ? 6.920 2.835 -17.577 1.00 92.88 365 SER A N 1
ATOM 2871 C CA . SER A 1 365 ? 7.544 3.908 -16.795 1.00 92.88 365 SER A CA 1
ATOM 2872 C C . SER A 1 365 ? 9.018 3.666 -16.458 1.00 92.88 365 SER A C 1
ATOM 2874 O O . SER A 1 365 ? 9.593 4.423 -15.686 1.00 92.88 365 SER A O 1
ATOM 2876 N N . GLY A 1 366 ? 9.666 2.622 -16.973 1.00 94.06 366 GLY A N 1
ATOM 2877 C CA . GLY A 1 366 ? 11.077 2.377 -16.670 1.00 94.06 366 GLY A CA 1
ATOM 2878 C C . GLY A 1 366 ? 11.326 1.773 -15.288 1.00 94.06 366 GLY A C 1
ATOM 2879 O O . GLY A 1 366 ? 12.467 1.742 -14.836 1.00 94.06 366 GLY A O 1
ATOM 2880 N N . ILE A 1 367 ? 10.283 1.323 -14.588 1.00 95.50 367 ILE A N 1
ATOM 2881 C CA . ILE A 1 367 ? 10.393 0.718 -13.258 1.00 95.50 367 ILE A CA 1
ATOM 2882 C C . ILE A 1 367 ? 10.240 -0.786 -13.397 1.00 95.50 367 ILE A C 1
ATOM 2884 O O . ILE A 1 367 ? 9.287 -1.262 -14.018 1.00 95.50 367 ILE A O 1
ATOM 2888 N N . GLU A 1 368 ? 11.167 -1.516 -12.791 1.00 95.62 368 GLU A N 1
ATOM 2889 C CA . GLU A 1 368 ? 11.137 -2.965 -12.714 1.00 95.62 368 GLU A CA 1
ATOM 2890 C C . GLU A 1 368 ? 10.863 -3.403 -11.271 1.00 95.62 368 GLU A C 1
ATOM 2892 O O . GLU A 1 368 ? 11.626 -3.067 -10.361 1.00 95.62 368 GLU A O 1
ATOM 2897 N N . TYR A 1 369 ? 9.784 -4.154 -11.067 1.00 94.94 369 TYR A N 1
ATOM 2898 C CA . TYR A 1 369 ? 9.423 -4.755 -9.786 1.00 94.94 369 TYR A CA 1
ATOM 2899 C C . TYR A 1 369 ? 9.868 -6.213 -9.758 1.00 94.94 369 TYR A C 1
ATOM 2901 O O . TYR A 1 369 ? 9.617 -6.951 -10.699 1.00 94.94 369 TYR A O 1
ATOM 2909 N N . THR A 1 370 ? 10.485 -6.654 -8.668 1.00 94.25 370 THR A N 1
ATOM 2910 C CA . THR A 1 370 ? 10.738 -8.067 -8.373 1.00 94.25 370 THR A CA 1
ATOM 2911 C C . THR A 1 370 ? 9.918 -8.457 -7.147 1.00 94.25 370 THR A C 1
ATOM 2913 O O . THR A 1 370 ? 10.135 -7.915 -6.060 1.00 94.25 370 THR A O 1
ATOM 2916 N N . LEU A 1 371 ? 8.990 -9.395 -7.315 1.00 94.69 371 LEU A N 1
ATOM 2917 C CA . LEU A 1 371 ? 8.196 -10.000 -6.254 1.00 94.69 371 LEU A CA 1
ATOM 2918 C C . LEU A 1 371 ? 8.851 -11.324 -5.862 1.00 94.69 371 LEU A C 1
ATOM 2920 O O . LEU A 1 371 ? 9.007 -12.221 -6.687 1.00 94.69 371 LEU A O 1
ATOM 2924 N N . TYR A 1 372 ? 9.229 -11.439 -4.595 1.00 93.19 372 TYR A N 1
ATOM 2925 C CA . TYR A 1 372 ? 9.780 -12.653 -4.007 1.00 93.19 372 TYR A CA 1
ATOM 2926 C C . TYR A 1 372 ? 8.705 -13.318 -3.154 1.00 93.19 372 TYR A C 1
ATOM 2928 O O . TYR A 1 372 ? 8.241 -12.722 -2.175 1.00 93.19 372 TYR A O 1
ATOM 2936 N N . PHE A 1 373 ? 8.317 -14.539 -3.513 1.00 93.94 373 PHE A N 1
ATOM 2937 C CA . PHE A 1 373 ? 7.235 -15.254 -2.844 1.00 93.94 373 PHE A CA 1
ATOM 2938 C C . PHE A 1 373 ? 7.744 -16.092 -1.668 1.00 93.94 373 PHE A C 1
ATOM 2940 O O . PHE A 1 373 ? 8.417 -17.104 -1.802 1.00 93.94 373 PHE A O 1
ATOM 2947 N N . GLY A 1 374 ? 7.403 -15.662 -0.467 1.00 91.62 374 GLY A N 1
ATOM 2948 C CA . GLY A 1 374 ? 7.760 -16.329 0.770 1.00 91.62 374 GLY A CA 1
ATOM 2949 C C . GLY A 1 374 ? 6.898 -17.550 1.093 1.00 91.62 374 GLY A C 1
ATOM 2950 O O . GLY A 1 374 ? 6.165 -18.076 0.257 1.00 91.62 374 GLY A O 1
ATOM 2951 N N . ARG A 1 375 ? 6.956 -17.998 2.351 1.00 89.75 375 ARG A N 1
ATOM 2952 C CA . ARG A 1 375 ? 6.201 -19.166 2.838 1.00 89.75 375 ARG A CA 1
ATOM 2953 C C . ARG A 1 375 ? 4.691 -18.910 2.841 1.00 89.75 375 ARG A C 1
ATOM 2955 O O . ARG A 1 375 ? 4.241 -17.825 3.216 1.00 89.75 375 ARG A O 1
ATOM 2962 N N . ALA A 1 376 ? 3.918 -19.938 2.492 1.00 90.38 376 ALA A N 1
ATOM 2963 C CA . ALA A 1 376 ? 2.481 -19.968 2.741 1.00 90.38 376 ALA A CA 1
ATOM 2964 C C . ALA A 1 376 ? 2.176 -20.321 4.201 1.00 90.38 376 ALA A C 1
ATOM 2966 O O . ALA A 1 376 ? 2.901 -21.078 4.850 1.00 90.38 376 ALA A O 1
ATOM 2967 N N . PHE A 1 377 ? 1.063 -19.801 4.698 1.00 87.94 377 PHE A N 1
ATOM 2968 C CA . PHE A 1 377 ? 0.502 -20.134 5.997 1.00 87.94 377 PHE A CA 1
ATOM 2969 C C . PHE A 1 377 ? -1.024 -20.010 5.947 1.00 87.94 377 PHE A C 1
ATOM 2971 O O . PHE A 1 377 ? -1.588 -19.450 5.009 1.00 87.94 377 PHE A O 1
ATOM 2978 N N . ALA A 1 378 ? -1.707 -20.564 6.944 1.00 87.69 378 ALA A N 1
ATOM 2979 C CA . ALA A 1 378 ? -3.147 -20.414 7.090 1.00 87.69 378 ALA A CA 1
ATOM 2980 C C . ALA A 1 378 ? -3.466 -19.993 8.520 1.00 87.69 378 ALA A C 1
ATOM 2982 O O . ALA A 1 378 ? -2.896 -20.551 9.459 1.00 87.69 378 ALA A O 1
ATOM 2983 N N . GLY A 1 379 ? -4.368 -19.031 8.673 1.00 85.44 379 GLY A N 1
ATOM 2984 C CA . GLY A 1 379 ? -4.727 -18.466 9.971 1.00 85.44 379 GLY A CA 1
ATOM 2985 C C . GLY A 1 379 ? -6.090 -17.790 9.944 1.00 85.44 379 GLY A C 1
ATOM 2986 O O . GLY A 1 379 ? -6.766 -17.758 8.911 1.00 85.44 379 GLY A O 1
ATOM 2987 N N . GLU A 1 380 ? -6.504 -17.270 11.094 1.00 85.94 380 GLU A N 1
ATOM 2988 C CA . GLU A 1 380 ? -7.625 -16.329 11.159 1.00 85.94 380 GLU A CA 1
ATOM 2989 C C . GLU A 1 380 ? -7.268 -14.998 10.480 1.00 85.94 380 GLU A C 1
ATOM 2991 O O . GLU A 1 380 ? -6.096 -14.651 10.353 1.00 85.94 380 GLU A O 1
ATOM 2996 N N . GLU A 1 381 ? -8.277 -14.205 10.114 1.00 83.38 381 GLU A N 1
ATOM 2997 C CA . GLU A 1 381 ? -8.110 -12.875 9.503 1.00 83.38 381 GLU A CA 1
ATOM 2998 C C . GLU A 1 381 ? -7.094 -12.004 10.266 1.00 83.38 381 GLU A C 1
ATOM 3000 O O . GLU A 1 381 ? -6.144 -11.500 9.676 1.00 83.38 381 GLU A O 1
ATOM 3005 N N . SER A 1 382 ? -7.190 -11.925 11.599 1.00 83.69 382 SER A N 1
ATOM 3006 C CA . SER A 1 382 ? -6.224 -11.171 12.411 1.00 83.69 382 SER A CA 1
ATOM 3007 C C . SER A 1 382 ? -4.811 -11.767 12.379 1.00 83.69 382 SER A C 1
ATOM 3009 O O . SER A 1 382 ? -3.826 -11.036 12.334 1.00 83.69 382 SER A O 1
ATOM 3011 N N . GLU A 1 383 ? -4.678 -13.095 12.372 1.00 86.19 383 GLU A N 1
ATOM 3012 C CA . GLU A 1 383 ? -3.364 -13.746 12.269 1.00 86.19 383 GLU A CA 1
ATOM 3013 C C . GLU A 1 383 ? -2.735 -13.529 10.887 1.00 86.19 383 GLU A C 1
ATOM 3015 O O . GLU A 1 383 ? -1.515 -13.479 10.755 1.00 86.19 383 GLU A O 1
ATOM 3020 N N . ILE A 1 384 ? -3.547 -13.361 9.849 1.00 87.12 384 ILE A N 1
ATOM 3021 C CA . ILE A 1 384 ? -3.082 -13.011 8.508 1.00 87.12 384 ILE A CA 1
ATOM 3022 C C . ILE A 1 384 ? -2.650 -11.549 8.474 1.00 87.12 384 ILE A C 1
ATOM 3024 O O . ILE A 1 384 ? -1.506 -11.262 8.104 1.00 87.12 384 ILE A O 1
ATOM 3028 N N . GLU A 1 385 ? -3.502 -10.645 8.954 1.00 88.69 385 GLU A N 1
ATOM 3029 C CA . GLU A 1 385 ? -3.248 -9.208 8.945 1.00 88.69 385 GLU A CA 1
ATOM 3030 C C . GLU A 1 385 ? -1.962 -8.838 9.692 1.00 88.69 385 GLU A C 1
ATOM 3032 O O . GLU A 1 385 ? -1.106 -8.150 9.130 1.00 88.69 385 GLU A O 1
ATOM 3037 N N . ILE A 1 386 ? -1.787 -9.336 10.924 1.00 85.88 386 ILE A N 1
ATOM 3038 C CA . ILE A 1 386 ? -0.682 -8.937 11.816 1.00 85.88 386 ILE A CA 1
ATOM 3039 C C . ILE A 1 386 ? 0.259 -10.074 12.207 1.00 85.88 386 ILE A C 1
ATOM 3041 O O . ILE A 1 386 ? 1.416 -9.811 12.497 1.00 85.88 386 ILE A O 1
ATOM 3045 N N . GLY A 1 387 ? -0.143 -11.338 12.103 1.00 79.56 387 GLY A N 1
ATOM 3046 C CA . GLY A 1 387 ? 0.714 -12.480 12.441 1.00 79.56 387 GLY A CA 1
ATOM 3047 C C . GLY A 1 387 ? 0.379 -13.073 13.792 1.00 79.56 387 GLY A C 1
ATOM 3048 O O . GLY A 1 387 ? -0.119 -12.397 14.687 1.00 79.56 387 GLY A O 1
ATOM 3049 N N . THR A 1 388 ? 0.698 -14.353 13.962 1.00 64.62 388 THR A N 1
ATOM 3050 C CA . THR A 1 388 ? 0.756 -14.974 15.285 1.00 64.62 388 THR A CA 1
ATOM 3051 C C . THR A 1 388 ? 1.970 -14.417 16.018 1.00 64.62 388 THR A C 1
ATOM 3053 O O . THR A 1 388 ? 3.105 -14.827 15.757 1.00 64.62 388 THR A O 1
ATOM 3056 N N . SER A 1 389 ? 1.758 -13.454 16.911 1.00 47.72 389 SER A N 1
ATOM 3057 C CA . SER A 1 389 ? 2.810 -12.990 17.812 1.00 47.72 389 SER A CA 1
ATOM 3058 C C . SER A 1 389 ? 3.331 -14.180 18.626 1.00 47.72 389 SER A C 1
ATOM 3060 O O . SER A 1 389 ? 2.577 -14.810 19.361 1.00 47.72 389 SER A O 1
ATOM 3062 N N . ALA A 1 390 ? 4.627 -14.489 18.515 1.00 39.06 390 ALA A N 1
ATOM 3063 C CA . ALA A 1 390 ? 5.298 -15.433 19.418 1.00 39.06 390 ALA A CA 1
ATOM 3064 C C . ALA A 1 390 ? 5.376 -14.899 20.866 1.00 39.06 390 ALA A C 1
ATOM 3066 O O . ALA A 1 390 ? 5.649 -15.664 21.787 1.00 39.06 390 ALA A O 1
ATOM 3067 N N . ASP A 1 391 ? 5.086 -13.609 21.057 1.00 30.92 391 ASP A N 1
ATOM 3068 C CA . ASP A 1 391 ? 4.833 -12.969 22.342 1.00 30.92 391 ASP A CA 1
ATOM 3069 C C . ASP A 1 391 ? 3.354 -12.564 22.392 1.00 30.92 391 ASP A C 1
ATOM 3071 O O . ASP A 1 391 ? 2.937 -11.562 21.808 1.00 30.92 391 ASP A O 1
ATOM 3075 N N . GLY A 1 392 ? 2.542 -13.399 23.037 1.00 32.84 392 GLY A N 1
ATOM 3076 C CA . GLY A 1 392 ? 1.126 -13.138 23.251 1.00 32.84 392 GLY A CA 1
ATOM 3077 C C . GLY A 1 392 ? 0.910 -11.905 24.126 1.00 32.84 392 GLY A C 1
ATOM 3078 O O . GLY A 1 392 ? 1.200 -11.921 25.317 1.00 32.84 392 GLY A O 1
ATOM 3079 N N . ASP A 1 393 ? 0.333 -10.870 23.530 1.00 27.17 393 ASP A N 1
ATOM 3080 C CA . ASP A 1 393 ? -0.620 -9.991 24.205 1.00 27.17 393 ASP A CA 1
ATOM 3081 C C . ASP A 1 393 ? -1.843 -9.846 23.295 1.00 27.17 393 ASP A C 1
ATOM 3083 O O . ASP A 1 393 ? -2.191 -8.777 22.800 1.00 27.17 393 ASP A O 1
ATOM 3087 N N . SER A 1 394 ? -2.485 -10.981 23.006 1.00 29.12 394 SER A N 1
ATOM 3088 C CA . SER A 1 394 ? -3.930 -10.943 22.858 1.00 29.12 394 SER A CA 1
ATOM 3089 C C . SER A 1 394 ? -4.462 -10.755 24.270 1.00 29.12 394 SER A C 1
ATOM 3091 O O . SER A 1 394 ? -4.431 -11.682 25.081 1.00 29.12 394 SER A O 1
ATOM 3093 N N . THR A 1 395 ? -4.933 -9.554 24.581 1.00 26.89 395 THR A N 1
ATOM 3094 C CA . THR A 1 395 ? -5.750 -9.308 25.765 1.00 26.89 395 THR A CA 1
ATOM 3095 C C . THR A 1 395 ? -7.091 -10.038 25.597 1.00 26.89 395 THR A C 1
ATOM 3097 O O . THR A 1 395 ? -8.135 -9.446 25.348 1.00 26.89 395 THR A O 1
ATOM 3100 N N . THR A 1 396 ? -7.051 -11.362 25.683 1.00 27.69 396 THR A N 1
ATOM 3101 C CA . THR A 1 396 ? -8.180 -12.256 25.897 1.00 27.69 396 THR A CA 1
ATOM 3102 C C . THR A 1 396 ? -7.972 -12.814 27.288 1.00 27.69 396 THR A C 1
ATOM 3104 O O . THR A 1 396 ? -7.034 -13.567 27.541 1.00 27.69 396 THR A O 1
ATOM 3107 N N . THR A 1 397 ? -8.792 -12.322 28.204 1.00 28.72 397 THR A N 1
ATOM 3108 C CA . THR A 1 397 ? -8.769 -12.635 29.624 1.00 28.72 397 THR A CA 1
ATOM 3109 C C . THR A 1 397 ? -8.815 -14.144 29.859 1.00 28.72 397 THR A C 1
ATOM 3111 O O . THR A 1 397 ? -9.612 -14.846 29.242 1.00 28.72 397 THR A O 1
ATOM 3114 N N . ASP A 1 398 ? -7.926 -14.577 30.751 1.00 26.05 398 ASP A N 1
ATOM 3115 C CA . ASP A 1 398 ? -7.772 -15.884 31.386 1.00 26.05 398 ASP A CA 1
ATOM 3116 C C . ASP A 1 398 ? -8.954 -16.862 31.280 1.00 26.05 398 ASP A C 1
ATOM 3118 O O . ASP A 1 398 ? -10.049 -16.587 31.769 1.00 26.05 398 ASP A O 1
ATOM 3122 N N . ASP A 1 399 ? -8.647 -18.099 30.880 1.00 27.19 399 ASP A N 1
ATOM 3123 C CA . ASP A 1 399 ? -9.064 -19.225 31.712 1.00 27.19 399 ASP A CA 1
ATOM 3124 C C . ASP A 1 399 ? -7.879 -20.170 31.950 1.00 27.19 399 ASP A C 1
ATOM 3126 O O . ASP A 1 399 ? -7.218 -20.668 31.036 1.00 27.19 399 ASP A O 1
ATOM 3130 N N . SER A 1 400 ? -7.557 -20.341 33.227 1.00 28.47 400 SER A N 1
ATOM 3131 C CA . SER A 1 400 ? -6.424 -21.120 33.706 1.00 28.47 400 SER A CA 1
ATOM 3132 C C . SER A 1 400 ? -6.784 -22.602 33.768 1.00 28.47 400 SER A C 1
ATOM 3134 O O . SER A 1 400 ? -7.640 -22.993 34.558 1.00 28.47 400 SER A O 1
ATOM 3136 N N . SER A 1 401 ? -6.027 -23.463 33.086 1.00 25.25 401 SER A N 1
ATOM 3137 C CA . SER A 1 401 ? -5.687 -24.766 33.667 1.00 25.25 401 SER A CA 1
ATOM 3138 C C . SER A 1 401 ? -4.306 -25.244 33.215 1.00 25.25 401 SER A C 1
ATOM 3140 O O . SER A 1 401 ? -3.981 -25.320 32.035 1.00 25.25 401 SER A O 1
ATOM 3142 N N . ASP A 1 402 ? -3.484 -25.485 34.228 1.00 24.27 402 ASP A N 1
ATOM 3143 C CA . ASP A 1 402 ? -2.087 -25.904 34.212 1.00 24.27 402 ASP A CA 1
ATOM 3144 C C . ASP A 1 402 ? -1.945 -27.390 33.829 1.00 24.27 402 ASP A C 1
ATOM 3146 O O . ASP A 1 402 ? -2.768 -28.216 34.236 1.00 24.27 402 ASP A O 1
ATOM 3150 N N . GLY A 1 403 ? -0.883 -27.754 33.096 1.00 24.27 403 GLY A N 1
ATOM 3151 C CA . GLY A 1 403 ? -0.608 -29.162 32.787 1.00 24.27 403 GLY A CA 1
ATOM 3152 C C . GLY A 1 403 ? 0.406 -29.493 31.684 1.00 24.27 403 GLY A C 1
ATOM 3153 O O . GLY A 1 403 ? 0.043 -30.142 30.718 1.00 24.27 403 GLY A O 1
ATOM 3154 N N . SER A 1 404 ? 1.681 -29.142 31.890 1.00 23.78 404 SER A N 1
ATOM 3155 C CA . SER A 1 404 ? 2.901 -29.883 31.479 1.00 23.78 404 SER A CA 1
ATOM 3156 C C . SER A 1 404 ? 3.118 -30.368 30.018 1.00 23.78 404 SER A C 1
ATOM 3158 O O . SER A 1 404 ? 2.467 -31.269 29.505 1.00 23.78 404 SER A O 1
ATOM 3160 N N . SER A 1 405 ? 4.202 -29.838 29.435 1.00 28.61 405 SER A N 1
ATOM 3161 C CA . SER A 1 405 ? 4.997 -30.297 28.277 1.00 28.61 405 SER A CA 1
ATOM 3162 C C . SER A 1 405 ? 5.064 -31.814 28.025 1.00 28.61 405 SER A C 1
ATOM 3164 O O . SER A 1 405 ? 5.381 -32.573 28.939 1.00 28.61 405 SER A O 1
ATOM 3166 N N . THR A 1 406 ? 4.944 -32.232 26.756 1.00 22.77 406 THR A N 1
ATOM 3167 C CA . THR A 1 406 ? 5.990 -32.931 25.961 1.00 22.77 406 THR A CA 1
ATOM 3168 C C . THR A 1 406 ? 5.486 -33.084 24.520 1.00 22.77 406 THR A C 1
ATOM 3170 O O . THR A 1 406 ? 4.344 -33.480 24.307 1.00 22.77 406 THR A O 1
ATOM 3173 N N . GLY A 1 407 ? 6.308 -32.722 23.532 1.00 26.89 407 GLY A N 1
ATOM 3174 C CA . GLY A 1 407 ? 5.910 -32.704 22.124 1.00 26.89 407 GLY A CA 1
ATOM 3175 C C . GLY A 1 407 ? 5.815 -34.077 21.467 1.00 26.89 407 GLY A C 1
ATOM 3176 O O . GLY A 1 407 ? 6.503 -34.997 21.879 1.00 26.89 407 GLY A O 1
ATOM 3177 N N . GLU A 1 408 ? 5.018 -34.162 20.403 1.00 23.12 408 GLU A N 1
ATOM 3178 C CA . GLU A 1 408 ? 5.344 -34.861 19.157 1.00 23.12 408 GLU A CA 1
ATOM 3179 C C . GLU A 1 408 ? 4.322 -34.448 18.089 1.00 23.12 408 GLU A C 1
ATOM 3181 O O . GLU A 1 408 ? 3.133 -34.302 18.365 1.00 23.12 408 GLU A O 1
ATOM 3186 N N . SER A 1 409 ? 4.801 -34.222 16.869 1.00 32.75 409 SER A N 1
ATOM 3187 C CA . SER A 1 409 ? 3.973 -33.963 15.696 1.00 32.75 409 SER A CA 1
ATOM 3188 C C . SER A 1 409 ? 3.340 -35.275 15.237 1.00 32.75 409 SER A C 1
ATOM 3190 O O . SER A 1 409 ? 4.069 -36.182 14.838 1.00 32.75 409 SER A O 1
ATOM 3192 N N . THR A 1 410 ? 2.011 -35.407 15.262 1.00 23.02 410 THR A N 1
ATOM 3193 C CA . THR A 1 410 ? 1.300 -36.330 14.361 1.00 23.02 410 THR A CA 1
ATOM 3194 C C . THR A 1 410 ? -0.160 -35.918 14.153 1.00 23.02 410 THR A C 1
ATOM 3196 O O . THR A 1 410 ? -0.832 -35.420 15.049 1.00 23.02 410 THR A O 1
ATOM 3199 N N . SER A 1 411 ? -0.587 -36.120 12.912 1.00 30.02 411 SER A N 1
ATOM 3200 C CA . SER A 1 411 ? -1.840 -35.763 12.254 1.00 30.02 411 SER A CA 1
ATOM 3201 C C . SER A 1 411 ? -3.119 -36.374 12.861 1.00 30.02 411 SER A C 1
ATOM 3203 O O . SER A 1 411 ? -3.103 -37.493 13.362 1.00 30.02 411 SER A O 1
ATOM 3205 N N . GLU A 1 412 ? -4.206 -35.604 12.712 1.00 36.38 412 GLU A N 1
ATOM 3206 C CA . GLU A 1 412 ? -5.627 -35.977 12.591 1.00 36.38 412 GLU A CA 1
ATOM 3207 C C . GLU A 1 412 ? -6.266 -36.930 13.617 1.00 36.38 412 GLU A C 1
ATOM 3209 O O . GLU A 1 412 ? -6.085 -38.142 13.591 1.00 36.38 412 GLU A O 1
ATOM 3214 N N . THR A 1 413 ? -7.225 -36.396 14.381 1.00 28.02 413 THR A N 1
ATOM 3215 C CA . THR A 1 413 ? -8.592 -36.944 14.443 1.00 28.02 413 THR A CA 1
ATOM 3216 C C . THR A 1 413 ? -9.552 -35.804 14.777 1.00 28.02 413 THR A C 1
ATOM 3218 O O . THR A 1 413 ? -9.411 -35.122 15.787 1.00 28.02 413 THR A O 1
ATOM 3221 N N . THR A 1 414 ? -10.501 -35.585 13.876 1.00 34.62 414 THR A N 1
ATOM 3222 C CA . THR A 1 414 ? -11.633 -34.671 13.984 1.00 34.62 414 THR A CA 1
ATOM 3223 C C . THR A 1 414 ? -12.625 -35.154 15.042 1.00 34.62 414 THR A C 1
ATOM 3225 O O . THR A 1 414 ? -13.129 -36.272 14.952 1.00 34.62 414 THR A O 1
ATOM 3228 N N . ASP A 1 415 ? -12.951 -34.283 15.998 1.00 28.80 415 ASP A N 1
ATOM 3229 C CA . ASP A 1 415 ? -14.195 -34.351 16.771 1.00 28.80 415 ASP A CA 1
ATOM 3230 C C . ASP A 1 415 ? -15.093 -33.186 16.298 1.00 28.80 415 ASP A C 1
ATOM 3232 O O . ASP A 1 415 ? -14.608 -32.054 16.200 1.00 28.80 415 ASP A O 1
ATOM 3236 N N . PRO A 1 416 ? -16.363 -33.415 15.917 1.00 43.41 416 PRO A N 1
ATOM 3237 C CA . PRO A 1 416 ? -17.172 -32.421 15.225 1.00 43.41 416 PRO A CA 1
ATOM 3238 C C . PRO A 1 416 ? -18.061 -31.667 16.218 1.00 43.41 416 PRO A C 1
ATOM 3240 O O . PRO A 1 416 ? -19.211 -32.054 16.399 1.00 43.41 416 PRO A O 1
ATOM 3243 N N . THR A 1 417 ? -17.570 -30.600 16.861 1.00 38.34 417 THR A N 1
ATOM 3244 C CA . THR A 1 417 ? -18.491 -29.673 17.564 1.00 38.34 417 THR A CA 1
ATOM 3245 C C . THR A 1 417 ? -18.037 -28.227 17.776 1.00 38.34 417 THR A C 1
ATOM 3247 O O . THR A 1 417 ? -18.767 -27.497 18.434 1.00 38.34 417 THR A O 1
ATOM 3250 N N . ASP A 1 418 ? -16.944 -27.767 17.170 1.00 36.03 418 ASP A N 1
ATOM 3251 C CA . ASP A 1 418 ? -16.670 -26.329 17.062 1.00 36.03 418 ASP A CA 1
ATOM 3252 C C . ASP A 1 418 ? -16.661 -25.953 15.579 1.00 36.03 418 ASP A C 1
ATOM 3254 O O . ASP A 1 418 ? -15.844 -26.467 14.811 1.00 36.03 418 ASP A O 1
ATOM 3258 N N . GLU A 1 419 ? -17.578 -25.080 15.150 1.00 42.19 419 GLU A N 1
ATOM 3259 C CA . GLU A 1 419 ? -17.411 -24.348 13.890 1.00 42.19 419 GLU A CA 1
ATOM 3260 C C . GLU A 1 419 ? -16.185 -23.438 14.045 1.00 42.19 419 GLU A C 1
ATOM 3262 O O . GLU A 1 419 ? -16.287 -22.267 14.403 1.00 42.19 419 GLU A O 1
ATOM 3267 N N . ALA A 1 420 ? -14.996 -24.003 13.831 1.00 51.22 420 ALA A N 1
ATOM 3268 C CA . ALA A 1 420 ? -13.765 -23.241 13.743 1.00 51.22 420 ALA A CA 1
ATOM 3269 C C . ALA A 1 420 ? -13.911 -22.220 12.606 1.00 51.22 420 ALA A C 1
ATOM 3271 O O . ALA A 1 420 ? -14.326 -22.574 11.498 1.00 51.22 420 ALA A O 1
ATOM 3272 N N . ALA A 1 421 ? -13.574 -20.959 12.887 1.00 56.50 421 ALA A N 1
ATOM 3273 C CA . ALA A 1 421 ? -13.596 -19.890 11.898 1.00 56.50 421 ALA A CA 1
ATOM 3274 C C . ALA A 1 421 ? -12.842 -20.312 10.615 1.00 56.50 421 ALA A C 1
ATOM 3276 O O . ALA A 1 421 ? -11.828 -21.018 10.701 1.00 56.50 421 ALA A O 1
ATOM 3277 N N . PRO A 1 422 ? -13.318 -19.910 9.420 1.00 62.94 422 PRO A N 1
ATOM 3278 C CA . PRO A 1 422 ? -12.668 -20.273 8.167 1.00 62.94 422 PRO A CA 1
ATOM 3279 C C . PRO A 1 422 ? -11.226 -19.755 8.169 1.00 62.94 422 PRO A C 1
ATOM 3281 O O . PRO A 1 422 ? -10.989 -18.556 8.300 1.00 62.94 422 PRO A O 1
ATOM 3284 N N . ARG A 1 423 ? -10.261 -20.670 8.039 1.00 79.06 423 ARG A N 1
ATOM 3285 C CA . ARG A 1 423 ? -8.841 -20.323 7.925 1.00 79.06 423 ARG A CA 1
ATOM 3286 C C . ARG A 1 423 ? -8.552 -19.884 6.497 1.00 79.06 423 ARG A C 1
ATOM 3288 O O . ARG A 1 423 ? -8.693 -20.690 5.577 1.00 79.06 423 ARG A O 1
ATOM 3295 N N . GLN A 1 424 ? -8.140 -18.636 6.323 1.00 82.19 424 GLN A N 1
ATOM 3296 C CA . GLN A 1 424 ? -7.716 -18.119 5.026 1.00 82.19 424 GLN A CA 1
ATOM 3297 C C . GLN A 1 424 ? -6.234 -18.444 4.807 1.00 82.19 424 GLN A C 1
ATOM 3299 O O . GLN A 1 424 ? -5.458 -18.591 5.755 1.00 82.19 424 GLN A O 1
ATOM 3304 N N . ARG A 1 425 ? -5.853 -18.632 3.543 1.00 89.94 425 ARG A N 1
ATOM 3305 C CA . ARG A 1 425 ? -4.472 -18.899 3.143 1.00 89.94 425 ARG A CA 1
ATOM 3306 C C . ARG A 1 425 ? -3.801 -17.576 2.810 1.00 89.94 425 ARG A C 1
ATOM 3308 O O . ARG A 1 425 ? -4.292 -16.842 1.963 1.00 89.94 425 ARG A O 1
ATOM 3315 N N . GLY A 1 426 ? -2.684 -17.296 3.466 1.00 91.62 426 GLY A N 1
ATOM 3316 C CA . GLY A 1 426 ? -1.837 -16.148 3.171 1.00 91.62 426 GLY A CA 1
ATOM 3317 C C . GLY A 1 426 ? -0.465 -16.599 2.694 1.00 91.62 426 GLY A C 1
ATOM 3318 O O . GLY A 1 426 ? 0.032 -17.657 3.096 1.00 91.62 426 GLY A O 1
ATOM 3319 N N . ARG A 1 427 ? 0.179 -15.784 1.863 1.00 93.12 427 ARG A N 1
ATOM 3320 C CA . ARG A 1 427 ? 1.585 -15.971 1.498 1.00 93.12 427 ARG A CA 1
ATOM 3321 C C . ARG A 1 427 ? 2.355 -14.674 1.664 1.00 93.12 427 ARG A C 1
ATOM 3323 O O . ARG A 1 427 ? 1.886 -13.610 1.267 1.00 93.12 427 ARG A O 1
ATOM 3330 N N . TYR A 1 428 ? 3.541 -14.769 2.259 1.00 93.31 428 TYR A N 1
ATOM 3331 C CA . TYR A 1 428 ? 4.437 -13.623 2.363 1.00 93.31 428 TYR A CA 1
ATOM 3332 C C . TYR A 1 428 ? 4.940 -13.209 0.982 1.00 93.31 428 TYR A C 1
ATOM 3334 O O . TYR A 1 428 ? 5.303 -14.054 0.171 1.00 93.31 428 TYR A O 1
ATOM 3342 N N . VAL A 1 429 ? 5.008 -11.908 0.730 1.00 94.19 429 VAL A N 1
ATOM 3343 C CA . VAL A 1 429 ? 5.612 -11.334 -0.470 1.00 94.19 429 VAL A CA 1
ATOM 3344 C C . VAL A 1 429 ? 6.543 -10.214 -0.062 1.00 94.19 429 VAL A C 1
ATOM 3346 O O . VAL A 1 429 ? 6.196 -9.327 0.724 1.00 94.19 429 VAL A O 1
ATOM 3349 N N . PHE A 1 430 ? 7.745 -10.255 -0.621 1.00 92.12 430 PHE A N 1
ATOM 3350 C CA . PHE A 1 430 ? 8.677 -9.149 -0.560 1.00 92.12 430 PHE A CA 1
ATOM 3351 C C . PHE A 1 430 ? 8.767 -8.489 -1.934 1.00 92.12 430 PHE A C 1
ATOM 3353 O O . PHE A 1 430 ? 8.984 -9.168 -2.933 1.00 92.12 430 PHE A O 1
ATOM 3360 N N . VAL A 1 431 ? 8.616 -7.166 -1.980 1.00 92.38 431 VAL A N 1
ATOM 3361 C CA . VAL A 1 431 ? 8.671 -6.394 -3.225 1.00 92.38 431 VAL A CA 1
ATOM 3362 C C . VAL A 1 431 ? 9.946 -5.565 -3.238 1.00 92.38 431 VAL A C 1
ATOM 3364 O O . VAL A 1 431 ? 10.217 -4.795 -2.316 1.00 92.38 431 VAL A O 1
ATOM 3367 N N . ARG A 1 432 ? 10.724 -5.706 -4.306 1.00 89.75 432 ARG A N 1
ATOM 3368 C CA . ARG A 1 432 ? 11.823 -4.803 -4.647 1.00 89.75 432 ARG A CA 1
ATOM 3369 C C . ARG A 1 432 ? 11.452 -4.050 -5.910 1.00 89.75 432 ARG A C 1
ATOM 3371 O O . ARG A 1 432 ? 10.917 -4.655 -6.826 1.00 89.75 432 ARG A O 1
ATOM 3378 N N . ALA A 1 433 ? 11.821 -2.782 -5.998 1.00 92.25 433 ALA A N 1
ATOM 3379 C CA . ALA A 1 433 ? 11.785 -2.056 -7.256 1.00 92.25 433 ALA A CA 1
ATOM 3380 C C . ALA A 1 433 ? 13.169 -1.522 -7.613 1.00 92.25 433 ALA A C 1
ATOM 3382 O O . ALA A 1 433 ? 13.986 -1.243 -6.732 1.00 92.25 433 ALA A O 1
ATOM 3383 N N . ARG A 1 434 ? 13.429 -1.360 -8.908 1.00 92.19 434 ARG A N 1
ATOM 3384 C CA . ARG A 1 434 ? 14.602 -0.653 -9.421 1.00 92.19 434 ARG A CA 1
ATOM 3385 C C . ARG A 1 434 ? 14.244 0.140 -10.669 1.00 92.19 434 ARG A C 1
ATOM 3387 O O . ARG A 1 434 ? 13.405 -0.278 -11.462 1.00 92.19 434 ARG A O 1
ATOM 3394 N N . LEU A 1 435 ? 14.927 1.264 -10.858 1.00 94.31 435 LEU A N 1
ATOM 3395 C CA . LEU A 1 435 ? 14.879 1.991 -12.119 1.00 94.31 435 LEU A CA 1
ATOM 3396 C C . LEU A 1 435 ? 15.678 1.209 -13.167 1.00 94.31 435 LEU A C 1
ATOM 3398 O O . LEU A 1 435 ? 16.865 0.942 -12.974 1.00 94.31 435 LEU A O 1
ATOM 3402 N N . ASN A 1 436 ? 15.030 0.862 -14.272 1.00 93.94 436 ASN A N 1
ATOM 3403 C CA . ASN A 1 436 ? 15.633 0.240 -15.437 1.00 93.94 436 ASN A CA 1
ATOM 3404 C C . ASN A 1 436 ? 15.355 1.112 -16.680 1.00 93.94 436 ASN A C 1
ATOM 3406 O O . ASN A 1 436 ? 14.332 0.934 -17.344 1.00 93.94 436 ASN A O 1
ATOM 3410 N N . PRO A 1 437 ? 16.269 2.040 -17.031 1.00 91.19 437 PRO A N 1
ATOM 3411 C CA . PRO A 1 437 ? 16.085 2.950 -18.163 1.00 91.19 437 PRO A CA 1
ATOM 3412 C C . PRO A 1 437 ? 15.920 2.245 -19.513 1.00 91.19 437 PRO A C 1
ATOM 3414 O O . PRO A 1 437 ? 15.351 2.822 -20.429 1.00 91.19 437 PRO A O 1
ATOM 3417 N N . THR A 1 438 ? 16.372 0.992 -19.648 1.00 91.62 438 THR A N 1
ATOM 3418 C CA . THR A 1 438 ? 16.238 0.244 -20.911 1.00 91.62 438 THR A CA 1
ATOM 3419 C C . THR A 1 438 ? 14.780 -0.029 -21.287 1.00 91.62 438 THR A C 1
ATOM 3421 O O . THR A 1 438 ? 14.461 -0.110 -22.471 1.00 91.62 438 THR A O 1
ATOM 3424 N N . LEU A 1 439 ? 13.882 -0.074 -20.296 1.00 91.44 439 LEU A N 1
ATOM 3425 C CA . LEU A 1 439 ? 12.438 -0.219 -20.490 1.00 91.44 439 LEU A CA 1
ATOM 3426 C C . LEU A 1 439 ? 11.774 1.061 -21.040 1.00 91.44 439 LEU A C 1
ATOM 3428 O O . LEU A 1 439 ? 10.680 0.983 -21.590 1.00 91.44 439 LEU A O 1
ATOM 3432 N N . LEU A 1 440 ? 12.433 2.227 -20.940 1.00 89.19 440 LEU A N 1
ATOM 3433 C CA . LEU A 1 440 ? 11.979 3.487 -21.559 1.00 89.19 440 LEU A CA 1
ATOM 3434 C C . LEU A 1 440 ? 12.303 3.555 -23.063 1.00 89.19 440 LEU A C 1
ATOM 3436 O O . LEU A 1 440 ? 11.910 4.499 -23.749 1.00 89.19 440 LEU A O 1
ATOM 3440 N N . GLY A 1 441 ? 13.021 2.558 -23.587 1.00 85.56 441 GLY A N 1
ATOM 3441 C CA . GLY A 1 441 ? 13.529 2.537 -24.952 1.00 85.56 441 GLY A CA 1
ATOM 3442 C C . GLY A 1 441 ? 14.950 3.105 -25.073 1.00 85.56 441 GLY A C 1
ATOM 3443 O O . GLY A 1 441 ? 15.626 3.352 -24.074 1.00 85.56 441 GLY A O 1
ATOM 3444 N N . PRO A 1 442 ? 15.455 3.265 -26.308 1.00 86.81 442 PRO A N 1
ATOM 3445 C CA . PRO A 1 442 ? 16.813 3.742 -26.537 1.00 86.81 442 PRO A CA 1
ATOM 3446 C C . PRO A 1 442 ? 16.971 5.197 -26.083 1.00 86.81 442 PRO A C 1
ATOM 3448 O O . PRO A 1 442 ? 16.201 6.064 -26.496 1.00 86.81 442 PRO A O 1
ATOM 3451 N N . GLU A 1 443 ? 18.005 5.468 -25.283 1.00 88.88 443 GLU A N 1
ATOM 3452 C CA . GLU A 1 443 ? 18.315 6.818 -24.811 1.00 88.88 443 GLU A CA 1
ATOM 3453 C C . GLU A 1 443 ? 18.623 7.752 -26.001 1.00 88.88 443 GLU A C 1
ATOM 3455 O O . GLU A 1 443 ? 19.581 7.509 -26.749 1.00 88.88 443 GLU A O 1
ATOM 3460 N N . PRO A 1 444 ? 17.830 8.821 -26.209 1.00 88.81 444 PRO A N 1
ATOM 3461 C CA . PRO A 1 444 ? 18.091 9.780 -27.269 1.00 88.81 444 PRO A CA 1
ATOM 3462 C C . PRO A 1 444 ? 19.317 10.630 -26.923 1.00 88.81 444 PRO A C 1
ATOM 3464 O O . PRO A 1 444 ? 19.465 11.123 -25.806 1.00 88.81 444 PRO A O 1
ATOM 3467 N N . THR A 1 445 ? 20.190 10.865 -27.901 1.00 89.56 445 THR A N 1
ATOM 3468 C CA . THR A 1 445 ? 21.313 11.799 -27.746 1.00 89.56 445 THR A CA 1
ATOM 3469 C C . THR A 1 445 ? 20.820 13.243 -27.739 1.00 89.56 445 THR A C 1
ATOM 3471 O O . THR A 1 445 ? 19.944 13.578 -28.536 1.00 89.56 445 THR A O 1
ATOM 3474 N N . GLU A 1 446 ? 21.414 14.113 -26.914 1.00 91.25 446 GLU A N 1
ATOM 3475 C CA . GLU A 1 446 ? 21.090 15.545 -26.920 1.00 91.25 446 GLU A CA 1
ATOM 3476 C C . GLU A 1 446 ? 21.335 16.141 -28.322 1.00 91.25 446 GLU A C 1
ATOM 3478 O O . GLU A 1 446 ? 22.475 16.137 -28.809 1.00 91.25 446 GLU A O 1
ATOM 3483 N N . PRO A 1 447 ? 20.287 16.634 -29.006 1.00 90.12 447 PRO A N 1
ATOM 3484 C CA . PRO A 1 447 ? 20.425 17.121 -30.367 1.00 90.12 447 PRO A CA 1
ATOM 3485 C C . PRO A 1 447 ? 21.107 18.488 -30.375 1.00 90.12 447 PRO A C 1
ATOM 3487 O O . PRO A 1 447 ? 20.891 19.333 -29.505 1.00 90.12 447 PRO A O 1
ATOM 3490 N N . THR A 1 448 ? 21.917 18.734 -31.402 1.00 90.75 448 THR A N 1
ATOM 3491 C CA . THR A 1 448 ? 22.635 20.005 -31.575 1.00 90.75 448 THR A CA 1
ATOM 3492 C C . THR A 1 448 ? 21.935 20.875 -32.610 1.00 90.75 448 THR A C 1
ATOM 3494 O O . THR A 1 448 ? 21.488 20.380 -33.645 1.00 90.75 448 THR A O 1
ATOM 3497 N N . GLU A 1 449 ? 21.805 22.177 -32.332 1.00 91.00 449 GLU A N 1
ATOM 3498 C CA . GLU A 1 449 ? 21.133 23.092 -33.258 1.00 91.00 449 GLU A CA 1
ATOM 3499 C C . GLU A 1 449 ? 21.941 23.199 -34.564 1.00 91.00 449 GLU A C 1
ATOM 3501 O O . GLU A 1 449 ? 23.145 23.484 -34.516 1.00 91.00 449 GLU A O 1
ATOM 3506 N N . PRO A 1 450 ? 21.317 22.986 -35.740 1.00 88.44 450 PRO A N 1
ATOM 3507 C CA . PRO A 1 450 ? 22.022 23.098 -37.004 1.00 88.44 450 PRO A CA 1
ATOM 3508 C C . PRO A 1 450 ? 22.491 24.547 -37.208 1.00 88.44 450 PRO A C 1
ATOM 3510 O O . PRO A 1 450 ? 21.686 25.478 -37.087 1.00 88.44 450 PRO A O 1
ATOM 3513 N N . PRO A 1 451 ? 23.772 24.774 -37.549 1.00 88.38 451 PRO A N 1
ATOM 3514 C CA . PRO A 1 451 ? 24.265 26.117 -37.809 1.00 88.38 451 PRO A CA 1
ATOM 3515 C C . PRO A 1 451 ? 23.548 26.704 -39.027 1.00 88.38 451 PRO A C 1
ATOM 3517 O O . PRO A 1 451 ? 23.357 26.027 -40.040 1.00 88.38 451 PRO A O 1
ATOM 3520 N N . ARG A 1 452 ? 23.160 27.979 -38.940 1.00 88.06 452 ARG A N 1
ATOM 3521 C CA . ARG A 1 452 ? 22.550 28.679 -40.072 1.00 88.06 452 ARG A CA 1
ATOM 3522 C C . ARG A 1 452 ? 23.571 28.811 -41.216 1.00 88.06 452 ARG A C 1
ATOM 3524 O O . ARG A 1 452 ? 24.677 29.291 -40.959 1.00 88.06 452 ARG A O 1
ATOM 3531 N N . PRO A 1 453 ? 23.228 28.414 -42.457 1.00 87.50 453 PRO A N 1
ATOM 3532 C CA . PRO A 1 453 ? 24.116 28.593 -43.600 1.00 87.50 453 PRO A CA 1
ATOM 3533 C C . PRO A 1 453 ? 24.434 30.079 -43.841 1.00 87.50 453 PRO A C 1
ATOM 3535 O O . PRO A 1 453 ? 23.498 30.881 -43.931 1.00 87.50 453 PRO A O 1
ATOM 3538 N N . PRO A 1 454 ? 25.717 30.463 -43.981 1.00 83.69 454 PRO A N 1
ATOM 3539 C CA . PRO A 1 454 ? 26.119 31.858 -44.179 1.00 83.69 454 PRO A CA 1
ATOM 3540 C C . PRO A 1 454 ? 25.556 32.466 -45.474 1.00 83.69 454 PRO A C 1
ATOM 3542 O O . PRO A 1 454 ? 25.354 33.676 -45.552 1.00 83.69 454 PRO A O 1
ATOM 3545 N N . GLU A 1 455 ? 25.241 31.644 -46.478 1.00 79.38 455 GLU A N 1
ATOM 3546 C CA . GLU A 1 455 ? 24.625 32.055 -47.744 1.00 79.38 455 GLU A CA 1
ATOM 3547 C C . GLU A 1 455 ? 23.214 32.639 -47.567 1.00 79.38 455 GLU A C 1
ATOM 3549 O O . GLU A 1 455 ? 22.745 33.374 -48.436 1.00 79.38 455 GLU A O 1
ATOM 3554 N N . LEU A 1 456 ? 22.535 32.331 -46.455 1.00 75.75 456 LEU A N 1
ATOM 3555 C CA . LEU A 1 456 ? 21.215 32.877 -46.119 1.00 75.75 456 LEU A CA 1
ATOM 3556 C C . LEU A 1 456 ? 21.291 34.236 -45.400 1.00 75.75 456 LEU A C 1
ATOM 3558 O O . LEU A 1 456 ? 20.266 34.909 -45.281 1.00 75.75 456 LEU A O 1
ATOM 3562 N N . ASP A 1 457 ? 22.476 34.634 -44.929 1.00 76.06 457 ASP A N 1
ATOM 3563 C CA . ASP A 1 457 ? 22.708 35.867 -44.166 1.00 76.06 457 ASP A CA 1
ATOM 3564 C C . ASP A 1 457 ? 23.348 36.992 -45.002 1.00 76.06 457 ASP A C 1
ATOM 3566 O O . ASP A 1 457 ? 23.504 38.100 -44.492 1.00 76.06 457 ASP A O 1
ATOM 3570 N N . ASP A 1 458 ? 23.708 36.751 -46.270 1.00 73.81 458 ASP A N 1
ATOM 3571 C CA . ASP A 1 458 ? 24.385 37.731 -47.132 1.00 73.81 458 ASP A CA 1
ATOM 3572 C C . ASP A 1 458 ? 23.392 38.684 -47.846 1.00 73.81 458 ASP A C 1
ATOM 3574 O O . ASP A 1 458 ? 22.718 38.290 -48.804 1.00 73.81 458 ASP A O 1
ATOM 3578 N N . PRO A 1 459 ? 23.299 39.972 -47.446 1.00 58.09 459 PRO A N 1
ATOM 3579 C CA . PRO A 1 459 ? 22.386 40.939 -48.054 1.00 58.09 459 PRO A CA 1
ATOM 3580 C C . PRO A 1 459 ? 22.877 41.489 -49.407 1.00 58.09 459 PRO A C 1
ATOM 3582 O O . PRO A 1 459 ? 22.165 42.283 -50.023 1.00 58.09 459 PRO A O 1
ATOM 3585 N N . THR A 1 460 ? 24.078 41.125 -49.882 1.00 57.41 460 THR A N 1
ATOM 3586 C CA . THR A 1 460 ? 24.649 41.639 -51.146 1.00 57.41 460 THR A CA 1
ATOM 3587 C C . THR A 1 460 ? 24.221 40.859 -52.397 1.00 57.41 460 THR A C 1
ATOM 3589 O O . THR A 1 460 ? 24.632 41.181 -53.515 1.00 57.41 460 THR A O 1
ATOM 3592 N N . LEU A 1 461 ? 23.342 39.867 -52.244 1.00 53.94 461 LEU A N 1
ATOM 3593 C CA . LEU A 1 461 ? 22.863 39.000 -53.320 1.00 53.94 461 LEU A CA 1
ATOM 3594 C C . LEU A 1 461 ? 21.783 39.691 -54.182 1.00 53.94 461 LEU A C 1
ATOM 3596 O O . LEU A 1 461 ? 20.590 39.645 -53.891 1.00 53.94 461 LEU A O 1
ATOM 3600 N N . VAL A 1 462 ? 22.209 40.327 -55.277 1.00 51.22 462 VAL A N 1
ATOM 3601 C CA . VAL A 1 462 ? 21.331 40.912 -56.311 1.00 51.22 462 VAL A CA 1
ATOM 3602 C C . VAL A 1 462 ? 20.703 39.790 -57.169 1.00 51.22 462 VAL A C 1
ATOM 3604 O O . VAL A 1 462 ? 21.419 38.863 -57.560 1.00 51.22 462 VAL A O 1
ATOM 3607 N N . PRO A 1 463 ? 19.390 39.830 -57.482 1.00 50.31 463 PRO A N 1
ATOM 3608 C CA . PRO A 1 463 ? 18.674 38.724 -58.121 1.00 50.31 463 PRO A CA 1
ATOM 3609 C C . PRO A 1 463 ? 18.843 38.696 -59.648 1.00 50.31 463 PRO A C 1
ATOM 3611 O O . PRO A 1 463 ? 17.859 38.805 -60.360 1.00 50.31 463 PRO A O 1
ATOM 3614 N N . GLU A 1 464 ? 20.057 38.542 -60.176 1.00 53.34 464 GLU A N 1
ATOM 3615 C CA . GLU A 1 464 ? 20.245 38.069 -61.559 1.00 53.34 464 GLU A CA 1
ATOM 3616 C C . GLU A 1 464 ? 21.716 37.755 -61.836 1.00 53.34 464 GLU A C 1
ATOM 3618 O O . GLU A 1 464 ? 22.518 38.652 -62.054 1.00 53.34 464 GLU A O 1
ATOM 3623 N N . GLU A 1 465 ? 22.074 36.472 -61.838 1.00 50.75 465 GLU A N 1
ATOM 3624 C CA . GLU A 1 465 ? 23.184 35.960 -62.646 1.00 50.75 465 GLU A CA 1
ATOM 3625 C C . GLU A 1 465 ? 23.041 34.435 -62.757 1.00 50.75 465 GLU A C 1
ATOM 3627 O O . GLU A 1 465 ? 23.199 33.686 -61.787 1.00 50.75 465 GLU A O 1
ATOM 3632 N N . THR A 1 466 ? 22.679 33.961 -63.950 1.00 51.97 466 THR A N 1
ATOM 3633 C CA . THR A 1 466 ? 22.871 32.565 -64.350 1.00 51.97 466 THR A CA 1
ATOM 3634 C C . THR A 1 466 ? 24.364 32.355 -64.569 1.00 51.97 466 THR A C 1
ATOM 3636 O O . THR A 1 466 ? 24.935 32.912 -65.506 1.00 51.97 466 THR A O 1
ATOM 3639 N N . VAL A 1 467 ? 25.006 31.578 -63.701 1.00 52.59 467 VAL A N 1
ATOM 3640 C CA . VAL A 1 467 ? 26.414 31.205 -63.876 1.00 52.59 467 VAL A CA 1
ATOM 3641 C C . VAL A 1 467 ? 26.476 30.091 -64.935 1.00 52.59 467 VAL A C 1
ATOM 3643 O O . VAL A 1 467 ? 25.701 29.140 -64.809 1.00 52.59 467 VAL A O 1
ATOM 3646 N N . PRO A 1 468 ? 27.331 30.172 -65.974 1.00 46.09 468 PRO A N 1
ATOM 3647 C CA . PRO A 1 468 ? 27.470 29.086 -66.941 1.00 46.09 468 PRO A CA 1
ATOM 3648 C C . PRO A 1 468 ? 28.148 27.883 -66.275 1.00 46.09 468 PRO A C 1
ATOM 3650 O O . PRO A 1 468 ? 29.173 28.053 -65.615 1.00 46.09 468 PRO A O 1
ATOM 3653 N N . ASP A 1 469 ? 27.578 26.691 -66.450 1.00 48.47 469 ASP A N 1
ATOM 3654 C CA . ASP A 1 469 ? 28.150 25.422 -65.993 1.00 48.47 469 ASP A CA 1
ATOM 3655 C C . ASP A 1 469 ? 28.879 24.716 -67.148 1.00 48.47 469 ASP A C 1
ATOM 3657 O O . ASP A 1 469 ? 28.384 24.666 -68.278 1.00 48.47 469 ASP A O 1
ATOM 3661 N N . ASP A 1 470 ? 30.063 24.177 -66.861 1.00 53.41 470 ASP A N 1
ATOM 3662 C CA . ASP A 1 470 ? 30.860 23.361 -67.780 1.00 53.41 470 ASP A CA 1
ATOM 3663 C C . ASP A 1 470 ? 30.291 21.931 -67.768 1.00 53.41 470 ASP A C 1
ATOM 3665 O O . ASP A 1 470 ? 30.831 21.024 -67.139 1.00 53.41 470 ASP A O 1
ATOM 3669 N N . GLY A 1 471 ? 29.135 21.746 -68.421 1.00 53.41 471 GLY A N 1
ATOM 3670 C CA . GLY A 1 471 ? 28.581 20.424 -68.753 1.00 53.41 471 GLY A CA 1
ATOM 3671 C C . GLY A 1 471 ? 27.224 20.029 -68.149 1.00 53.41 471 GLY A C 1
ATOM 3672 O O . GLY A 1 471 ? 26.744 18.945 -68.481 1.00 53.41 471 GLY A O 1
ATOM 3673 N N . GLY A 1 472 ? 26.576 20.866 -67.332 1.00 54.53 472 GLY A N 1
ATOM 3674 C CA . GLY A 1 472 ? 25.224 20.640 -66.790 1.00 54.53 472 GLY A CA 1
ATOM 3675 C C . GLY A 1 472 ? 24.247 21.794 -67.068 1.00 54.53 472 GLY A C 1
ATOM 3676 O O . GLY A 1 472 ? 24.649 22.892 -67.448 1.00 54.53 472 GLY A O 1
ATOM 3677 N N . GLU A 1 473 ? 22.935 21.555 -66.935 1.00 49.59 473 GLU A N 1
ATOM 3678 C CA . GLU A 1 473 ? 21.927 22.608 -67.150 1.00 49.59 473 GLU A CA 1
ATOM 3679 C C . GLU A 1 473 ? 22.063 23.761 -66.126 1.00 49.59 473 GLU A C 1
ATOM 3681 O O . GLU A 1 473 ? 22.279 23.511 -64.937 1.00 49.59 473 GLU A O 1
ATOM 3686 N N . PRO A 1 474 ? 21.912 25.036 -66.541 1.00 54.16 474 PRO A N 1
ATOM 3687 C CA . PRO A 1 474 ? 22.133 26.188 -65.670 1.00 54.16 474 PRO A CA 1
ATOM 3688 C C . PRO A 1 474 ? 21.036 26.314 -64.597 1.00 54.16 474 PRO A C 1
ATOM 3690 O O . PRO A 1 474 ? 19.926 26.771 -64.865 1.00 54.16 474 PRO A O 1
ATOM 3693 N N . VAL A 1 475 ? 21.359 25.966 -63.349 1.00 57.69 475 VAL A N 1
ATOM 3694 C CA . VAL A 1 475 ? 20.481 26.195 -62.186 1.00 57.69 475 VAL A CA 1
ATOM 3695 C C . VAL A 1 475 ? 20.629 27.643 -61.704 1.00 57.69 475 VAL A C 1
ATOM 3697 O O . VAL A 1 475 ? 21.740 28.098 -61.420 1.00 57.69 475 VAL A O 1
ATOM 3700 N N . SER A 1 476 ? 19.520 28.383 -61.589 1.00 74.81 476 SER A N 1
ATOM 3701 C CA . SER A 1 476 ? 19.540 29.781 -61.133 1.00 74.81 476 SER A CA 1
ATOM 3702 C C . SER A 1 476 ? 20.069 29.904 -59.693 1.00 74.81 476 SER A C 1
ATOM 3704 O O . SER A 1 476 ? 19.826 29.045 -58.842 1.00 74.81 476 SER A O 1
ATOM 3706 N N . ARG A 1 477 ? 20.782 30.997 -59.378 1.00 71.44 477 ARG A N 1
ATOM 3707 C CA . ARG A 1 477 ? 21.281 31.277 -58.014 1.00 71.44 477 ARG A CA 1
ATOM 3708 C C . ARG A 1 477 ? 20.151 31.312 -56.973 1.00 71.44 477 ARG A C 1
ATOM 3710 O O . ARG A 1 477 ? 20.350 30.876 -55.845 1.00 71.44 477 ARG A O 1
ATOM 3717 N N . VAL A 1 478 ? 18.959 31.755 -57.378 1.00 77.50 478 VAL A N 1
ATOM 3718 C CA . VAL A 1 478 ? 17.737 31.727 -56.558 1.00 77.50 478 VAL A CA 1
ATOM 3719 C C . VAL A 1 478 ? 17.346 30.292 -56.199 1.00 77.50 478 VAL A C 1
ATOM 3721 O O . VAL A 1 478 ? 17.091 30.019 -55.031 1.00 77.50 478 VAL A O 1
ATOM 3724 N N . ALA A 1 479 ? 17.372 29.365 -57.160 1.00 82.00 479 ALA A N 1
ATOM 3725 C CA . ALA A 1 479 ? 17.062 27.960 -56.902 1.00 82.00 479 ALA A CA 1
ATOM 3726 C C . ALA A 1 479 ? 18.080 27.299 -55.951 1.00 82.00 479 ALA A C 1
ATOM 3728 O O . ALA A 1 479 ? 17.698 26.476 -55.124 1.00 82.00 479 ALA A O 1
ATOM 3729 N N . ARG A 1 480 ? 19.361 27.700 -55.994 1.00 82.38 480 ARG A N 1
ATOM 3730 C CA . ARG A 1 480 ? 20.373 27.236 -55.021 1.00 82.38 480 ARG A CA 1
ATOM 3731 C C . ARG A 1 480 ? 20.101 27.746 -53.603 1.00 82.38 480 ARG A C 1
ATOM 3733 O O . ARG A 1 480 ? 20.158 26.958 -52.667 1.00 82.38 480 ARG A O 1
ATOM 3740 N N . LEU A 1 481 ? 19.778 29.032 -53.439 1.00 83.06 481 LEU A N 1
ATOM 3741 C CA . LEU A 1 481 ? 19.433 29.605 -52.129 1.00 83.06 481 LEU A CA 1
ATOM 3742 C C . LEU A 1 481 ? 18.151 28.991 -51.555 1.00 83.06 481 LEU A C 1
ATOM 3744 O O . LEU A 1 481 ? 18.087 28.733 -50.358 1.00 83.06 481 LEU A O 1
ATOM 3748 N N . GLN A 1 482 ? 17.158 28.712 -52.405 1.00 87.44 482 GLN A N 1
ATOM 3749 C CA . GLN A 1 482 ? 15.942 27.997 -52.012 1.00 87.44 482 GLN A CA 1
ATOM 3750 C C . GLN A 1 482 ? 16.254 26.579 -51.532 1.00 87.44 482 GLN A C 1
ATOM 3752 O O . GLN A 1 482 ? 15.814 26.209 -50.452 1.00 87.44 482 GLN A O 1
ATOM 3757 N N . ALA A 1 483 ? 17.078 25.821 -52.261 1.00 88.31 483 ALA A N 1
ATOM 3758 C CA . ALA A 1 483 ? 17.482 24.482 -51.839 1.00 88.31 483 ALA A CA 1
ATOM 3759 C C . ALA A 1 483 ? 18.257 24.490 -50.505 1.00 88.31 483 ALA A C 1
ATOM 3761 O O . ALA A 1 483 ? 18.024 23.632 -49.658 1.00 88.31 483 ALA A O 1
ATOM 3762 N N . ILE A 1 484 ? 19.143 25.471 -50.287 1.00 88.69 484 ILE A N 1
ATOM 3763 C CA . ILE A 1 484 ? 19.866 25.643 -49.013 1.00 88.69 484 ILE A CA 1
ATOM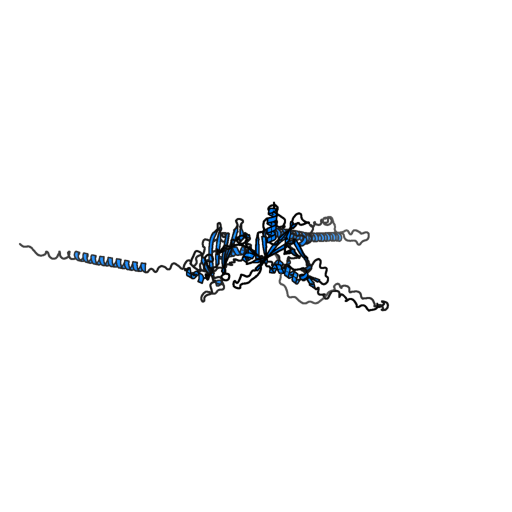 3764 C C . ILE A 1 484 ? 18.894 25.987 -47.875 1.00 88.69 484 ILE A C 1
ATOM 3766 O O . ILE A 1 484 ? 18.992 25.413 -46.791 1.00 88.69 484 ILE A O 1
ATOM 3770 N N . ALA A 1 485 ? 17.939 26.890 -48.116 1.00 88.31 485 ALA A N 1
ATOM 3771 C CA . ALA A 1 485 ? 16.908 27.239 -47.141 1.00 88.31 485 ALA A CA 1
ATOM 3772 C C . ALA A 1 485 ? 16.021 26.032 -46.797 1.00 88.31 485 ALA A C 1
ATOM 3774 O O . ALA A 1 485 ? 15.785 25.771 -45.624 1.00 88.31 485 ALA A O 1
ATOM 3775 N N . GLU A 1 486 ? 15.591 25.255 -47.794 1.00 92.56 486 GLU A N 1
ATOM 3776 C CA . GLU A 1 486 ? 14.795 24.039 -47.597 1.00 92.56 486 GLU A CA 1
ATOM 3777 C C . GLU A 1 486 ? 15.560 22.973 -46.803 1.00 92.56 486 GLU A C 1
ATOM 3779 O O . GLU A 1 486 ? 14.996 22.366 -45.894 1.00 92.56 486 GLU A O 1
ATOM 3784 N N . GLN A 1 487 ? 16.848 22.762 -47.095 1.00 91.44 487 GLN A N 1
ATOM 3785 C CA . GLN A 1 487 ? 17.693 21.839 -46.331 1.00 91.44 487 GLN A CA 1
ATOM 3786 C C . GLN A 1 487 ? 17.876 22.294 -44.881 1.00 91.44 487 GLN A C 1
ATOM 3788 O O . GLN A 1 487 ? 17.766 21.474 -43.971 1.00 91.44 487 GLN A O 1
ATOM 3793 N N . TYR A 1 488 ? 18.112 23.589 -44.655 1.00 91.25 488 TYR A N 1
ATOM 3794 C CA . TYR A 1 488 ? 18.201 24.150 -43.308 1.00 91.25 488 TYR A CA 1
ATOM 3795 C C . TYR A 1 488 ? 16.873 24.029 -42.552 1.00 91.25 488 TYR A C 1
ATOM 3797 O O . TYR A 1 488 ? 16.864 23.622 -41.394 1.00 91.25 488 TYR A O 1
ATOM 3805 N N . ASP A 1 489 ? 15.745 24.306 -43.206 1.00 93.44 489 ASP A N 1
ATOM 3806 C CA . ASP A 1 489 ? 14.415 24.155 -42.617 1.00 93.44 489 ASP A CA 1
ATOM 3807 C C . ASP A 1 489 ? 14.115 22.695 -42.259 1.00 93.44 489 ASP A C 1
ATOM 3809 O O . ASP A 1 489 ? 13.547 22.430 -41.199 1.00 93.44 489 ASP A O 1
ATOM 3813 N N . LEU A 1 490 ? 14.504 21.737 -43.109 1.00 94.44 490 LEU A N 1
ATOM 3814 C CA . LEU A 1 490 ? 14.395 20.307 -42.814 1.00 94.44 490 LEU A CA 1
ATOM 3815 C C . LEU A 1 490 ? 15.273 19.917 -41.622 1.00 94.44 490 LEU A C 1
ATOM 3817 O O . LEU A 1 490 ? 14.755 19.310 -40.689 1.00 94.44 490 LEU A O 1
ATOM 3821 N N . ALA A 1 491 ? 16.546 20.325 -41.609 1.00 93.69 491 ALA A N 1
ATOM 3822 C CA . ALA A 1 491 ? 17.465 20.070 -40.497 1.00 93.69 491 ALA A CA 1
ATOM 3823 C C . ALA A 1 491 ? 16.972 20.698 -39.183 1.00 93.69 491 ALA A C 1
ATOM 3825 O O . ALA A 1 491 ? 17.090 20.116 -38.108 1.00 93.69 491 ALA A O 1
ATOM 3826 N N . ARG A 1 492 ? 16.364 21.885 -39.255 1.00 94.62 492 ARG A N 1
ATOM 3827 C CA . ARG A 1 492 ? 15.761 22.549 -38.099 1.00 94.62 492 ARG A CA 1
ATOM 3828 C C . ARG A 1 492 ? 14.508 21.818 -37.619 1.00 94.62 492 ARG A C 1
ATOM 3830 O O . ARG A 1 492 ? 14.288 21.732 -36.416 1.00 94.62 492 ARG A O 1
ATOM 3837 N N . ARG A 1 493 ? 13.683 21.275 -38.523 1.00 94.56 493 ARG A N 1
ATOM 3838 C CA . ARG A 1 493 ? 12.520 20.447 -38.153 1.00 94.56 493 ARG A CA 1
ATOM 3839 C C . ARG A 1 493 ? 12.943 19.136 -37.498 1.00 94.56 493 ARG A C 1
ATOM 3841 O O . ARG A 1 493 ? 12.343 18.781 -36.491 1.00 94.56 493 ARG A O 1
ATOM 3848 N N . THR A 1 494 ? 13.953 18.443 -38.029 1.00 94.31 494 THR A N 1
ATOM 3849 C CA . THR A 1 494 ? 14.476 17.213 -37.411 1.00 94.31 494 THR A CA 1
ATOM 3850 C C . THR A 1 494 ? 15.058 17.505 -36.036 1.00 94.31 494 THR A C 1
ATOM 3852 O O . THR A 1 494 ? 14.661 16.848 -35.083 1.00 94.31 494 THR A O 1
ATOM 3855 N N . TYR A 1 495 ? 15.861 18.568 -35.902 1.00 93.75 495 TYR A N 1
ATOM 3856 C CA . TYR A 1 495 ? 16.365 19.039 -34.608 1.00 93.75 495 TYR A CA 1
ATOM 3857 C C . TYR A 1 495 ? 15.239 19.280 -33.595 1.00 93.75 495 TYR A C 1
ATOM 3859 O O . TYR A 1 495 ? 15.323 18.815 -32.465 1.00 93.75 495 TYR A O 1
ATOM 3867 N N . LEU A 1 496 ? 14.163 19.974 -33.987 1.00 95.00 496 LEU A N 1
ATOM 3868 C CA . LEU A 1 496 ? 13.034 20.236 -33.089 1.00 95.00 496 LEU A CA 1
ATOM 3869 C C . LEU A 1 496 ? 12.304 18.949 -32.670 1.00 95.00 496 LEU A C 1
ATOM 3871 O O . LEU A 1 496 ? 11.890 18.849 -31.519 1.00 95.00 496 LEU A O 1
ATOM 3875 N N . LEU A 1 497 ? 12.145 17.973 -33.573 1.00 94.56 497 LEU A N 1
ATOM 3876 C CA . LEU A 1 497 ? 11.532 16.676 -33.252 1.00 94.56 497 LEU A CA 1
ATOM 3877 C C . LEU A 1 497 ? 12.417 15.849 -32.311 1.00 94.56 497 LEU A C 1
ATOM 3879 O O . LEU A 1 497 ? 11.927 15.323 -31.316 1.00 94.56 497 LEU A O 1
ATOM 3883 N N . GLU A 1 498 ? 13.719 15.776 -32.587 1.00 94.31 498 GLU A N 1
ATOM 3884 C CA . GLU A 1 498 ? 14.699 15.114 -31.719 1.00 94.31 498 GLU A CA 1
ATOM 3885 C C . GLU A 1 498 ? 14.771 15.799 -30.350 1.00 94.31 498 GLU A C 1
ATOM 3887 O O . GLU A 1 498 ? 14.831 15.127 -29.325 1.00 94.31 498 GLU A O 1
ATOM 3892 N N . GLN A 1 499 ? 14.694 17.133 -30.308 1.00 94.94 499 GLN A N 1
ATOM 3893 C CA . GLN A 1 499 ? 14.696 17.900 -29.063 1.00 94.94 499 GLN A CA 1
ATOM 3894 C C . GLN A 1 499 ? 13.443 17.615 -28.238 1.00 94.94 499 GLN A C 1
ATOM 3896 O O . GLN A 1 499 ? 13.538 17.476 -27.020 1.00 94.94 499 GLN A O 1
ATOM 3901 N N . GLN A 1 500 ? 12.279 17.503 -28.882 1.00 94.12 500 GLN A N 1
ATOM 3902 C CA . GLN A 1 500 ? 11.044 17.098 -28.214 1.00 94.12 500 GLN A CA 1
ATOM 3903 C C . GLN A 1 500 ? 11.148 15.676 -27.656 1.00 94.12 500 GLN A C 1
ATOM 3905 O O . GLN A 1 500 ? 10.811 15.473 -26.493 1.00 94.12 500 GLN A O 1
ATOM 3910 N N . ALA A 1 501 ? 11.652 14.718 -28.440 1.00 92.88 501 ALA A N 1
ATOM 3911 C CA . ALA A 1 501 ? 11.851 13.340 -27.988 1.00 92.88 501 ALA A CA 1
ATOM 3912 C C . ALA A 1 501 ? 12.840 13.259 -26.810 1.00 92.88 501 ALA A C 1
ATOM 3914 O O . ALA A 1 501 ? 12.561 12.602 -25.810 1.00 92.88 501 ALA A O 1
ATOM 3915 N N . TYR A 1 502 ? 13.953 13.996 -26.883 1.00 94.06 502 TYR A N 1
ATOM 3916 C CA . TYR A 1 502 ? 14.923 14.112 -25.795 1.00 94.06 502 TYR A CA 1
ATOM 3917 C C . TYR A 1 502 ? 14.287 14.692 -24.525 1.00 94.06 502 TYR A C 1
ATOM 3919 O O . TYR A 1 502 ? 14.423 14.119 -23.449 1.00 94.06 502 TYR A O 1
ATOM 3927 N N . GLN A 1 503 ? 13.537 15.793 -24.636 1.00 95.06 503 GLN A N 1
ATOM 3928 C CA . GLN A 1 503 ? 12.844 16.397 -23.492 1.00 95.06 503 GLN A CA 1
ATOM 3929 C C . GLN A 1 503 ? 11.792 15.464 -22.879 1.00 95.06 503 GLN A C 1
ATOM 3931 O O . GLN A 1 503 ? 11.677 15.409 -21.656 1.00 95.06 503 GLN A O 1
ATOM 3936 N N . GLN A 1 504 ? 11.041 14.728 -23.702 1.00 93.38 504 GLN A N 1
ATOM 3937 C CA . GLN A 1 504 ? 10.068 13.741 -23.228 1.00 93.38 504 GLN A CA 1
ATOM 3938 C C . GLN A 1 504 ? 10.746 12.611 -22.454 1.00 93.38 504 GLN A C 1
ATOM 3940 O O . GLN A 1 504 ? 10.307 12.300 -21.350 1.00 93.38 504 GLN A O 1
ATOM 3945 N N . TYR A 1 505 ? 11.842 12.062 -22.982 1.00 94.19 505 TYR A N 1
ATOM 3946 C CA . TYR A 1 505 ? 12.625 11.033 -22.298 1.00 94.19 505 TYR A CA 1
ATOM 3947 C C . TYR A 1 505 ? 13.162 11.527 -20.947 1.00 94.19 505 TYR A C 1
ATOM 3949 O O . TYR A 1 505 ? 13.010 10.851 -19.934 1.00 94.19 505 TYR A O 1
ATOM 3957 N N . GLN A 1 506 ? 13.722 12.742 -20.895 1.00 94.31 506 GLN A N 1
ATOM 3958 C CA . GLN A 1 506 ? 14.207 13.337 -19.642 1.00 94.31 506 GLN A CA 1
ATOM 3959 C C . GLN A 1 506 ? 13.074 13.568 -18.625 1.00 94.31 506 GLN A C 1
ATOM 3961 O O . GLN A 1 506 ? 13.272 13.364 -17.429 1.00 94.31 506 GLN A O 1
ATOM 3966 N N . SER A 1 507 ? 11.880 13.964 -19.084 1.00 94.81 507 SER A N 1
ATOM 3967 C CA . SER A 1 507 ? 10.695 14.097 -18.221 1.00 94.81 507 SER A CA 1
ATOM 3968 C C . SER A 1 507 ? 10.277 12.752 -17.638 1.00 94.81 507 SER A C 1
ATOM 3970 O O . SER A 1 507 ? 10.077 12.651 -16.432 1.00 94.81 507 SER A O 1
ATOM 3972 N N . GLN A 1 508 ? 10.192 11.718 -18.482 1.00 93.50 508 GLN A N 1
ATOM 3973 C CA . GLN A 1 508 ? 9.854 10.363 -18.052 1.00 93.50 508 GLN A CA 1
ATOM 3974 C C . GLN A 1 508 ? 10.863 9.854 -17.029 1.00 93.50 508 GLN A C 1
ATOM 3976 O O . GLN A 1 508 ? 10.460 9.414 -15.964 1.00 93.50 508 GLN A O 1
ATOM 3981 N N . LEU A 1 509 ? 12.163 10.011 -17.292 1.00 94.44 509 LEU A N 1
ATOM 3982 C CA . LEU A 1 509 ? 13.210 9.604 -16.361 1.00 94.44 509 LEU A CA 1
ATOM 3983 C C . LEU A 1 509 ? 13.055 10.277 -14.986 1.00 94.44 509 LEU A C 1
ATOM 3985 O O . LEU A 1 509 ? 13.106 9.601 -13.960 1.00 94.44 509 LEU A O 1
ATOM 3989 N N . ALA A 1 510 ? 12.807 11.590 -14.953 1.00 94.94 510 ALA A N 1
ATOM 3990 C CA . ALA A 1 510 ? 12.602 12.329 -13.706 1.00 94.94 510 ALA A CA 1
ATOM 3991 C C . ALA A 1 510 ? 11.319 11.908 -12.956 1.00 94.94 510 ALA A C 1
ATOM 3993 O O . ALA A 1 510 ? 11.291 11.867 -11.719 1.00 94.94 510 ALA A O 1
ATOM 3994 N N . GLU A 1 511 ? 10.248 11.588 -13.687 1.00 94.81 511 GLU A N 1
ATOM 3995 C CA . GLU A 1 511 ? 9.013 11.034 -13.123 1.00 94.81 511 GLU A CA 1
ATOM 3996 C C . GLU A 1 511 ? 9.255 9.643 -12.523 1.00 94.81 511 GLU A C 1
ATOM 3998 O O . GLU A 1 511 ? 8.851 9.391 -11.384 1.00 94.81 511 GLU A O 1
ATOM 4003 N N . SER A 1 512 ? 9.986 8.775 -13.225 1.00 94.00 512 SER A N 1
ATOM 4004 C CA . SER A 1 512 ? 10.375 7.445 -12.751 1.00 94.00 512 SER A CA 1
ATOM 4005 C C . SER A 1 512 ? 11.242 7.517 -11.495 1.00 94.00 512 SER A C 1
ATOM 4007 O O . SER A 1 512 ? 10.999 6.778 -10.545 1.00 94.00 512 SER A O 1
ATOM 4009 N N . GLU A 1 513 ? 12.211 8.434 -11.433 1.00 93.50 513 GLU A N 1
ATOM 4010 C CA . GLU A 1 513 ? 13.027 8.675 -10.233 1.00 93.50 513 GLU A CA 1
ATOM 4011 C C . GLU A 1 513 ? 12.175 9.126 -9.037 1.00 93.50 513 GLU A C 1
ATOM 4013 O O . GLU A 1 513 ? 12.349 8.647 -7.912 1.00 93.50 513 GLU A O 1
ATOM 4018 N N . SER A 1 514 ? 11.215 10.021 -9.278 1.00 94.19 514 SER A N 1
ATOM 4019 C CA . SER A 1 514 ? 10.298 10.505 -8.240 1.00 94.19 514 SER A CA 1
ATOM 4020 C C . SER A 1 514 ? 9.394 9.383 -7.724 1.00 94.19 514 SER A C 1
ATOM 4022 O O . SER A 1 514 ? 9.217 9.233 -6.511 1.00 94.19 514 SER A O 1
ATOM 4024 N N . ARG A 1 515 ? 8.872 8.557 -8.637 1.00 92.88 515 ARG A N 1
ATOM 4025 C CA . ARG A 1 515 ? 8.046 7.389 -8.320 1.00 92.88 515 ARG A CA 1
ATOM 4026 C C . ARG A 1 515 ? 8.842 6.319 -7.571 1.00 92.88 515 ARG A C 1
ATOM 4028 O O . ARG A 1 515 ? 8.349 5.775 -6.587 1.00 92.88 515 ARG A O 1
ATOM 4035 N N . MET A 1 516 ? 10.101 6.086 -7.937 1.00 91.62 516 MET A N 1
ATOM 4036 C CA . MET A 1 516 ? 11.004 5.195 -7.198 1.00 91.62 516 MET A CA 1
ATOM 4037 C C . MET A 1 516 ? 11.171 5.617 -5.733 1.00 91.62 516 MET A C 1
ATOM 4039 O O . MET A 1 516 ? 11.134 4.771 -4.842 1.00 91.62 516 MET A O 1
ATOM 4043 N N . ALA A 1 517 ? 11.272 6.919 -5.448 1.00 90.50 517 ALA A N 1
ATOM 4044 C CA . ALA A 1 517 ? 11.367 7.412 -4.072 1.00 90.50 517 ALA A CA 1
ATOM 4045 C C . ALA A 1 517 ? 10.070 7.223 -3.255 1.00 90.50 517 ALA A C 1
ATOM 4047 O O . ALA A 1 517 ? 10.097 7.203 -2.021 1.00 90.50 517 ALA A O 1
ATOM 4048 N N . GLU A 1 518 ? 8.909 7.138 -3.903 1.00 90.31 518 GLU A N 1
ATOM 4049 C CA . GLU A 1 518 ? 7.635 6.783 -3.265 1.00 90.31 518 GLU A CA 1
ATOM 4050 C C . GLU A 1 518 ? 7.540 5.282 -2.987 1.00 90.31 518 GLU A C 1
ATOM 4052 O O . GLU A 1 518 ? 7.285 4.885 -1.850 1.00 90.31 518 GLU A O 1
ATOM 4057 N N . ILE A 1 519 ? 7.869 4.469 -3.986 1.00 91.56 519 ILE A N 1
ATOM 4058 C CA . ILE A 1 519 ? 7.952 3.009 -3.901 1.00 91.56 519 ILE A CA 1
ATOM 4059 C C . ILE A 1 519 ? 8.905 2.576 -2.780 1.00 91.56 519 ILE A C 1
ATOM 4061 O O . ILE A 1 519 ? 8.530 1.775 -1.925 1.00 91.56 519 ILE A O 1
ATOM 4065 N N . ASP A 1 520 ? 10.100 3.164 -2.696 1.00 87.69 520 ASP A N 1
ATOM 4066 C CA . ASP A 1 520 ? 11.064 2.871 -1.629 1.00 87.69 520 ASP A CA 1
ATOM 4067 C C . ASP A 1 520 ? 10.510 3.197 -0.234 1.00 87.69 520 ASP A C 1
ATOM 4069 O O . ASP A 1 520 ? 10.766 2.473 0.732 1.00 87.69 520 ASP A O 1
ATOM 4073 N N . ARG A 1 521 ? 9.724 4.276 -0.104 1.00 87.50 521 ARG A N 1
ATOM 4074 C CA . ARG A 1 521 ? 9.061 4.633 1.162 1.00 87.50 521 ARG A CA 1
ATOM 4075 C C . ARG A 1 521 ? 7.949 3.653 1.523 1.00 87.50 521 ARG A C 1
ATOM 4077 O O . ARG A 1 521 ? 7.733 3.434 2.716 1.00 87.50 521 ARG A O 1
ATOM 4084 N N . ARG A 1 522 ? 7.263 3.097 0.522 1.00 88.69 522 ARG A N 1
ATOM 4085 C CA . ARG A 1 522 ? 6.188 2.121 0.693 1.00 88.69 522 ARG A CA 1
ATOM 4086 C C . ARG A 1 522 ? 6.743 0.750 1.067 1.00 88.69 522 ARG A C 1
ATOM 4088 O O . ARG A 1 522 ? 6.438 0.268 2.148 1.00 88.69 522 ARG A O 1
ATOM 4095 N N . PHE A 1 523 ? 7.620 0.167 0.250 1.00 88.81 523 PHE A N 1
ATOM 4096 C CA . PHE A 1 523 ? 8.089 -1.213 0.435 1.00 88.81 523 PHE A CA 1
ATOM 4097 C C . PHE A 1 523 ? 9.316 -1.354 1.342 1.00 88.81 523 PHE A C 1
ATOM 4099 O O . PHE A 1 523 ? 9.563 -2.429 1.885 1.00 88.81 523 PHE A O 1
ATOM 4106 N N . GLY A 1 524 ? 10.100 -0.291 1.550 1.00 82.62 524 GLY A N 1
ATOM 4107 C CA . GLY A 1 524 ? 11.415 -0.398 2.195 1.00 82.62 524 GLY A CA 1
ATOM 4108 C C . GLY A 1 524 ? 11.399 -0.966 3.621 1.00 82.62 524 GLY A C 1
ATOM 4109 O O . GLY A 1 524 ? 12.400 -1.537 4.061 1.00 82.62 524 GLY A O 1
ATOM 4110 N N . GLY A 1 525 ? 10.277 -0.827 4.335 1.00 86.81 525 GLY A N 1
ATOM 4111 C CA . GLY A 1 525 ? 10.125 -1.232 5.734 1.00 86.81 525 GLY A CA 1
ATOM 4112 C C . GLY A 1 525 ? 9.248 -2.458 5.989 1.00 86.81 525 GLY A C 1
ATOM 4113 O O . GLY A 1 525 ? 9.086 -2.810 7.157 1.00 86.81 525 GLY A O 1
ATOM 4114 N N . TRP A 1 526 ? 8.681 -3.097 4.959 1.00 90.88 526 TRP A N 1
ATOM 4115 C CA . TRP A 1 526 ? 7.573 -4.043 5.143 1.00 90.88 526 TRP A CA 1
ATOM 4116 C C . TRP A 1 526 ? 7.720 -5.324 4.316 1.00 90.88 526 TRP A C 1
ATOM 4118 O O . TRP A 1 526 ? 8.167 -5.294 3.172 1.00 90.88 526 TRP A O 1
ATOM 4128 N N . TYR A 1 527 ? 7.297 -6.444 4.899 1.00 90.38 527 TYR A N 1
ATOM 4129 C CA . TYR A 1 527 ? 6.811 -7.604 4.159 1.00 90.38 527 TYR A CA 1
ATOM 4130 C C . TYR A 1 527 ? 5.295 -7.502 4.047 1.00 90.38 527 TYR A C 1
ATOM 4132 O O . TYR A 1 527 ? 4.627 -7.097 5.003 1.00 90.38 527 TYR A O 1
ATOM 4140 N N . TYR A 1 528 ? 4.761 -7.915 2.908 1.00 94.00 528 TYR A N 1
ATOM 4141 C CA . TYR A 1 528 ? 3.327 -7.952 2.664 1.00 94.00 528 TYR A CA 1
ATOM 4142 C C . TYR A 1 528 ? 2.833 -9.391 2.701 1.00 94.00 528 TYR A C 1
ATOM 4144 O O . TYR A 1 528 ? 3.611 -10.335 2.566 1.00 94.00 528 TYR A O 1
ATOM 4152 N N . VAL A 1 529 ? 1.536 -9.557 2.910 1.00 94.38 529 VAL A N 1
ATOM 4153 C CA . VAL A 1 529 ? 0.838 -10.830 2.775 1.00 94.38 529 VAL A CA 1
ATOM 4154 C C . VAL A 1 529 ? -0.217 -10.653 1.695 1.00 94.38 529 VAL A C 1
ATOM 4156 O O . VAL A 1 529 ? -0.965 -9.675 1.736 1.00 94.38 529 VAL A O 1
ATOM 4159 N N . ILE A 1 530 ? -0.249 -11.586 0.750 1.00 95.12 530 ILE A N 1
ATOM 4160 C CA . ILE A 1 530 ? -1.255 -11.680 -0.316 1.00 95.12 530 ILE A CA 1
ATOM 4161 C C . ILE A 1 530 ? -2.100 -12.937 -0.118 1.00 95.12 530 ILE A C 1
ATOM 4163 O O . ILE A 1 530 ? -1.713 -13.829 0.650 1.00 95.12 530 ILE A O 1
ATOM 4167 N N . ASP A 1 531 ? -3.227 -13.016 -0.819 1.00 93.69 531 ASP A N 1
ATOM 4168 C CA . ASP A 1 531 ? -4.060 -14.213 -0.807 1.00 93.69 531 ASP A CA 1
ATOM 4169 C C . ASP A 1 531 ? -3.345 -15.403 -1.470 1.00 93.69 531 ASP A C 1
ATOM 4171 O O . ASP A 1 531 ? -2.582 -15.256 -2.430 1.00 93.69 531 ASP A O 1
ATOM 4175 N N . GLY A 1 532 ? -3.556 -16.601 -0.924 1.00 90.94 532 GLY A N 1
ATOM 4176 C CA . GLY A 1 532 ? -2.989 -17.827 -1.477 1.00 90.94 532 GLY A CA 1
ATOM 4177 C C . GLY A 1 532 ? -3.481 -18.136 -2.895 1.00 90.94 532 GLY A C 1
ATOM 4178 O O . GLY A 1 532 ? -2.696 -18.642 -3.694 1.00 90.94 532 GLY A O 1
ATOM 4179 N N . GLU A 1 533 ? -4.733 -17.810 -3.221 1.00 91.50 533 GLU A N 1
ATOM 4180 C CA . GLU A 1 533 ? -5.317 -18.024 -4.553 1.00 91.50 533 GLU A CA 1
ATOM 4181 C C . GLU A 1 533 ? -4.699 -17.082 -5.601 1.00 91.50 533 GLU A C 1
ATOM 4183 O O . GLU A 1 533 ? -4.423 -17.497 -6.733 1.00 91.50 533 GLU A O 1
ATOM 4188 N N . ASP A 1 534 ? -4.394 -15.839 -5.207 1.00 93.19 534 ASP A N 1
ATOM 4189 C CA . ASP A 1 534 ? -3.671 -14.891 -6.061 1.00 93.19 534 ASP A CA 1
ATOM 4190 C C . ASP A 1 534 ? -2.279 -15.439 -6.403 1.00 93.19 534 ASP A C 1
ATOM 4192 O O . ASP A 1 534 ? -1.868 -15.417 -7.562 1.00 93.19 534 ASP A O 1
ATOM 4196 N N . PHE A 1 535 ? -1.562 -15.999 -5.419 1.00 92.19 535 PHE A N 1
ATOM 4197 C CA . PHE A 1 535 ? -0.263 -16.633 -5.664 1.00 92.19 535 PHE A CA 1
ATOM 4198 C C . PHE A 1 535 ? -0.358 -17.826 -6.621 1.00 92.19 535 PHE A C 1
ATOM 4200 O O . PHE A 1 535 ? 0.451 -17.920 -7.540 1.00 92.19 535 PHE A O 1
ATOM 4207 N N . GLU A 1 536 ? -1.329 -18.726 -6.435 1.00 89.94 536 GLU A N 1
ATOM 4208 C CA . GLU A 1 536 ? -1.512 -19.893 -7.314 1.00 89.94 536 GLU A CA 1
ATOM 4209 C C . GLU A 1 536 ? -1.734 -19.479 -8.780 1.00 89.94 536 GLU A C 1
ATOM 4211 O O . GLU A 1 536 ? -1.306 -20.177 -9.697 1.00 89.94 536 GLU A O 1
ATOM 4216 N N . SER A 1 537 ? -2.337 -18.310 -9.006 1.00 90.31 537 SER A N 1
ATOM 4217 C CA . SER A 1 537 ? -2.543 -17.739 -10.342 1.00 90.31 537 SER A CA 1
ATOM 4218 C C . SER A 1 537 ? -1.288 -17.074 -10.931 1.00 90.31 537 SER A C 1
ATOM 4220 O O . SER A 1 537 ? -1.199 -16.903 -12.147 1.00 90.31 537 SER A O 1
ATOM 4222 N N . LEU A 1 538 ? -0.324 -16.683 -10.090 1.00 91.25 538 LEU A N 1
ATOM 4223 C CA . LEU A 1 538 ? 0.945 -16.063 -10.494 1.00 91.25 538 LEU A CA 1
ATOM 4224 C C . LEU A 1 538 ? 2.076 -17.087 -10.672 1.00 91.25 538 LEU A C 1
ATOM 4226 O O . LEU A 1 538 ? 2.960 -16.882 -11.503 1.00 91.25 538 LEU A O 1
ATOM 4230 N N . ALA A 1 539 ? 2.048 -18.181 -9.910 1.00 85.62 539 ALA A N 1
ATOM 4231 C CA . 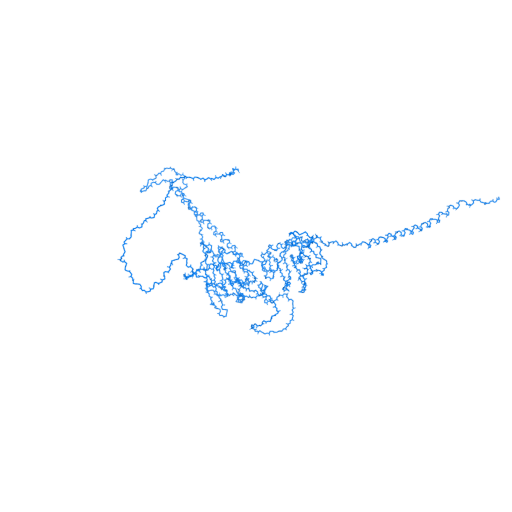ALA A 1 539 ? 3.021 -19.272 -9.948 1.00 85.62 539 ALA A CA 1
ATOM 4232 C C . ALA A 1 539 ? 2.752 -20.229 -11.125 1.00 85.62 539 ALA A C 1
ATOM 4234 O O . ALA A 1 539 ? 2.479 -21.416 -10.945 1.00 85.62 539 ALA A O 1
ATOM 4235 N N . LEU A 1 540 ? 2.772 -19.685 -12.344 1.00 85.75 540 LEU A N 1
ATOM 4236 C CA . LEU A 1 540 ? 2.544 -20.445 -13.570 1.00 85.75 540 LEU A CA 1
ATOM 4237 C C . LEU A 1 540 ? 3.818 -21.160 -14.027 1.00 85.75 540 LEU A C 1
ATOM 4239 O O . LEU A 1 540 ? 4.877 -20.545 -14.157 1.00 85.75 540 LEU A O 1
ATOM 4243 N N . ASP A 1 541 ? 3.684 -22.443 -14.359 1.00 86.69 541 ASP A N 1
ATOM 4244 C CA . ASP A 1 541 ? 4.741 -23.200 -15.024 1.00 86.69 541 ASP A CA 1
ATOM 4245 C C . ASP A 1 541 ? 4.920 -22.738 -16.484 1.00 86.69 541 ASP A C 1
ATOM 4247 O O . ASP A 1 541 ? 3.999 -22.234 -17.136 1.00 86.69 541 ASP A O 1
ATOM 4251 N N . ARG A 1 542 ? 6.112 -22.952 -17.059 1.00 88.31 542 ARG A N 1
ATOM 4252 C CA . ARG A 1 542 ? 6.377 -22.574 -18.463 1.00 88.31 542 ARG A CA 1
ATOM 4253 C C . ARG A 1 542 ? 5.412 -23.253 -19.443 1.00 88.31 542 ARG A C 1
ATOM 4255 O O . ARG A 1 542 ? 5.103 -22.695 -20.494 1.00 88.31 542 ARG A O 1
ATOM 4262 N N . ALA A 1 543 ? 4.926 -24.449 -19.109 1.00 88.94 543 ALA A N 1
ATOM 4263 C CA . ALA A 1 543 ? 4.004 -25.208 -19.946 1.00 88.94 543 ALA A CA 1
ATOM 4264 C C . ALA A 1 543 ? 2.608 -24.566 -20.039 1.00 88.94 543 ALA A C 1
ATOM 4266 O O . ALA A 1 543 ? 2.025 -24.557 -21.122 1.00 88.94 543 ALA A O 1
ATOM 4267 N N . SER A 1 544 ? 2.074 -24.000 -18.952 1.00 89.56 544 SER A N 1
ATOM 4268 C CA . SER A 1 544 ? 0.764 -23.329 -18.942 1.00 89.56 544 SER A CA 1
ATOM 4269 C C . SER A 1 544 ? 0.749 -22.014 -19.722 1.00 89.56 544 SER A C 1
ATOM 4271 O O . SER A 1 544 ? -0.307 -21.602 -20.210 1.00 89.56 544 SER A O 1
ATOM 4273 N N . LEU A 1 545 ? 1.915 -21.385 -19.900 1.00 90.88 545 LEU A N 1
ATOM 4274 C CA . LEU A 1 545 ? 2.097 -20.184 -20.722 1.00 90.88 545 LEU A CA 1
ATOM 4275 C C . LEU A 1 545 ? 2.070 -20.475 -22.232 1.00 90.88 545 LEU A C 1
ATOM 4277 O O . LEU A 1 545 ? 2.050 -19.543 -23.040 1.00 90.88 545 LEU A O 1
ATOM 4281 N N . LEU A 1 546 ? 2.056 -21.749 -22.629 1.00 92.75 546 LEU A N 1
ATOM 4282 C CA . LEU A 1 546 ? 2.083 -22.187 -24.020 1.00 92.75 546 LEU A CA 1
ATOM 4283 C C . LEU A 1 546 ? 0.785 -22.897 -24.415 1.00 92.75 546 LEU A C 1
ATOM 4285 O O . LEU A 1 546 ? 0.128 -23.573 -23.626 1.00 92.75 546 LEU A O 1
ATOM 4289 N N . GLU A 1 547 ? 0.418 -22.766 -25.683 1.00 92.31 547 GLU A N 1
ATOM 4290 C CA . GLU A 1 547 ? -0.646 -23.539 -26.315 1.00 92.31 547 GLU A CA 1
ATOM 4291 C C . GLU A 1 547 ? -0.195 -24.055 -27.685 1.00 92.31 547 GLU A C 1
ATOM 4293 O O . GLU A 1 547 ? 0.761 -23.554 -28.283 1.00 92.31 547 GLU A O 1
ATOM 4298 N N . ALA A 1 548 ? -0.881 -25.081 -28.191 1.00 88.81 548 ALA A N 1
ATOM 4299 C CA . ALA A 1 548 ? -0.591 -25.617 -29.513 1.00 88.81 548 ALA A CA 1
ATOM 4300 C C . ALA A 1 548 ? -0.889 -24.559 -30.584 1.00 88.81 548 ALA A C 1
ATOM 4302 O O . ALA A 1 548 ? -1.989 -24.004 -30.640 1.00 88.81 548 ALA A O 1
ATOM 4303 N N . ARG A 1 549 ? 0.080 -24.316 -31.467 1.00 83.56 549 ARG A N 1
ATOM 4304 C CA . ARG A 1 549 ? -0.083 -23.426 -32.611 1.00 83.56 549 ARG A CA 1
ATOM 4305 C C . ARG A 1 549 ? -1.141 -23.997 -33.547 1.00 83.56 549 ARG A C 1
ATOM 4307 O O . ARG A 1 549 ? -0.992 -25.093 -34.089 1.00 83.56 549 ARG A O 1
ATOM 4314 N N . VAL A 1 550 ? -2.209 -23.237 -33.765 1.00 73.44 550 VAL A N 1
ATOM 4315 C CA . VAL A 1 550 ? -3.225 -23.567 -34.768 1.00 73.44 550 VAL A CA 1
ATOM 4316 C C . VAL A 1 550 ? -2.806 -22.917 -36.081 1.00 73.44 550 VAL A C 1
ATOM 4318 O O . VAL A 1 550 ? -2.769 -21.693 -36.168 1.00 73.44 550 VAL A O 1
ATOM 4321 N N . ALA A 1 551 ? -2.489 -23.730 -37.092 1.00 62.69 551 ALA A N 1
ATOM 4322 C CA . ALA A 1 551 ? -2.074 -23.232 -38.402 1.00 62.69 551 ALA A CA 1
ATOM 4323 C C . ALA A 1 551 ? -3.134 -22.282 -38.993 1.00 62.69 551 ALA A C 1
ATOM 4325 O O . ALA A 1 551 ? -4.305 -22.647 -39.155 1.00 62.69 551 ALA A O 1
ATOM 4326 N N . GLY A 1 552 ? -2.725 -21.051 -39.293 1.00 61.28 552 GLY A N 1
ATOM 4327 C CA . GLY A 1 552 ? -3.567 -20.026 -39.895 1.00 61.28 552 GLY A CA 1
ATOM 4328 C C . GLY A 1 552 ? -3.739 -20.230 -41.407 1.00 61.28 552 GLY A C 1
ATOM 4329 O O . GLY A 1 552 ? -2.959 -20.935 -42.044 1.00 61.28 552 GLY A O 1
ATOM 4330 N N . PRO A 1 553 ? -4.722 -19.566 -42.046 1.00 49.19 553 PRO A N 1
ATOM 4331 C CA . PRO A 1 553 ? -5.003 -19.710 -43.482 1.00 49.19 553 PRO A CA 1
ATOM 4332 C C . PRO A 1 553 ? -3.873 -19.239 -44.422 1.00 49.19 553 PRO A C 1
ATOM 4334 O O . PRO A 1 553 ? -4.002 -19.398 -45.634 1.00 49.19 553 PRO A O 1
ATOM 4337 N N . ASN A 1 554 ? -2.792 -18.664 -43.883 1.00 51.66 554 ASN A N 1
ATOM 4338 C CA . ASN A 1 554 ? -1.619 -18.192 -44.623 1.00 51.66 554 ASN A CA 1
ATOM 4339 C C . ASN A 1 554 ? -0.318 -18.922 -44.241 1.00 51.66 554 ASN A C 1
ATOM 4341 O O . ASN A 1 554 ? 0.743 -18.524 -44.723 1.00 51.66 554 ASN A O 1
ATOM 4345 N N . ASP A 1 555 ? -0.372 -19.961 -43.403 1.00 51.06 555 ASP A N 1
ATOM 4346 C CA . ASP A 1 555 ? 0.821 -20.755 -43.114 1.00 51.06 555 ASP A CA 1
ATOM 4347 C C . ASP A 1 555 ? 1.176 -21.642 -44.320 1.00 51.06 555 ASP A C 1
ATOM 4349 O O . ASP A 1 555 ? 0.276 -22.183 -44.978 1.00 51.06 555 ASP A O 1
ATOM 4353 N N . PRO A 1 556 ? 2.471 -21.793 -44.661 1.00 47.69 556 PRO A N 1
ATOM 4354 C CA . PRO A 1 556 ? 2.881 -22.731 -45.691 1.00 47.69 556 PRO A CA 1
ATOM 4355 C C . PRO A 1 556 ? 2.447 -24.135 -45.266 1.00 47.69 556 PRO A C 1
ATOM 4357 O O . PRO A 1 556 ? 2.806 -24.611 -44.193 1.00 47.69 556 PRO A O 1
ATOM 4360 N N . ILE A 1 557 ? 1.649 -24.786 -46.112 1.00 45.38 557 ILE A N 1
ATOM 4361 C CA . ILE A 1 557 ? 1.258 -26.182 -45.933 1.00 45.38 557 ILE A CA 1
ATOM 4362 C C . ILE A 1 557 ? 2.557 -26.994 -45.903 1.00 45.38 557 ILE A C 1
ATOM 4364 O O . ILE A 1 557 ? 3.219 -27.116 -46.933 1.00 45.38 557 ILE A O 1
ATOM 4368 N N . GLU A 1 558 ? 2.936 -27.532 -44.743 1.00 48.72 558 GLU A N 1
ATOM 4369 C CA . GLU A 1 558 ? 3.935 -28.596 -44.698 1.00 48.72 558 GLU A CA 1
ATOM 4370 C C . GLU A 1 558 ? 3.364 -29.776 -45.487 1.00 48.72 558 GLU A C 1
ATOM 4372 O O . GLU A 1 558 ? 2.410 -30.438 -45.068 1.00 48.72 558 GLU A O 1
ATOM 4377 N N . GLU A 1 559 ? 3.898 -29.992 -46.691 1.00 43.88 559 GLU A N 1
ATOM 4378 C CA . GLU A 1 559 ? 3.547 -31.157 -47.489 1.00 43.88 559 GLU A CA 1
ATOM 4379 C C . GLU A 1 559 ? 3.932 -32.415 -46.697 1.00 43.88 559 GLU A C 1
ATOM 4381 O O . GLU A 1 559 ? 5.088 -32.552 -46.282 1.00 43.88 559 GLU A O 1
ATOM 4386 N N . PRO A 1 560 ? 2.996 -33.354 -46.467 1.00 45.19 560 PRO A N 1
ATOM 4387 C CA . PRO A 1 560 ? 3.331 -34.591 -45.785 1.00 45.19 560 PRO A CA 1
ATOM 4388 C C . PRO A 1 560 ? 4.389 -35.353 -46.600 1.00 45.19 560 PRO A C 1
ATOM 4390 O O . PRO A 1 560 ? 4.352 -35.320 -47.835 1.00 45.19 560 PRO A O 1
ATOM 4393 N N . PRO A 1 561 ? 5.320 -36.074 -45.947 1.00 45.06 561 PRO A N 1
ATOM 4394 C CA . PRO A 1 561 ? 6.373 -36.789 -46.652 1.00 45.06 561 PRO A CA 1
ATOM 4395 C C . PRO A 1 561 ? 5.757 -37.785 -47.638 1.00 45.06 561 PRO A C 1
ATOM 4397 O O . PRO A 1 561 ? 4.960 -38.649 -47.261 1.00 45.06 561 PRO A O 1
ATOM 4400 N N . LEU A 1 562 ? 6.119 -37.647 -48.917 1.00 47.53 562 LEU A N 1
ATOM 4401 C CA . LEU A 1 562 ? 5.645 -38.533 -49.975 1.00 47.53 562 LEU A CA 1
ATOM 4402 C C . LEU A 1 562 ? 5.987 -39.994 -49.624 1.00 47.53 562 LEU A C 1
ATOM 4404 O O . LEU A 1 562 ? 7.128 -40.289 -49.252 1.00 47.53 562 LEU A O 1
ATOM 4408 N N . PRO A 1 563 ? 5.033 -40.934 -49.756 1.00 45.78 563 PRO A N 1
ATOM 4409 C CA . PRO A 1 563 ? 5.300 -42.344 -49.513 1.00 45.78 563 PRO A CA 1
ATOM 4410 C C . PRO A 1 563 ? 6.352 -42.869 -50.508 1.00 45.78 563 PRO A C 1
ATOM 4412 O O . PRO A 1 563 ? 6.344 -42.484 -51.683 1.00 45.78 563 PRO A O 1
ATOM 4415 N N . PRO A 1 564 ? 7.258 -43.766 -50.081 1.00 44.50 564 PRO A N 1
ATOM 4416 C CA . PRO A 1 564 ? 8.349 -44.230 -50.926 1.00 44.50 564 PRO A CA 1
ATOM 4417 C C . PRO A 1 564 ? 7.790 -45.118 -52.042 1.00 44.50 564 PRO A C 1
ATOM 4419 O O . PRO A 1 564 ? 7.280 -46.205 -51.772 1.00 44.50 564 PRO A O 1
ATOM 4422 N N . GLY A 1 565 ? 7.883 -44.676 -53.301 1.00 45.75 565 GLY A N 1
ATOM 4423 C CA . GLY A 1 565 ? 7.496 -45.541 -54.421 1.00 45.75 565 GLY A CA 1
ATOM 4424 C C . GLY A 1 565 ? 7.179 -44.920 -55.780 1.00 45.75 565 GLY A C 1
ATOM 4425 O O . GLY A 1 565 ? 6.777 -45.675 -56.661 1.00 45.75 565 GLY A O 1
ATOM 4426 N N . PHE A 1 566 ? 7.355 -43.615 -56.008 1.00 40.88 566 PHE A N 1
ATOM 4427 C CA . PHE A 1 566 ? 7.177 -43.051 -57.352 1.00 40.88 566 PHE A CA 1
ATOM 4428 C C . PHE A 1 566 ? 8.526 -42.880 -58.069 1.00 40.88 566 PHE A C 1
ATOM 4430 O O . PHE A 1 566 ? 9.433 -42.265 -57.507 1.00 40.88 566 PHE A O 1
ATOM 4437 N N . PRO A 1 567 ? 8.702 -43.433 -59.286 1.00 42.72 567 PRO A N 1
ATOM 4438 C CA . PRO A 1 567 ? 9.901 -43.192 -60.078 1.00 42.72 567 PRO A CA 1
ATOM 4439 C C . PRO A 1 567 ? 9.936 -41.732 -60.544 1.00 42.72 567 PRO A C 1
ATOM 4441 O O . PRO A 1 567 ? 8.905 -41.165 -60.903 1.00 42.72 567 PRO A O 1
ATOM 4444 N N . ALA A 1 568 ? 11.132 -41.142 -60.530 1.00 40.84 568 ALA A N 1
ATOM 4445 C CA . ALA A 1 568 ? 11.383 -39.791 -61.013 1.00 40.84 568 ALA A CA 1
ATOM 4446 C C . ALA A 1 568 ? 10.902 -39.643 -62.466 1.00 40.84 568 ALA A C 1
ATOM 4448 O O . ALA A 1 568 ? 11.306 -40.416 -63.337 1.00 40.84 568 ALA A O 1
ATOM 4449 N N . PHE A 1 569 ? 10.033 -38.663 -62.712 1.00 39.22 569 PHE A N 1
ATOM 4450 C CA . PHE A 1 569 ? 9.679 -38.249 -64.064 1.00 39.22 569 PHE A CA 1
ATOM 4451 C C . PHE A 1 569 ? 10.812 -37.385 -64.633 1.00 39.22 569 PHE A C 1
ATOM 4453 O O . PHE A 1 569 ? 11.340 -36.510 -63.955 1.00 39.22 569 PHE A O 1
ATOM 4460 N N . ASP A 1 570 ? 11.206 -37.709 -65.861 1.00 38.53 570 ASP A N 1
ATOM 4461 C CA . ASP A 1 570 ? 12.233 -37.049 -66.666 1.00 38.53 570 ASP A CA 1
ATOM 4462 C C . ASP A 1 570 ? 11.695 -35.705 -67.198 1.00 38.53 570 ASP A C 1
ATOM 4464 O O . ASP A 1 570 ? 10.653 -35.663 -67.854 1.00 38.53 570 ASP A O 1
ATOM 4468 N N . ASP A 1 571 ? 12.395 -34.608 -66.895 1.00 43.81 571 ASP A N 1
ATOM 4469 C CA . ASP A 1 571 ? 12.035 -33.207 -67.183 1.00 43.81 571 ASP A CA 1
ATOM 4470 C C . ASP A 1 571 ? 12.236 -32.802 -68.659 1.00 43.81 571 ASP A C 1
ATOM 4472 O O . ASP A 1 571 ? 12.684 -31.697 -68.979 1.00 43.81 571 ASP A O 1
ATOM 4476 N N . SER A 1 572 ? 11.931 -33.686 -69.604 1.00 43.81 572 SER A N 1
ATOM 4477 C CA . SER A 1 572 ? 12.276 -33.457 -71.008 1.00 43.81 572 SER A CA 1
ATOM 4478 C C . SER A 1 572 ? 11.132 -33.654 -71.994 1.00 43.81 572 SER A C 1
ATOM 4480 O O . SER A 1 572 ? 11.376 -34.093 -73.107 1.00 43.81 572 SER A O 1
ATOM 4482 N N . GLU A 1 573 ? 9.897 -33.253 -71.662 1.00 44.50 573 GLU A N 1
ATOM 4483 C CA . GLU A 1 573 ? 8.841 -33.132 -72.686 1.00 44.50 573 GLU A CA 1
ATOM 4484 C C . GLU A 1 573 ? 7.630 -32.272 -72.257 1.00 44.50 573 GLU A C 1
ATOM 4486 O O . GLU A 1 573 ? 6.540 -32.776 -72.011 1.00 44.50 573 GLU A O 1
ATOM 4491 N N . PHE A 1 574 ? 7.771 -30.938 -72.238 1.00 39.53 574 PHE A N 1
ATOM 4492 C CA . PHE A 1 574 ? 6.613 -30.038 -72.390 1.00 39.53 574 PHE A CA 1
ATOM 4493 C C . PHE A 1 574 ? 6.923 -28.837 -73.306 1.00 39.53 574 PHE A C 1
ATOM 4495 O O . PHE A 1 574 ? 7.993 -28.234 -73.197 1.00 39.53 574 PHE A O 1
ATOM 4502 N N . PRO A 1 575 ? 6.001 -28.468 -74.220 1.00 41.66 575 PRO A N 1
ATOM 4503 C CA . PRO A 1 575 ? 6.172 -27.346 -75.137 1.00 41.66 575 PRO A CA 1
ATOM 4504 C C . PRO A 1 575 ? 6.038 -25.995 -74.417 1.00 41.66 575 PRO A C 1
ATOM 4506 O O . PRO A 1 575 ? 5.257 -25.828 -73.482 1.00 41.66 575 PRO A O 1
ATOM 4509 N N . THR A 1 576 ? 6.803 -25.016 -74.890 1.00 41.22 576 THR A N 1
ATOM 4510 C CA . THR A 1 576 ? 6.929 -23.663 -74.339 1.00 41.22 576 THR A CA 1
ATOM 4511 C C . THR A 1 576 ? 5.602 -22.888 -74.322 1.00 41.22 576 THR A C 1
ATOM 4513 O O . THR A 1 576 ? 4.948 -22.705 -75.348 1.00 41.22 576 THR A O 1
ATOM 4516 N N . LEU A 1 577 ? 5.223 -22.374 -73.146 1.00 43.94 577 LEU A N 1
ATOM 4517 C CA . LEU A 1 577 ? 4.138 -21.399 -72.977 1.00 43.94 577 LEU A CA 1
ATOM 4518 C C . LEU A 1 577 ? 4.624 -19.972 -73.327 1.00 43.94 577 LEU A C 1
ATOM 4520 O O . LEU A 1 577 ? 5.780 -19.641 -73.052 1.00 43.94 577 LEU A O 1
ATOM 4524 N N . PRO A 1 578 ? 3.772 -19.104 -73.913 1.00 44.06 578 PRO A N 1
ATOM 4525 C CA . PRO A 1 578 ? 4.147 -17.738 -74.289 1.00 44.06 578 PRO A CA 1
ATOM 4526 C C . PRO A 1 578 ? 4.271 -16.789 -73.075 1.00 44.06 578 PRO A C 1
ATOM 4528 O O . PRO A 1 578 ? 3.664 -17.037 -72.030 1.00 44.06 578 PRO A O 1
ATOM 4531 N N . PRO A 1 579 ? 5.036 -15.684 -73.196 1.00 51.19 579 PRO A N 1
ATOM 4532 C CA . PRO A 1 579 ? 5.385 -14.831 -72.062 1.00 51.19 579 PRO A CA 1
ATOM 4533 C C . PRO A 1 579 ? 4.211 -13.995 -71.530 1.00 51.19 579 PRO A C 1
ATOM 4535 O O . PRO A 1 579 ? 3.351 -13.521 -72.274 1.00 51.19 579 PRO A O 1
ATOM 4538 N N . ARG A 1 580 ? 4.229 -13.804 -70.204 1.00 39.22 580 ARG A N 1
ATOM 4539 C CA . ARG A 1 580 ? 3.289 -13.016 -69.393 1.00 39.22 580 ARG A CA 1
ATOM 4540 C C . ARG A 1 580 ? 3.238 -11.537 -69.814 1.00 39.22 580 ARG A C 1
ATOM 4542 O O . ARG A 1 580 ? 4.264 -10.919 -70.082 1.00 39.22 580 ARG A O 1
ATOM 4549 N N . LEU A 1 581 ? 2.025 -10.979 -69.798 1.00 42.97 581 LEU A N 1
ATOM 4550 C CA . LEU A 1 581 ? 1.720 -9.550 -69.949 1.00 42.97 581 LEU A CA 1
ATOM 4551 C C . LEU A 1 581 ? 2.332 -8.705 -68.807 1.00 42.97 581 LEU A C 1
ATOM 4553 O O . LEU A 1 581 ? 2.336 -9.168 -67.664 1.00 42.97 581 LEU A O 1
ATOM 4557 N N . PRO A 1 582 ? 2.797 -7.468 -69.077 1.00 53.12 582 PRO A N 1
ATOM 4558 C CA . PRO A 1 582 ? 3.295 -6.553 -68.049 1.00 53.12 582 PRO A CA 1
ATOM 4559 C C . PRO A 1 582 ? 2.160 -5.844 -67.270 1.00 53.12 582 PRO A C 1
ATOM 4561 O O . PRO A 1 582 ? 1.061 -5.674 -67.805 1.00 53.12 582 PRO A O 1
ATOM 4564 N N . PRO A 1 583 ? 2.416 -5.411 -66.017 1.00 46.72 583 PRO A N 1
ATOM 4565 C CA . PRO A 1 583 ? 1.423 -4.772 -65.148 1.00 46.72 583 PRO A CA 1
ATOM 4566 C C . PRO A 1 583 ? 1.076 -3.328 -65.576 1.00 46.72 583 PRO A C 1
ATOM 4568 O O . PRO A 1 583 ? 1.881 -2.671 -66.242 1.00 46.72 583 PRO A O 1
ATOM 4571 N N . PRO A 1 584 ? -0.113 -2.809 -65.202 1.00 41.78 584 PRO A N 1
ATOM 4572 C CA . PRO A 1 584 ? -0.592 -1.501 -65.646 1.00 41.78 584 PRO A CA 1
ATOM 4573 C C . PRO A 1 584 ? 0.075 -0.328 -64.905 1.00 41.78 584 PRO A C 1
ATOM 4575 O O . PRO A 1 584 ? 0.273 -0.361 -63.693 1.00 41.78 584 PRO A O 1
ATOM 4578 N N . THR A 1 585 ? 0.367 0.740 -65.648 1.00 44.91 585 THR A N 1
ATOM 4579 C CA . THR A 1 585 ? 0.878 2.032 -65.163 1.00 44.91 585 THR A CA 1
ATOM 4580 C C . THR A 1 585 ? -0.225 2.930 -64.569 1.00 44.91 585 THR A C 1
ATOM 4582 O O . THR A 1 585 ? -1.380 2.859 -65.001 1.00 44.91 585 THR A O 1
ATOM 4585 N N . PRO A 1 586 ? 0.109 3.815 -63.605 1.00 39.50 586 PRO A N 1
ATOM 4586 C CA . PRO A 1 586 ? -0.857 4.678 -62.929 1.00 39.50 586 PRO A CA 1
ATOM 4587 C C . PRO A 1 586 ? -1.270 5.876 -63.801 1.00 39.50 586 PRO A C 1
ATOM 4589 O O . PRO A 1 586 ? -0.443 6.523 -64.445 1.00 39.50 586 PRO A O 1
ATOM 4592 N N . ARG A 1 587 ? -2.571 6.191 -63.809 1.00 36.47 587 ARG A N 1
ATOM 4593 C CA . ARG A 1 587 ? -3.160 7.327 -64.536 1.00 36.47 587 ARG A CA 1
ATOM 4594 C C . ARG A 1 587 ? -3.226 8.561 -63.630 1.00 36.47 587 ARG A C 1
ATOM 4596 O O . ARG A 1 587 ? -3.938 8.551 -62.632 1.00 36.47 587 ARG A O 1
ATOM 4603 N N . GLY A 1 588 ? -2.515 9.621 -64.016 1.00 30.97 588 GLY A N 1
ATOM 4604 C CA . GLY A 1 588 ? -2.722 10.991 -63.532 1.00 30.97 588 GLY A CA 1
ATOM 4605 C C . GLY A 1 588 ? -3.949 11.677 -64.167 1.00 30.97 588 GLY A C 1
ATOM 4606 O O . GLY A 1 588 ? -4.570 11.108 -65.069 1.00 30.97 588 GLY A O 1
ATOM 4607 N N . PRO A 1 589 ? -4.323 12.880 -63.688 1.00 44.97 589 PRO A N 1
ATOM 4608 C CA . PRO A 1 589 ? -5.719 13.294 -63.536 1.00 44.97 589 PRO A CA 1
ATOM 4609 C C . PRO A 1 589 ? -6.261 14.153 -64.691 1.00 44.97 589 PRO A C 1
ATOM 4611 O O . PRO A 1 589 ? -5.533 14.914 -65.321 1.00 44.97 589 PRO A O 1
ATOM 4614 N N . GLY A 1 590 ? -7.577 14.078 -64.923 1.00 30.16 590 GLY A N 1
ATOM 4615 C CA . GLY A 1 590 ? -8.280 14.874 -65.933 1.00 30.16 590 GLY A CA 1
ATOM 4616 C C . GLY A 1 590 ? -9.798 14.915 -65.725 1.00 30.16 590 GLY A C 1
ATOM 4617 O O . GLY A 1 590 ? -10.515 14.065 -66.231 1.00 30.16 590 GLY A O 1
ATOM 4618 N N . ALA A 1 591 ? -10.222 15.907 -64.938 1.00 31.22 591 ALA A N 1
ATOM 4619 C CA . ALA A 1 591 ? -11.467 16.689 -64.946 1.00 31.22 591 ALA A CA 1
ATOM 4620 C C . ALA A 1 591 ? -12.787 16.126 -65.543 1.00 31.22 591 ALA A C 1
ATOM 4622 O O . ALA A 1 591 ? -12.904 15.912 -66.744 1.00 31.22 591 ALA A O 1
ATOM 4623 N N . ALA A 1 592 ? -13.833 16.146 -64.697 1.00 31.80 592 ALA A N 1
ATOM 4624 C CA . ALA A 1 592 ? -15.022 17.022 -64.795 1.00 31.80 592 ALA A CA 1
ATOM 4625 C C . ALA A 1 592 ? -16.388 16.314 -64.645 1.00 31.80 592 ALA A C 1
ATOM 4627 O O . ALA A 1 592 ? -16.820 15.571 -65.518 1.00 31.80 592 ALA A O 1
ATOM 4628 N N . GLY A 1 593 ? -17.127 16.726 -63.603 1.00 30.64 593 GLY A N 1
ATOM 4629 C CA . GLY A 1 593 ? -18.547 17.080 -63.732 1.00 30.64 593 GLY A CA 1
ATOM 4630 C C . GLY A 1 593 ? -19.564 16.220 -62.976 1.00 30.64 593 GLY A C 1
ATOM 4631 O O . GLY A 1 593 ? -19.898 15.132 -63.425 1.00 30.64 593 GLY A O 1
ATOM 4632 N N . GLY A 1 594 ? -20.161 16.782 -61.912 1.00 29.98 594 GLY A N 1
ATOM 4633 C CA . GLY A 1 594 ? -21.495 16.373 -61.442 1.00 29.98 594 GLY A CA 1
ATOM 4634 C C . GLY A 1 594 ? -21.749 16.463 -59.932 1.00 29.98 594 GLY A C 1
ATOM 4635 O O . GLY A 1 594 ? -21.648 15.464 -59.237 1.00 29.98 594 GLY A O 1
ATOM 4636 N N . GLN A 1 595 ? -22.118 17.652 -59.442 1.00 34.25 595 GLN A N 1
ATOM 4637 C CA . GLN A 1 595 ? -22.721 17.918 -58.116 1.00 34.25 595 GLN A CA 1
ATOM 4638 C C . GLN A 1 595 ? -24.078 17.191 -57.929 1.00 34.25 595 GLN A C 1
ATOM 4640 O O . GLN A 1 595 ? -24.712 16.888 -58.943 1.00 34.25 595 GLN A O 1
ATOM 4645 N N . PRO A 1 596 ? -24.565 16.928 -56.690 1.00 38.25 596 PRO A N 1
ATOM 4646 C CA . PRO A 1 596 ? -25.205 17.948 -55.817 1.00 38.25 596 PRO A CA 1
ATOM 4647 C C . PRO A 1 596 ? -24.838 17.780 -54.316 1.00 38.25 596 PRO A C 1
ATOM 4649 O O . PRO A 1 596 ? -24.545 16.684 -53.867 1.00 38.25 596 PRO A O 1
ATOM 4652 N N . GLY A 1 597 ? -24.704 18.805 -53.470 1.00 31.28 597 GLY A N 1
ATOM 4653 C CA . GLY A 1 597 ? -25.729 19.738 -52.990 1.00 31.28 597 GLY A CA 1
ATOM 4654 C C . GLY A 1 597 ? -25.739 19.700 -51.445 1.00 31.28 597 GLY A C 1
ATOM 4655 O O . GLY A 1 597 ? -26.249 18.751 -50.862 1.00 31.28 597 GLY A O 1
ATOM 4656 N N . LEU A 1 598 ? -25.147 20.705 -50.790 1.00 38.00 598 LEU A N 1
ATOM 4657 C CA . LEU A 1 598 ? -25.110 20.900 -49.326 1.00 38.00 598 LEU A CA 1
ATOM 4658 C C . LEU A 1 598 ? -26.014 22.087 -48.937 1.00 38.00 598 LEU A C 1
ATOM 4660 O O . LEU A 1 598 ? -25.996 23.090 -49.655 1.00 38.00 598 LEU A O 1
ATOM 4664 N N . PRO A 1 599 ? -26.752 22.041 -47.809 1.00 39.50 599 PRO A N 1
ATOM 4665 C CA . PRO A 1 599 ? -27.336 23.233 -47.196 1.00 39.50 599 PRO A CA 1
ATOM 4666 C C . PRO A 1 599 ? -26.353 23.938 -46.225 1.00 39.50 599 PRO A C 1
ATOM 4668 O O . PRO A 1 599 ? -25.359 23.339 -45.812 1.00 39.50 599 PRO A O 1
ATOM 4671 N N . PRO A 1 600 ? -26.594 25.224 -45.895 1.00 43.47 600 PRO A N 1
ATOM 4672 C CA . PRO A 1 600 ? -25.538 26.196 -45.602 1.00 43.47 600 PRO A CA 1
ATOM 4673 C C . PRO A 1 600 ? -25.198 26.372 -44.114 1.00 43.47 600 PRO A C 1
ATOM 4675 O O . PRO A 1 600 ? -26.052 26.259 -43.237 1.00 43.47 600 PRO A O 1
ATOM 4678 N N . SER A 1 601 ? -23.945 26.756 -43.864 1.00 37.78 601 SER A N 1
ATOM 4679 C CA . SER A 1 601 ? -23.425 27.275 -42.597 1.00 37.78 601 SER A CA 1
ATOM 4680 C C . SER A 1 601 ? -23.667 28.788 -42.447 1.00 37.78 601 SER A C 1
ATOM 4682 O O . SER A 1 601 ? -23.585 29.554 -43.408 1.00 37.78 601 SER A O 1
ATOM 4684 N N . LEU A 1 602 ? -23.948 29.217 -41.214 1.00 38.09 602 LEU A N 1
ATOM 4685 C CA . LEU A 1 602 ? -23.924 30.609 -40.736 1.00 38.09 602 LEU A CA 1
ATOM 4686 C C . LEU A 1 602 ? -22.661 30.826 -39.863 1.00 38.09 602 LEU A C 1
ATOM 4688 O O . LEU A 1 602 ? -22.045 29.844 -39.448 1.00 38.09 602 LEU A O 1
ATOM 4692 N N . PRO A 1 603 ? -22.211 32.079 -39.642 1.00 49.59 603 PRO A N 1
ATOM 4693 C CA . PRO A 1 603 ? -20.818 32.466 -39.836 1.00 49.59 603 PRO A CA 1
ATOM 4694 C C . PRO A 1 603 ? -20.039 32.738 -38.541 1.00 49.59 603 PRO A C 1
ATOM 4696 O O . PRO A 1 603 ? -20.606 32.988 -37.479 1.00 49.59 603 PRO A O 1
ATOM 4699 N N . ALA A 1 604 ? -18.711 32.734 -38.677 1.00 43.25 604 ALA A N 1
ATOM 4700 C CA . ALA A 1 604 ? -17.747 33.090 -37.641 1.00 43.25 604 ALA A CA 1
ATOM 4701 C C . ALA A 1 604 ? -17.847 34.574 -37.215 1.00 43.25 604 ALA A C 1
ATOM 4703 O O . ALA A 1 604 ? -18.181 35.430 -38.041 1.00 43.25 604 ALA A O 1
ATOM 4704 N N . PRO A 1 605 ? -17.518 34.903 -35.951 1.00 52.19 605 PRO A N 1
ATOM 4705 C CA . PRO A 1 605 ? -17.525 36.273 -35.461 1.00 52.19 605 PRO A CA 1
ATOM 4706 C C . PRO A 1 605 ? -16.296 37.063 -35.936 1.00 52.19 605 PRO A C 1
ATOM 4708 O O . PRO A 1 605 ? -15.155 36.608 -35.871 1.00 52.19 605 PRO A O 1
ATOM 4711 N N . SER A 1 606 ? -16.562 38.287 -36.387 1.00 47.66 606 SER A N 1
ATOM 4712 C CA . SER A 1 606 ? -15.593 39.354 -36.629 1.00 47.66 606 SER A CA 1
ATOM 4713 C C . SER A 1 606 ? -14.895 39.779 -35.338 1.00 47.66 606 SER A C 1
ATOM 4715 O O . SER A 1 606 ? -15.548 39.933 -34.306 1.00 47.66 606 SER A O 1
ATOM 4717 N N . GLY A 1 607 ? -13.590 40.026 -35.425 1.00 44.97 607 GLY A N 1
ATOM 4718 C CA . GLY A 1 607 ? -12.766 40.421 -34.291 1.00 44.97 607 GLY A CA 1
ATOM 4719 C C . GLY A 1 607 ? -13.097 41.781 -33.675 1.00 44.97 607 GLY A C 1
ATOM 4720 O O . GLY A 1 607 ? -13.604 42.698 -34.329 1.00 44.97 607 GLY A O 1
ATOM 4721 N N . ARG A 1 608 ? -12.698 41.898 -32.410 1.00 36.56 608 ARG A N 1
ATOM 4722 C CA . ARG A 1 608 ? -12.040 43.072 -31.850 1.00 36.56 608 ARG A CA 1
ATOM 4723 C C . ARG A 1 608 ? -11.102 42.649 -30.735 1.00 36.56 608 ARG A C 1
ATOM 4725 O O . ARG A 1 608 ? -11.491 41.714 -30.003 1.00 36.56 608 ARG A O 1
#

pLDDT: mean 76.57, std 20.62, range [22.77, 96.88]

Sequence (608 aa):
MSSSTSSHIRERRQRTRRRSGRQALTVTVVMAVVAVCALGITAAIELSRQTPKIEEFGRVGKEFFPDFVDPTKASALKVEVYDEQRLKKSVFEVKQQDNGRWVIPSHYNYPVDAQQRLGRTASAVIGLTRGAMVTRWESDHGRYGVIDPETAVPTDEGIGRRITLAGKEDEVLLDLIVGKRVEPQPGMPTSETTANDYYARRADEDEVYITRLDIDLSTRFSDWINTDLLEITPEDVIDLTVNDYEIDEERARLKVADLSHLVRSAEGGTWLLEELDDPSAQVNQARVMELVNTLTNLSVIGVRPKLPGLRSDLTIDPRYVRQQQDLERLSRDLLLSGLRLVPDPESDGPKLISLEGELTVGTASGIEYTLYFGRAFAGEESEIEIGTSADGDSTTTDDSSDGSSTGESTSETTDPTDEAAPRQRGRYVFVRARLNPTLLGPEPTEPTEPPRPPELDDPTLVPEETVPDDGGEPVSRVARLQAIAEQYDLARRTYLLEQQAYQQYQSQLAESESRMAEIDRRFGGWYYVIDGEDFESLALDRASLLEARVAGPNDPIEEPPLPPGFPAFDDSEFPTLPPRLPPPTPRGPGAAGGQPGLPPSLPAPSGR